Protein AF-A0A955ZFB8-F1 (afdb_monomer)

Nearest PDB structures (foldseek):
  3nru-assembly12_L  TM=4.101E-01  e=2.326E-02  Homo sapiens
  3nru-assembly6_F  TM=3.936E-01  e=2.738E-02  Homo sapiens
  3nru-assembly4_D  TM=3.678E-01  e=1.975E-02  Homo sapiens
  3nru-assembly11_K  TM=3.602E-01  e=1.677E-02  Homo sapiens
  7crb-assembly1_A  TM=4.288E-01  e=2.291E-01  Arabidopsis thaliana

Radius of gyration: 30.88 Å; Cα contacts (8 Å, |Δi|>4): 1070; chains: 1; bounding box: 72×65×100 Å

pLDDT: mean 85.21, std 14.31, range [41.03, 98.62]

Secondary structure (DSSP, 8-state):
--SS--------PPPPPHHHHHHHHHHHHHHHHHHHHHHHHHHHHHHHHHS-EEEEEEEEEEEIIIIIGGGT--EEEEPSSSSTTTT-TT-EEEEEETTEEEEEE-EEPPPPTT-SEEEEEEE-TTPPPSPPPTTS-S---EEEEEEEE-PPPPP-SPPPP--SSPSS-EEEEEEE-TT-EEEEEEEEEE--TTSSPPSSPPPPEEEEEE-TTS-EEEEEEEPPPPP-SSSHHHHS-S-EEEEEE--SSEEEEEEEESS-TT-S--EEEEEEEEEEEE-TTPPP--SS--S---EEEES------HHHHHHTEEEEE-TTS-EEEEESS-EEE--TTTTTT-STTBTTB-TTEEEEEEEEEEEEEESTTSB-TTTS--TTHHHH-EEEEEEEEE-TTEEEE-TTS-EEEE---EEEEEEEEEE--SS---SSPPHHHHHHHTSTTTSB-TTTTSBS-EEEEEEEE--TTB-GGG--EEEEEEEEEEEEE---------

Sequence (498 aa):
EKLRSVDVPDGGAPSPTQEAENAIISEFADQYIGDYVNKLQGFVEYYNIEYPSHDGDDTAVLSLRDDLLGSSGSCTSEAPNLLYYSGKLDGYDYVDDGGTPLLRGWKLNPCELTDQKCLSVSPLAGLAAPPPLPDLAPNGGATWLHDKAQTPTPLDGGVPPASASPPRTVAQSLTLSAGSSYVLSWWDQGRDPNGDYPTGAPADYRVSVIDPNGKQVAYFSGTPFLSTGPTAKEQWSERRHIEFDAGASGEYTVVFGASGDGAELGSVLIANVQLEQTAPGSPPGPYFNTGSTRLVVSSACGELSAADVQKAFFYNCDKNKQCFYELSAPIVIDTSHLEAGLSKLSGKLAAGNFNFRHITLSVNLVGTGVYDCAANPTQSCYANAVLDYSLDHDAFQAGVVGWDNEVQVFNFGSAAINHAKALAAERYITVPIGSADLALLSQPGVEKPEYRGRPLDGSYRFRIWDSPYLVWNQLEDVQFVLKYRYWSNIVPQTSENN

Foldseek 3Di:
DPPPDDDDPPDDDPDPDPVVVVVVVVVVVVVVVVVVVVVVVVCVVVCCVVQVKDKDWDKFKAWCQQAWVLQQQQAFDWALFLAHPLQALPDWDFDDDPNDTDIAHKDAAAADLPDQKAKDKAFDPPDDFQDFDPPFDRSKHKMKIWIDGDDRDDDPPDDDPDDLDDHRKIKGKGWDAAPFKKKKKWKKAFADRVRHQDPDFFAWKKKFKAAPVSDTFKIDTDTTDHQPDDDSVSGIDDMDIIMGGRNHTDMMMIIIHQHDDPIDIGMMMIMLIHMDGDDPPDDDDGRHSRVPTDRGSDSPDDRQWLVNQLVQWDWDADPVRFIWTKGPFWTFDDCVCQQVVNRSCNVRDDPQWFQKFFQKKFKAFAFDQQFACVLVVDPCCQPFPWFWKKKKWFQAQPWGQDSVRDTDTDGPGMDMDGRFTHGHNNDDQDPVGDPSNVVRCPPPRRIGRRRGSPGPGTTMMMMTTDDPGGPSSRGGIMMMITIIITIHRDDPPPPPDD

Mean predicted aligned error: 13.17 Å

Structure (mmCIF, N/CA/C/O backbone):
data_AF-A0A955ZFB8-F1
#
_entry.id   AF-A0A955ZFB8-F1
#
loop_
_atom_site.group_PDB
_atom_site.id
_atom_site.type_symbol
_atom_site.label_atom_id
_atom_site.label_alt_id
_atom_site.label_comp_id
_atom_site.label_asym_id
_atom_site.label_entity_id
_atom_site.label_seq_id
_atom_site.pdbx_PDB_ins_code
_atom_site.Cartn_x
_atom_site.Cartn_y
_atom_site.Cartn_z
_atom_site.occupancy
_atom_site.B_iso_or_equiv
_atom_site.auth_seq_id
_atom_site.auth_comp_id
_atom_site.auth_asym_id
_atom_site.auth_atom_id
_atom_site.pdbx_PDB_model_num
ATOM 1 N N . GLU A 1 1 ? -32.499 23.050 -40.445 1.00 46.75 1 GLU A N 1
ATOM 2 C CA . GLU A 1 1 ? -33.803 23.313 -41.102 1.00 46.75 1 GLU A CA 1
ATOM 3 C C . GLU A 1 1 ? -33.988 24.723 -41.696 1.00 46.75 1 GLU A C 1
ATOM 5 O O . GLU A 1 1 ? -35.049 25.005 -42.227 1.00 46.75 1 GLU A O 1
ATOM 10 N N . LYS A 1 2 ? -32.962 25.594 -41.725 1.00 41.03 2 LYS A N 1
ATOM 11 C CA . LYS A 1 2 ? -33.032 26.945 -42.333 1.00 41.03 2 LYS A CA 1
ATOM 12 C C . LYS A 1 2 ? -32.302 27.088 -43.686 1.00 41.03 2 LYS A C 1
ATOM 14 O O . LYS A 1 2 ? -31.949 28.189 -44.077 1.00 41.03 2 LYS A O 1
ATOM 19 N N . LEU A 1 3 ? -32.081 25.985 -44.408 1.00 42.44 3 LEU A N 1
ATOM 20 C CA . LEU A 1 3 ? -31.399 25.968 -45.719 1.00 42.44 3 LEU A CA 1
ATOM 21 C C . LEU A 1 3 ? -32.318 25.556 -46.884 1.00 42.44 3 LEU A C 1
ATOM 23 O O . LEU A 1 3 ? -31.862 25.029 -47.893 1.00 42.44 3 LEU A O 1
ATOM 27 N N . ARG A 1 4 ? -33.629 25.783 -46.765 1.00 48.34 4 ARG A N 1
ATOM 28 C CA . ARG A 1 4 ? -34.583 25.590 -47.868 1.00 48.34 4 ARG A CA 1
ATOM 29 C C . ARG A 1 4 ? -35.631 26.698 -47.884 1.00 48.34 4 ARG A C 1
ATOM 31 O O . ARG A 1 4 ? -36.750 26.476 -47.454 1.00 48.34 4 ARG A O 1
ATOM 38 N N . SER A 1 5 ? -35.245 27.874 -48.367 1.00 50.75 5 SER A N 1
ATOM 39 C CA . SER A 1 5 ? -36.120 28.781 -49.129 1.00 50.75 5 SER A CA 1
ATOM 40 C C . SER A 1 5 ? -35.341 30.055 -49.452 1.00 50.75 5 SER A C 1
ATOM 42 O O . SER A 1 5 ? -35.368 31.025 -48.696 1.00 50.75 5 SER A O 1
ATOM 44 N N . VAL A 1 6 ? -34.622 30.050 -50.568 1.00 44.50 6 VAL A N 1
ATOM 45 C CA . VAL A 1 6 ? -34.258 31.296 -51.240 1.00 44.50 6 VAL A CA 1
ATOM 46 C C . VAL A 1 6 ? -34.682 31.103 -52.685 1.00 44.50 6 VAL A C 1
ATOM 48 O O . VAL A 1 6 ? -34.004 30.422 -53.449 1.00 44.50 6 VAL A O 1
ATOM 51 N N . ASP A 1 7 ? -35.859 31.627 -53.016 1.00 50.53 7 ASP A N 1
ATOM 52 C CA . ASP A 1 7 ? -36.289 31.777 -54.401 1.00 50.53 7 ASP A CA 1
ATOM 53 C C . ASP A 1 7 ? -35.386 32.830 -55.052 1.00 50.53 7 ASP A C 1
ATOM 55 O O . ASP A 1 7 ? -35.399 34.004 -54.673 1.00 50.53 7 ASP A O 1
ATOM 59 N N . VAL A 1 8 ? -34.557 32.389 -55.996 1.00 47.38 8 VAL A N 1
ATOM 60 C CA . VAL A 1 8 ? -33.692 33.258 -56.797 1.00 47.38 8 VAL A CA 1
ATOM 61 C C . VAL A 1 8 ? -34.503 33.747 -58.003 1.00 47.38 8 VAL A C 1
ATOM 63 O O . VAL A 1 8 ? -34.995 32.911 -58.764 1.00 47.38 8 VAL A O 1
ATOM 66 N N . PRO A 1 9 ? -34.668 35.067 -58.212 1.00 49.94 9 PRO A N 1
ATOM 67 C CA . PRO A 1 9 ? -35.287 35.586 -59.423 1.00 49.94 9 PRO A CA 1
ATOM 68 C C . PRO A 1 9 ? -34.358 35.355 -60.616 1.00 49.94 9 PRO A C 1
ATOM 70 O O . PRO A 1 9 ? -33.167 35.661 -60.557 1.00 49.94 9 PRO A O 1
ATOM 73 N N . ASP A 1 10 ? -34.928 34.839 -61.699 1.00 52.62 10 ASP A N 1
ATOM 74 C CA . ASP A 1 10 ? -34.256 34.526 -62.956 1.00 52.62 10 ASP A CA 1
ATOM 75 C C . ASP A 1 10 ? -33.817 35.828 -63.660 1.00 52.62 10 ASP A C 1
ATOM 77 O O . ASP A 1 10 ? -34.562 36.458 -64.414 1.00 52.62 10 ASP A O 1
ATOM 81 N N . GLY A 1 11 ? -32.618 36.303 -63.325 1.00 48.09 11 GLY A N 1
ATOM 82 C CA . GLY A 1 11 ? -32.005 37.501 -63.886 1.00 48.09 11 GLY A CA 1
ATOM 83 C C . GLY A 1 11 ? -30.495 37.320 -63.946 1.00 48.09 11 GLY A C 1
ATOM 84 O O . GLY A 1 11 ? -29.821 37.416 -62.926 1.00 48.09 11 GLY A O 1
ATOM 85 N N . GLY A 1 12 ? -29.979 37.021 -65.140 1.00 51.03 12 GLY A N 1
ATOM 86 C CA . GLY A 1 12 ? -28.584 36.656 -65.391 1.00 51.03 12 GLY A CA 1
ATOM 87 C C . GLY A 1 12 ? -27.564 37.713 -64.961 1.00 51.03 12 GLY A C 1
ATOM 88 O O . GLY A 1 12 ? -27.175 38.571 -65.751 1.00 51.03 12 GLY A O 1
ATOM 89 N N . ALA A 1 13 ? -27.087 37.602 -63.724 1.00 56.41 13 ALA A N 1
ATOM 90 C CA . ALA A 1 13 ? -25.809 38.153 -63.302 1.00 56.41 13 ALA A CA 1
ATOM 91 C C . ALA A 1 13 ? -24.694 37.142 -63.635 1.00 56.41 13 ALA A C 1
ATOM 93 O O . ALA A 1 13 ? -24.928 35.933 -63.548 1.00 56.41 13 ALA A O 1
ATOM 94 N N . PRO A 1 14 ? -23.492 37.597 -64.038 1.00 56.78 14 PRO A N 1
ATOM 95 C CA . PRO A 1 14 ? -22.369 36.699 -64.274 1.00 56.78 14 PRO A CA 1
ATOM 96 C C . PRO A 1 14 ? -22.063 35.928 -62.988 1.00 56.78 14 PRO A C 1
ATOM 98 O O . PRO A 1 14 ? -21.963 36.530 -61.918 1.00 56.78 14 PRO A O 1
ATOM 101 N N . SER A 1 15 ? -21.943 34.602 -63.100 1.00 60.31 15 SER A N 1
ATOM 102 C CA . SER A 1 15 ? -21.547 33.743 -61.986 1.00 60.31 15 SER A CA 1
ATOM 103 C C . SER A 1 15 ? -20.281 34.315 -61.340 1.00 60.31 15 SER A C 1
ATOM 105 O O . SER A 1 15 ? -19.347 34.658 -62.078 1.00 60.31 15 SER A O 1
ATOM 107 N N . PRO A 1 16 ? -20.244 34.471 -60.004 1.00 60.00 16 PRO A N 1
ATOM 108 C CA . PRO A 1 16 ? -19.042 34.926 -59.323 1.00 60.00 16 PRO A CA 1
ATOM 109 C C . PRO A 1 16 ? -17.871 34.037 -59.743 1.00 60.00 16 PRO A C 1
ATOM 111 O O . PRO A 1 16 ? -18.016 32.827 -59.921 1.00 60.00 16 PRO A O 1
ATOM 114 N N . THR A 1 17 ? -16.712 34.647 -59.986 1.00 75.19 17 THR A N 1
ATOM 115 C CA . THR A 1 17 ? -15.514 33.877 -60.316 1.00 75.19 17 THR A CA 1
ATOM 116 C C . THR A 1 17 ? -15.218 32.925 -59.161 1.00 75.19 17 THR A C 1
ATOM 118 O O . THR A 1 17 ? -15.437 33.258 -57.999 1.00 75.19 17 THR A O 1
ATOM 121 N N . GLN A 1 18 ? -14.706 31.737 -59.470 1.00 69.75 18 GLN A N 1
ATOM 122 C CA . GLN A 1 18 ? -14.430 30.693 -58.477 1.00 69.75 18 GLN A CA 1
ATOM 123 C C . GLN A 1 18 ? -13.524 31.180 -57.322 1.00 69.75 18 GLN A C 1
ATOM 125 O O . GLN A 1 18 ? -13.611 30.679 -56.206 1.00 69.75 18 GLN A O 1
ATOM 130 N N . GLU A 1 19 ? -12.701 32.208 -57.556 1.00 70.12 19 GLU A N 1
ATOM 131 C CA . GLU A 1 19 ? -11.936 32.904 -56.510 1.00 70.12 19 GLU A CA 1
ATOM 132 C C . GLU A 1 19 ? -12.812 33.676 -55.512 1.00 70.12 19 GLU A C 1
ATOM 134 O O . GLU A 1 19 ? -12.533 33.641 -54.316 1.00 70.12 19 GLU A O 1
ATOM 139 N N . ALA A 1 20 ? -13.876 34.341 -55.965 1.00 70.81 20 ALA A N 1
ATOM 140 C CA . ALA A 1 20 ? -14.790 35.077 -55.094 1.00 70.81 20 ALA A CA 1
ATOM 141 C C . ALA A 1 20 ? -15.654 34.131 -54.244 1.00 70.81 20 ALA A C 1
ATOM 143 O O . ALA A 1 20 ? -15.884 34.404 -53.069 1.00 70.81 20 ALA A O 1
ATOM 144 N N . GLU A 1 21 ? -16.078 32.990 -54.799 1.00 72.25 21 GLU A N 1
ATOM 145 C CA . GLU A 1 21 ? -16.779 31.956 -54.024 1.00 72.25 21 GLU A CA 1
ATOM 146 C C . GLU A 1 21 ? -15.865 31.321 -52.969 1.00 72.25 21 GLU A C 1
ATOM 148 O O . GLU A 1 21 ? -16.269 31.179 -51.816 1.00 72.25 21 GLU A O 1
ATOM 153 N N . ASN A 1 22 ? -14.611 31.017 -53.316 1.00 68.81 22 ASN A N 1
ATOM 154 C CA . ASN A 1 22 ? -13.643 30.478 -52.359 1.00 68.81 22 ASN A CA 1
ATOM 155 C C . ASN A 1 22 ? -13.290 31.483 -51.249 1.00 68.81 22 ASN A C 1
ATOM 157 O O . ASN A 1 22 ? -13.122 31.076 -50.100 1.00 68.81 22 ASN A O 1
ATOM 161 N N . ALA A 1 23 ? -13.218 32.782 -51.559 1.00 69.50 23 ALA A N 1
ATOM 162 C CA . ALA A 1 23 ? -12.978 33.826 -50.562 1.00 69.50 23 ALA A CA 1
ATOM 163 C C . ALA A 1 23 ? -14.140 33.942 -49.561 1.00 69.50 23 ALA A C 1
ATOM 165 O O . ALA A 1 23 ? -13.905 33.976 -48.356 1.00 69.50 23 ALA A O 1
ATOM 166 N N . ILE A 1 24 ? -15.387 33.909 -50.046 1.00 69.62 24 ILE A N 1
ATOM 167 C CA . ILE A 1 24 ? -16.583 33.959 -49.192 1.00 69.62 24 ILE A CA 1
ATOM 168 C C . ILE A 1 24 ? -16.698 32.686 -48.340 1.00 69.62 24 ILE A C 1
ATOM 170 O O . ILE A 1 24 ? -17.002 32.769 -47.153 1.00 69.62 24 ILE A O 1
ATOM 174 N N . ILE A 1 25 ? -16.425 31.506 -48.909 1.00 67.50 25 ILE A N 1
ATOM 175 C CA . ILE A 1 25 ? -16.448 30.240 -48.159 1.00 67.50 25 ILE A CA 1
ATOM 176 C C . ILE A 1 25 ? -15.365 30.223 -47.071 1.00 67.50 25 ILE A C 1
ATOM 178 O O . ILE A 1 25 ? -15.647 29.762 -45.967 1.00 67.50 25 ILE A O 1
ATOM 182 N N . SER A 1 26 ? -14.165 30.746 -47.349 1.00 62.12 26 SER A N 1
ATOM 183 C CA . SER A 1 26 ? -13.097 30.856 -46.344 1.00 62.12 26 SER A CA 1
ATOM 184 C C . SER A 1 26 ? -13.484 31.820 -45.226 1.00 62.12 26 SER A C 1
ATOM 186 O O . SER A 1 26 ? -13.401 31.451 -44.063 1.00 62.12 26 SER A O 1
ATOM 188 N N . GLU A 1 27 ? -13.992 33.009 -45.556 1.00 65.25 27 GLU A N 1
ATOM 189 C CA . GLU A 1 27 ? -14.380 34.018 -44.561 1.00 65.25 27 GLU A CA 1
ATOM 190 C C . GLU A 1 27 ? -15.518 33.524 -43.652 1.00 65.25 27 GLU A C 1
ATOM 192 O O . GLU A 1 27 ? -15.469 33.698 -42.433 1.00 65.25 27 GLU A O 1
ATOM 197 N N . PHE A 1 28 ? -16.504 32.819 -44.221 1.00 62.03 28 PHE A N 1
ATOM 198 C CA . PHE A 1 28 ? -17.539 32.155 -43.432 1.00 62.03 28 PHE A CA 1
ATOM 199 C C . PHE A 1 28 ? -16.949 31.029 -42.571 1.00 62.03 28 PHE A C 1
ATOM 201 O O . PHE A 1 28 ? -17.193 30.998 -41.369 1.00 62.03 28 PHE A O 1
ATOM 208 N N . ALA A 1 29 ? -16.157 30.114 -43.132 1.00 62.09 29 ALA A N 1
ATOM 209 C CA . ALA A 1 29 ? -15.567 29.019 -42.359 1.00 62.09 29 ALA A CA 1
ATOM 210 C C . ALA A 1 29 ? -14.702 29.532 -41.192 1.00 62.09 29 ALA A C 1
ATOM 212 O O . ALA A 1 29 ? -14.847 29.047 -40.068 1.00 62.09 29 ALA A O 1
ATOM 213 N N . ASP A 1 30 ? -13.888 30.561 -41.426 1.00 58.50 30 ASP A N 1
ATOM 214 C CA . ASP A 1 30 ? -12.995 31.154 -40.430 1.00 58.50 30 ASP A CA 1
ATOM 215 C C . ASP A 1 30 ? -13.772 31.818 -39.283 1.00 58.50 30 ASP A C 1
ATOM 217 O O . ASP A 1 30 ? -13.395 31.685 -38.116 1.00 58.50 30 ASP A O 1
ATOM 221 N N . GLN A 1 31 ? -14.911 32.457 -39.573 1.00 64.06 31 GLN A N 1
ATOM 222 C CA . GLN A 1 31 ? -15.751 33.083 -38.549 1.00 64.06 31 GLN A CA 1
ATOM 223 C C . GLN A 1 31 ? -16.439 32.051 -37.637 1.00 64.06 31 GLN A C 1
ATOM 225 O O . GLN A 1 31 ? -16.472 32.224 -36.417 1.00 64.06 31 GLN A O 1
ATOM 230 N N . TYR A 1 32 ? -16.941 30.943 -38.194 1.00 68.06 32 TYR A N 1
ATOM 231 C CA . TYR A 1 32 ? -17.578 29.883 -37.397 1.00 68.06 32 TYR A CA 1
ATOM 232 C C . TYR A 1 32 ? -16.562 29.044 -36.610 1.00 68.06 32 TYR A C 1
ATOM 234 O O . TYR A 1 32 ? -16.861 28.611 -35.493 1.00 68.06 32 TYR A O 1
ATOM 242 N N . ILE A 1 33 ? -15.358 28.843 -37.156 1.00 71.81 33 ILE A N 1
ATOM 243 C CA . ILE A 1 33 ? -14.253 28.191 -36.442 1.00 71.81 33 ILE A CA 1
ATOM 244 C C . ILE A 1 33 ? -13.767 29.090 -35.299 1.00 71.81 33 ILE A C 1
ATOM 246 O O . ILE A 1 33 ? -13.613 28.604 -34.179 1.00 71.81 33 ILE A O 1
ATOM 250 N N . GLY A 1 34 ? -13.601 30.395 -35.539 1.00 72.81 34 GLY A N 1
ATOM 251 C CA . GLY A 1 34 ? -13.210 31.364 -34.512 1.00 72.81 34 GLY A CA 1
ATOM 252 C C . GLY A 1 34 ? -14.196 31.421 -33.344 1.00 72.81 34 GLY A C 1
ATOM 253 O O . GLY A 1 34 ? -13.792 31.323 -32.187 1.00 72.81 34 GLY A O 1
ATOM 254 N N . ASP A 1 35 ? -15.499 31.479 -33.628 1.00 72.56 35 ASP A N 1
ATOM 255 C CA . ASP A 1 35 ? -16.546 31.466 -32.597 1.00 72.56 35 ASP A CA 1
ATOM 256 C C . ASP A 1 35 ? -16.579 30.162 -31.791 1.00 72.56 35 ASP A C 1
ATOM 258 O O . ASP A 1 35 ? -16.832 30.180 -30.584 1.00 72.56 35 ASP A O 1
ATOM 262 N N . TYR A 1 36 ? -16.333 29.022 -32.438 1.00 68.69 36 TYR A N 1
ATOM 263 C CA . TYR A 1 36 ? -16.257 27.731 -31.758 1.00 68.69 36 TYR A CA 1
ATOM 264 C C . TYR A 1 36 ? -15.031 27.646 -30.841 1.00 68.69 36 TYR A C 1
ATOM 266 O O . TYR A 1 36 ? -15.172 27.266 -29.678 1.00 68.69 36 TYR A O 1
ATOM 274 N N . VAL A 1 37 ? -13.854 28.063 -31.322 1.00 77.12 37 VAL A N 1
ATOM 275 C CA . VAL A 1 37 ? -12.615 28.111 -30.526 1.00 77.12 37 VAL A CA 1
ATOM 276 C C . VAL A 1 37 ? -12.768 29.065 -29.341 1.00 77.12 37 VAL A C 1
ATOM 278 O O . VAL A 1 37 ? -12.439 28.684 -28.222 1.00 77.12 37 VAL A O 1
ATOM 281 N N . ASN A 1 38 ? -13.351 30.249 -29.545 1.00 71.62 38 ASN A N 1
ATOM 282 C CA . ASN A 1 38 ? -13.588 31.220 -28.474 1.00 71.62 38 ASN A CA 1
ATOM 283 C C . ASN A 1 38 ? -14.577 30.701 -27.419 1.00 71.62 38 ASN A C 1
ATOM 285 O O . ASN A 1 38 ? -14.387 30.934 -26.228 1.00 71.62 38 ASN A O 1
ATOM 289 N N . LYS A 1 39 ? -15.622 29.967 -27.824 1.00 69.88 39 LYS A N 1
ATOM 290 C CA . LYS A 1 39 ? -16.564 29.335 -26.882 1.00 69.88 39 LYS A CA 1
ATOM 291 C C . LYS A 1 39 ? -15.926 28.185 -26.112 1.00 69.88 39 LYS A C 1
ATOM 293 O O . LYS A 1 39 ? -16.187 28.055 -24.923 1.00 69.88 39 LYS A O 1
ATOM 298 N N . LEU A 1 40 ? -15.089 27.380 -26.764 1.00 72.94 40 LEU A N 1
ATOM 299 C CA . LEU A 1 40 ? -14.300 26.339 -26.101 1.00 72.94 40 LEU A CA 1
ATOM 300 C C . LEU A 1 40 ? -13.319 26.941 -25.099 1.00 72.94 40 LEU A C 1
ATOM 302 O O . LEU A 1 40 ? -13.244 26.468 -23.972 1.00 72.94 40 LEU A O 1
ATOM 306 N N . GLN A 1 41 ? -12.612 28.000 -25.489 1.00 70.94 41 GLN A N 1
ATOM 307 C CA . GLN A 1 41 ? -11.710 28.722 -24.602 1.00 70.94 41 GLN A CA 1
ATOM 308 C C . GLN A 1 41 ? -12.473 29.305 -23.408 1.00 70.94 41 GLN A C 1
ATOM 310 O O . GLN A 1 41 ? -12.099 29.038 -22.273 1.00 70.94 41 GLN A O 1
ATOM 315 N N . GLY A 1 42 ? -13.582 30.011 -23.648 1.00 65.38 42 GLY A N 1
ATOM 316 C CA . GLY A 1 42 ? -14.427 30.552 -22.583 1.00 65.38 42 GLY A CA 1
ATOM 317 C C . GLY A 1 42 ? -15.012 29.470 -21.670 1.00 65.38 42 GLY A C 1
ATOM 318 O O . GLY A 1 42 ? -15.097 29.677 -20.466 1.00 65.38 42 GLY A O 1
ATOM 319 N N . PHE A 1 43 ? -15.363 28.298 -22.211 1.00 70.81 43 PHE A N 1
ATOM 320 C CA . PHE A 1 43 ? -15.803 27.145 -21.423 1.00 70.81 43 PHE A CA 1
ATOM 321 C C . PHE A 1 43 ? -14.673 26.589 -20.551 1.00 70.81 43 PHE A C 1
ATOM 323 O O . PHE A 1 43 ? -14.892 26.376 -19.367 1.00 70.81 43 PHE A O 1
ATOM 330 N N . VAL A 1 44 ? -13.466 26.404 -21.096 1.00 70.06 44 VAL A N 1
ATOM 331 C CA . VAL A 1 44 ? -12.294 25.928 -20.337 1.00 70.06 44 VAL A CA 1
ATOM 332 C C . VAL A 1 44 ? -11.893 26.928 -19.246 1.00 70.06 44 VAL A C 1
ATOM 334 O O . VAL A 1 44 ? -11.614 26.529 -18.118 1.00 70.06 44 VAL A O 1
ATOM 337 N N . GLU A 1 45 ? -11.897 28.227 -19.554 1.00 61.84 45 GLU A N 1
ATOM 338 C CA . GLU A 1 45 ? -11.591 29.294 -18.594 1.00 61.84 45 GLU A CA 1
ATOM 339 C C . GLU A 1 45 ? -12.636 29.373 -17.474 1.00 61.84 45 GLU A C 1
ATOM 341 O O . GLU A 1 45 ? -12.273 29.432 -16.301 1.00 61.84 45 GLU A O 1
ATOM 346 N N . TYR A 1 46 ? -13.927 29.320 -17.814 1.00 64.25 46 TYR A N 1
ATOM 347 C CA . TYR A 1 46 ? -15.018 29.324 -16.840 1.00 64.25 46 TYR A CA 1
ATOM 348 C C . TYR A 1 46 ? -15.044 28.049 -15.985 1.00 64.25 46 TYR A C 1
ATOM 350 O O . TYR A 1 46 ? -15.221 28.132 -14.771 1.00 64.25 46 TYR A O 1
ATOM 358 N N . TYR A 1 47 ? -14.787 26.885 -16.587 1.00 63.47 47 TYR A N 1
ATOM 359 C CA . TYR A 1 47 ? -14.716 25.607 -15.879 1.00 63.47 47 TYR A CA 1
ATOM 360 C C . TYR A 1 47 ? -13.634 25.620 -14.793 1.00 63.47 47 TYR A C 1
ATOM 362 O O . TYR A 1 47 ? -13.885 25.165 -13.685 1.00 63.47 47 TYR A O 1
ATOM 370 N N . ASN A 1 48 ? -12.472 26.227 -15.059 1.00 60.34 48 ASN A N 1
ATOM 371 C CA . ASN A 1 48 ? -11.414 26.385 -14.053 1.00 60.34 48 ASN A CA 1
ATOM 372 C C . ASN A 1 48 ? -11.784 27.351 -12.909 1.00 60.34 48 ASN A C 1
ATOM 374 O O . ASN A 1 48 ? -11.182 27.281 -11.839 1.00 60.34 48 ASN A O 1
ATOM 378 N N . ILE A 1 49 ? -12.736 28.268 -13.126 1.00 62.81 49 ILE A N 1
ATOM 379 C CA . ILE A 1 49 ? -13.215 29.213 -12.103 1.00 62.81 49 ILE A CA 1
ATOM 380 C C . ILE A 1 49 ? -14.295 28.568 -11.226 1.00 62.81 49 ILE A C 1
ATOM 382 O O . ILE A 1 49 ? -14.259 28.731 -10.009 1.00 62.81 49 ILE A O 1
ATOM 386 N N . GLU A 1 50 ? -15.254 27.856 -11.826 1.00 58.94 50 GLU A N 1
ATOM 387 C CA . GLU A 1 50 ? -16.344 27.195 -11.093 1.00 58.94 50 GLU A CA 1
ATOM 388 C C . GLU A 1 50 ? -15.884 25.897 -10.407 1.00 58.94 50 GLU A C 1
ATOM 390 O O . GLU A 1 50 ? -16.339 25.588 -9.306 1.00 58.94 50 GLU A O 1
ATOM 395 N N . TYR A 1 51 ? -14.926 25.183 -11.007 1.00 65.75 51 TYR A N 1
ATOM 396 C CA . TYR A 1 51 ? -14.364 23.932 -10.499 1.00 65.75 51 TYR A CA 1
ATOM 397 C C . TYR A 1 51 ? -12.849 24.080 -10.345 1.00 65.75 51 TYR A C 1
ATOM 399 O O . TYR A 1 51 ? -12.094 23.729 -11.259 1.00 65.75 51 TYR A O 1
ATOM 407 N N . PRO A 1 52 ? -12.376 24.637 -9.215 1.00 67.75 52 PRO A N 1
ATOM 408 C CA . PRO A 1 52 ? -10.970 24.945 -9.029 1.00 67.75 52 PRO A CA 1
ATOM 409 C C . PRO A 1 52 ? -10.195 23.635 -8.820 1.00 67.75 52 PRO A C 1
ATOM 411 O O . PRO A 1 52 ? -9.960 23.171 -7.708 1.00 67.75 52 PRO A O 1
ATOM 414 N N . SER A 1 53 ? -9.814 23.009 -9.927 1.00 76.06 53 SER A N 1
ATOM 415 C CA . SER A 1 53 ? -8.830 21.935 -9.970 1.00 76.06 53 SER A CA 1
ATOM 416 C C . SER A 1 53 ? -7.518 22.500 -10.502 1.00 76.06 53 SER A C 1
ATOM 418 O O . SER A 1 53 ? -7.517 23.320 -11.422 1.00 76.06 53 SER A O 1
ATOM 420 N N . HIS A 1 54 ? -6.396 22.098 -9.913 1.00 84.19 54 HIS A N 1
ATOM 421 C CA . HIS A 1 54 ? -5.076 22.505 -10.390 1.00 84.19 54 HIS A CA 1
ATOM 422 C C . HIS A 1 54 ? -4.400 21.342 -11.121 1.00 84.19 54 HIS A C 1
ATOM 424 O O . HIS A 1 54 ? -4.358 20.233 -10.590 1.00 84.19 54 HIS A O 1
ATOM 430 N N . ASP A 1 55 ? -3.850 21.591 -12.317 1.00 89.38 55 ASP A N 1
ATOM 431 C CA . ASP A 1 55 ? -2.996 20.617 -13.010 1.00 89.38 55 ASP A CA 1
ATOM 432 C C . ASP A 1 55 ? -1.599 20.644 -12.380 1.00 89.38 55 ASP A C 1
ATOM 434 O O . ASP A 1 55 ? -0.890 21.647 -12.474 1.00 89.38 55 ASP A O 1
ATOM 438 N N . GLY A 1 56 ? -1.226 19.567 -11.695 1.00 93.88 56 GLY A N 1
ATOM 439 C CA . GLY A 1 56 ? 0.102 19.377 -11.116 1.00 93.88 56 GLY A CA 1
ATOM 440 C C . GLY A 1 56 ? 0.921 18.377 -11.923 1.00 93.88 56 GLY A C 1
ATOM 441 O O . GLY A 1 56 ? 0.365 17.515 -12.607 1.00 93.88 56 GLY A O 1
ATOM 442 N N . ASP A 1 57 ? 2.244 18.475 -11.839 1.00 96.81 57 ASP A N 1
ATOM 443 C CA . ASP A 1 57 ? 3.168 17.450 -12.303 1.00 96.81 57 ASP A CA 1
ATOM 444 C C . ASP A 1 57 ? 4.149 17.044 -11.203 1.00 96.81 57 ASP A C 1
ATOM 446 O O . ASP A 1 57 ? 4.512 17.833 -10.335 1.00 96.81 57 ASP A O 1
ATOM 450 N N . ASP A 1 58 ? 4.549 15.777 -11.223 1.00 97.44 58 ASP A N 1
ATOM 451 C CA . ASP A 1 58 ? 5.494 15.219 -10.263 1.00 97.44 58 ASP A CA 1
ATOM 452 C C . ASP A 1 58 ? 6.257 14.040 -10.889 1.00 97.44 58 ASP A C 1
ATOM 454 O O . ASP A 1 58 ? 6.005 13.621 -12.029 1.00 97.44 58 ASP A O 1
ATOM 458 N N . THR A 1 59 ? 7.265 13.541 -10.179 1.00 97.50 59 THR A N 1
ATOM 459 C CA . THR A 1 59 ? 8.107 12.431 -10.607 1.00 97.50 59 THR A CA 1
ATOM 460 C C . THR A 1 59 ? 8.180 11.351 -9.540 1.00 97.50 59 THR A C 1
ATOM 462 O O . THR A 1 59 ? 8.623 11.593 -8.422 1.00 97.50 59 THR A O 1
ATOM 465 N N . ALA A 1 60 ? 7.833 10.128 -9.928 1.00 97.38 60 ALA A N 1
ATOM 466 C CA . ALA A 1 60 ? 7.948 8.944 -9.092 1.00 97.38 60 ALA A CA 1
ATOM 467 C C . ALA A 1 60 ? 9.037 8.010 -9.622 1.00 97.38 60 ALA A C 1
ATOM 469 O O . ALA A 1 60 ? 9.229 7.873 -10.832 1.00 97.38 60 ALA A O 1
ATOM 470 N N . VAL A 1 61 ? 9.728 7.331 -8.710 1.00 97.25 61 VAL A N 1
ATOM 471 C CA . VAL A 1 61 ? 10.605 6.202 -9.036 1.00 97.25 61 VAL A CA 1
ATOM 472 C C . VAL A 1 61 ? 10.028 4.974 -8.354 1.00 97.25 61 VAL A C 1
ATOM 474 O O . VAL A 1 61 ? 10.023 4.903 -7.125 1.00 97.25 61 VAL A O 1
ATOM 477 N N . LEU A 1 62 ? 9.520 4.043 -9.158 1.00 96.00 62 LEU A N 1
ATOM 478 C CA . LEU A 1 62 ? 8.912 2.804 -8.686 1.00 96.00 62 LEU A CA 1
ATOM 479 C C . LEU A 1 62 ? 9.901 1.654 -8.852 1.00 96.00 62 LEU A C 1
ATOM 481 O O . LEU A 1 62 ? 10.351 1.389 -9.966 1.00 96.00 62 LEU A O 1
ATOM 485 N N . SER A 1 63 ? 10.233 0.981 -7.759 1.00 95.56 63 SER A N 1
ATOM 486 C CA . SER A 1 63 ? 11.022 -0.249 -7.747 1.00 95.56 63 SER A CA 1
ATOM 487 C C . SER A 1 63 ? 10.137 -1.440 -8.097 1.00 95.56 63 SER A C 1
ATOM 489 O O . SER A 1 63 ? 9.091 -1.660 -7.486 1.00 95.56 63 SER A O 1
ATOM 491 N N . LEU A 1 64 ? 10.557 -2.249 -9.067 1.00 94.88 64 LEU A N 1
ATOM 492 C CA . LEU A 1 64 ? 9.880 -3.496 -9.388 1.00 94.88 64 LEU A CA 1
ATOM 493 C C . LEU A 1 64 ? 9.894 -4.432 -8.177 1.00 94.88 64 LEU A C 1
ATOM 495 O O . LEU A 1 64 ? 8.867 -5.021 -7.854 1.00 94.88 64 LEU A O 1
ATOM 499 N N . ARG A 1 65 ? 11.033 -4.535 -7.494 1.00 92.69 65 ARG A N 1
ATOM 500 C CA . ARG A 1 65 ? 11.219 -5.357 -6.298 1.00 92.69 65 ARG A CA 1
ATOM 501 C C . ARG A 1 65 ? 10.356 -4.896 -5.128 1.00 92.69 65 ARG A C 1
ATOM 503 O O . ARG A 1 65 ? 9.603 -5.694 -4.576 1.00 92.69 65 ARG A O 1
ATOM 510 N N . ASP A 1 66 ? 10.448 -3.620 -4.774 1.00 89.06 66 ASP A N 1
ATOM 511 C CA . ASP A 1 66 ? 9.908 -3.127 -3.506 1.00 89.06 66 ASP A CA 1
ATOM 512 C C . ASP A 1 66 ? 8.451 -2.650 -3.657 1.00 89.06 66 ASP A C 1
ATOM 514 O O . ASP A 1 66 ? 7.623 -2.880 -2.772 1.00 89.06 66 ASP A O 1
ATOM 518 N N . ASP A 1 67 ? 8.101 -2.067 -4.811 1.00 89.62 67 ASP A N 1
ATOM 519 C CA . ASP A 1 67 ? 6.805 -1.415 -5.019 1.00 89.62 67 ASP A CA 1
ATOM 520 C C . ASP A 1 67 ? 5.826 -2.263 -5.863 1.00 89.62 67 ASP A C 1
ATOM 522 O O . ASP A 1 67 ? 4.618 -2.213 -5.622 1.00 89.62 67 ASP A O 1
ATOM 526 N N . LEU A 1 68 ? 6.306 -3.061 -6.834 1.00 88.75 68 LEU A N 1
ATOM 527 C CA . LEU A 1 68 ? 5.438 -3.636 -7.884 1.00 88.75 68 LEU A CA 1
ATOM 528 C C . LEU A 1 68 ? 5.277 -5.171 -7.865 1.00 88.75 68 LEU A C 1
ATOM 530 O O . LEU A 1 68 ? 4.174 -5.650 -8.117 1.00 88.75 68 LEU A O 1
ATOM 534 N N . LEU A 1 69 ? 6.305 -5.969 -7.559 1.00 85.75 69 LEU A N 1
ATOM 535 C CA . LEU A 1 69 ? 6.212 -7.445 -7.516 1.00 85.75 69 LEU A CA 1
ATOM 536 C C . LEU A 1 69 ? 5.570 -7.955 -6.226 1.00 85.75 69 LEU A C 1
ATOM 538 O O . LEU A 1 69 ? 4.886 -8.977 -6.226 1.00 85.75 69 LEU A O 1
ATOM 542 N N . GLY A 1 70 ? 5.713 -7.206 -5.134 1.00 66.25 70 GLY A N 1
ATOM 543 C CA . GLY A 1 70 ? 5.025 -7.493 -3.878 1.00 66.25 70 GLY A CA 1
ATOM 544 C C . GLY A 1 70 ? 3.532 -7.137 -3.884 1.00 66.25 70 GLY A C 1
ATOM 545 O O . GLY A 1 70 ? 2.922 -7.178 -2.821 1.00 66.25 70 GLY A O 1
ATOM 546 N N . SER A 1 71 ? 2.957 -6.709 -5.015 1.00 55.66 71 SER A N 1
ATOM 547 C CA . SER A 1 71 ? 1.565 -6.227 -5.106 1.00 55.66 71 SER A CA 1
ATOM 548 C C . SER A 1 71 ? 0.522 -7.344 -5.243 1.00 55.66 71 SER A C 1
ATOM 550 O O . SER A 1 71 ? -0.629 -7.150 -4.873 1.00 55.66 71 SER A O 1
ATOM 552 N N . SER A 1 72 ? 0.915 -8.520 -5.740 1.00 51.50 72 SER A N 1
ATOM 553 C CA . SER A 1 72 ? -0.003 -9.639 -6.026 1.00 51.50 72 SER A CA 1
ATOM 554 C C . SER A 1 72 ? 0.437 -10.973 -5.418 1.00 51.50 72 SER A C 1
ATOM 556 O O . SER A 1 72 ? -0.369 -11.891 -5.267 1.00 51.50 72 SER A O 1
ATOM 558 N N . GLY A 1 73 ? 1.709 -11.084 -5.024 1.00 51.94 73 GLY A N 1
ATOM 559 C CA . GLY A 1 73 ? 2.256 -12.244 -4.336 1.00 51.94 73 GLY A CA 1
ATOM 560 C C . GLY A 1 73 ? 1.846 -12.241 -2.875 1.00 51.94 73 GLY A C 1
ATOM 561 O O . GLY A 1 73 ? 2.598 -11.818 -2.010 1.00 51.94 73 GLY A O 1
ATOM 562 N N . SER A 1 74 ? 0.642 -12.715 -2.607 1.00 55.06 74 SER A N 1
ATOM 563 C CA . SER A 1 74 ? 0.156 -13.004 -1.273 1.00 55.06 74 SER A CA 1
ATOM 564 C C . SER A 1 74 ? 1.120 -14.033 -0.633 1.00 55.06 74 SER A C 1
ATOM 566 O O . SER A 1 74 ? 1.122 -15.202 -1.025 1.00 55.06 74 SER A O 1
ATOM 568 N N . CYS A 1 75 ? 2.015 -13.632 0.272 1.00 61.91 75 CYS A N 1
ATOM 569 C CA . CYS A 1 75 ? 2.982 -14.561 0.874 1.00 61.91 75 CYS A CA 1
ATOM 570 C C . CYS A 1 75 ? 2.482 -15.051 2.219 1.00 61.91 75 CYS A C 1
ATOM 572 O O . CYS A 1 75 ? 1.909 -14.301 3.001 1.00 61.91 75 CYS A O 1
ATOM 574 N N . THR A 1 76 ? 2.745 -16.314 2.530 1.00 55.16 76 THR A N 1
ATOM 575 C CA . THR A 1 76 ? 2.505 -16.832 3.872 1.00 55.16 76 THR A CA 1
ATOM 576 C C . THR A 1 76 ? 3.546 -16.263 4.839 1.00 55.16 76 THR A C 1
ATOM 578 O O . THR A 1 76 ? 4.668 -16.759 4.888 1.00 55.16 76 THR A O 1
ATOM 581 N N . SER A 1 77 ? 3.185 -15.228 5.590 1.00 60.81 77 SER A N 1
ATOM 582 C CA . SER A 1 77 ? 3.912 -14.745 6.763 1.00 60.81 77 SER A CA 1
ATOM 583 C C . SER A 1 77 ? 3.247 -15.277 8.026 1.00 60.81 77 SER A C 1
ATOM 585 O O . SER A 1 7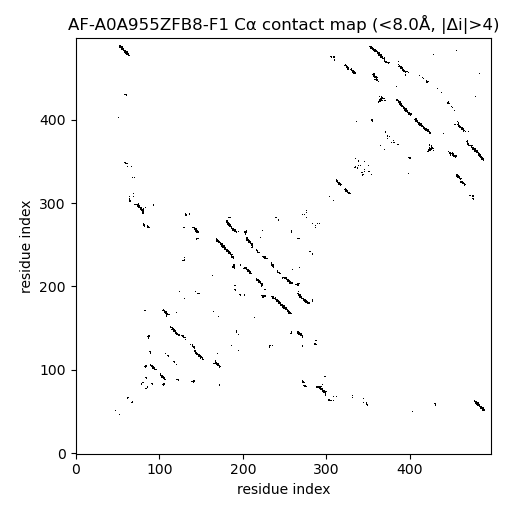7 ? 2.029 -15.396 8.094 1.00 60.81 77 SER A O 1
ATOM 587 N N . GLU A 1 78 ? 4.014 -15.589 9.060 1.00 68.25 78 GLU A N 1
ATOM 588 C CA . GLU A 1 78 ? 3.437 -15.972 10.348 1.00 68.25 78 GLU A CA 1
ATOM 589 C C . GLU A 1 78 ? 2.813 -14.750 11.037 1.00 68.25 78 GLU A C 1
ATOM 591 O O . GLU A 1 78 ? 3.446 -13.695 11.141 1.00 68.25 78 GLU A O 1
ATOM 596 N N . ALA A 1 79 ? 1.566 -14.873 11.503 1.00 73.38 79 ALA A N 1
ATOM 597 C CA . ALA A 1 79 ? 0.968 -13.849 12.353 1.00 73.38 79 ALA A CA 1
ATOM 598 C C . ALA A 1 79 ? 1.689 -13.862 13.705 1.00 73.38 79 ALA A C 1
ATOM 600 O O . ALA A 1 79 ? 1.871 -14.942 14.273 1.00 73.38 79 ALA A O 1
ATOM 601 N N . PRO A 1 80 ? 2.016 -12.699 14.291 1.00 72.19 80 PRO A N 1
ATOM 602 C CA . PRO A 1 80 ? 2.531 -12.663 15.658 1.00 72.19 80 PRO A CA 1
ATOM 603 C C . PRO A 1 80 ? 1.482 -13.128 16.688 1.00 72.19 80 PRO A C 1
ATOM 605 O O . PRO A 1 80 ? 1.815 -13.499 17.815 1.00 72.19 80 PRO A O 1
ATOM 608 N N . ASN A 1 81 ? 0.200 -13.112 16.321 1.00 85.38 81 ASN A N 1
ATOM 609 C CA . ASN A 1 81 ? -0.909 -13.449 17.194 1.00 85.38 81 ASN A CA 1
ATOM 610 C C . ASN A 1 81 ? -1.972 -14.287 16.463 1.00 85.38 81 ASN A C 1
ATOM 612 O O . ASN A 1 81 ? -1.995 -14.324 15.237 1.00 85.38 81 ASN A O 1
ATOM 616 N N . LEU A 1 82 ? -2.891 -14.922 17.201 1.00 90.94 82 LEU A N 1
ATOM 617 C CA . LEU A 1 82 ? -4.075 -15.542 16.592 1.00 90.94 82 LEU A CA 1
ATOM 618 C C . LEU A 1 82 ? -4.930 -14.519 15.827 1.00 90.94 82 LEU A C 1
ATOM 620 O O . LEU A 1 82 ? -5.592 -14.891 14.857 1.00 90.94 82 LEU A O 1
ATOM 624 N N . LEU A 1 83 ? -4.894 -13.252 16.255 1.00 92.50 83 LEU A N 1
ATOM 625 C CA . LEU A 1 83 ? -5.500 -12.126 15.553 1.00 92.50 83 LEU A CA 1
ATOM 626 C C . LEU A 1 83 ? -4.554 -11.551 14.486 1.00 92.50 83 LEU A C 1
ATOM 628 O O . LEU A 1 83 ? -3.389 -11.252 14.759 1.00 92.50 83 LEU A O 1
ATOM 632 N N . TYR A 1 84 ? -5.071 -11.333 13.278 1.00 87.94 84 TYR A N 1
ATOM 633 C CA . TYR A 1 84 ? -4.374 -10.592 12.225 1.00 87.94 84 TYR A CA 1
ATOM 634 C C . TYR A 1 84 ? -4.316 -9.107 12.587 1.00 87.94 84 TYR A C 1
ATOM 636 O O . TYR A 1 84 ? -5.253 -8.584 13.188 1.00 87.94 84 TYR A O 1
ATOM 644 N N . TYR A 1 85 ? -3.240 -8.412 12.202 1.00 88.00 85 TYR A N 1
ATOM 645 C CA . TYR A 1 85 ? -3.107 -6.968 12.442 1.00 88.00 85 TYR A CA 1
ATOM 646 C C . TYR A 1 85 ? -3.360 -6.580 13.907 1.00 88.00 85 TYR A C 1
ATOM 648 O O . TYR A 1 85 ? -4.018 -5.595 14.218 1.00 88.00 85 TYR A O 1
ATOM 656 N N . SER A 1 86 ? -2.854 -7.380 14.841 1.00 90.62 86 SER A N 1
ATOM 657 C CA . SER A 1 86 ? -3.175 -7.284 16.268 1.00 90.62 86 SER A CA 1
ATOM 658 C C . SER A 1 86 ? -2.772 -5.941 16.916 1.00 90.62 86 SER A C 1
ATOM 660 O O . SER A 1 86 ? -3.353 -5.524 17.915 1.00 90.62 86 SER A O 1
ATOM 662 N N . GLY A 1 87 ? -1.819 -5.218 16.315 1.00 87.50 87 GLY A N 1
ATOM 663 C CA . GLY A 1 87 ? -1.442 -3.849 16.694 1.00 87.50 87 GLY A CA 1
ATOM 664 C C . GLY A 1 87 ? -2.136 -2.727 15.904 1.00 87.50 87 GLY A C 1
ATOM 665 O O . GLY A 1 87 ? -1.873 -1.563 16.182 1.00 87.50 87 GLY A O 1
ATOM 666 N N . LYS A 1 88 ? -2.968 -3.041 14.904 1.00 89.75 88 LYS A N 1
ATOM 667 C CA . LYS A 1 88 ? -3.618 -2.071 14.006 1.00 89.75 88 LYS A CA 1
ATOM 668 C C . LYS A 1 88 ? -5.046 -2.516 13.688 1.00 89.75 88 LYS A C 1
ATOM 670 O O . LYS A 1 88 ? -5.256 -3.302 12.771 1.00 89.75 88 LYS A O 1
ATOM 675 N N . LEU A 1 89 ? -6.029 -2.027 14.441 1.00 93.50 89 LEU A N 1
ATOM 676 C CA . LEU A 1 89 ? -7.448 -2.385 14.277 1.00 93.50 89 LEU A CA 1
ATOM 677 C C . LEU A 1 89 ? -8.069 -1.815 12.989 1.00 93.50 89 LEU A C 1
ATOM 679 O O . LEU A 1 89 ? -9.193 -2.146 12.649 1.00 93.50 89 LEU A O 1
ATOM 683 N N . ASP A 1 90 ? -7.352 -0.968 12.265 1.00 88.75 90 ASP A N 1
ATOM 684 C CA . ASP A 1 90 ? -7.650 -0.507 10.908 1.00 88.75 90 ASP A CA 1
ATOM 685 C C . ASP A 1 90 ? -6.987 -1.369 9.818 1.00 88.75 90 ASP A C 1
ATOM 687 O O . ASP A 1 90 ? -7.244 -1.172 8.633 1.00 88.75 90 ASP A O 1
ATOM 691 N N . GLY A 1 91 ? -6.135 -2.324 10.201 1.00 85.31 91 GLY A N 1
ATOM 692 C CA . GLY A 1 91 ? -5.384 -3.169 9.281 1.00 85.31 91 GLY A CA 1
ATOM 693 C C . GLY A 1 91 ? -6.195 -4.346 8.740 1.00 85.31 91 GLY A C 1
ATOM 694 O O . GLY A 1 91 ? -6.733 -5.163 9.497 1.00 85.31 91 GLY A O 1
ATOM 695 N N . TYR A 1 92 ? -6.222 -4.472 7.417 1.00 85.62 92 TYR A N 1
ATOM 696 C CA . TYR A 1 92 ?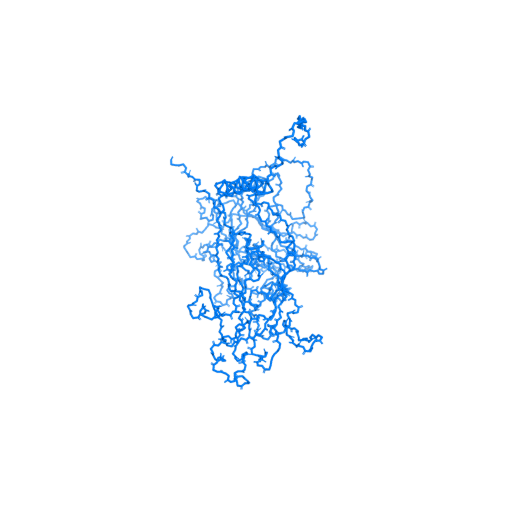 -6.759 -5.620 6.697 1.00 85.62 92 TYR A CA 1
ATOM 697 C C . TYR A 1 92 ? -6.048 -5.792 5.350 1.00 85.62 92 TYR A C 1
ATOM 699 O O . TYR A 1 92 ? -5.455 -4.855 4.827 1.00 85.62 92 TYR A O 1
ATOM 707 N N . ASP A 1 93 ? -6.139 -6.994 4.791 1.00 76.31 93 ASP A N 1
ATOM 708 C CA . ASP A 1 93 ? -5.719 -7.339 3.436 1.00 76.31 93 ASP A CA 1
ATOM 709 C C . ASP A 1 93 ? -6.899 -7.929 2.666 1.00 76.31 93 ASP A C 1
ATOM 711 O O . ASP A 1 93 ? -7.756 -8.605 3.242 1.00 76.31 93 ASP A O 1
ATOM 715 N N . TYR A 1 94 ? -6.894 -7.758 1.346 1.00 74.44 94 TYR A N 1
ATOM 716 C CA . TYR A 1 94 ? -7.683 -8.600 0.453 1.00 74.44 94 TYR A CA 1
ATOM 717 C C . TYR A 1 94 ? -6.823 -9.765 -0.017 1.00 74.44 94 TYR A C 1
ATOM 719 O O . TYR A 1 94 ? -5.755 -9.577 -0.596 1.00 74.44 94 TYR A O 1
ATOM 727 N N . VAL A 1 95 ? -7.299 -10.978 0.236 1.00 70.75 95 VAL A N 1
ATOM 728 C CA . VAL A 1 95 ? -6.678 -12.205 -0.252 1.00 70.75 95 VAL A CA 1
ATOM 729 C C . VAL A 1 95 ? -7.598 -12.818 -1.286 1.00 70.75 95 VAL A C 1
ATOM 731 O O . VAL A 1 95 ? -8.785 -12.984 -1.024 1.00 70.75 95 VAL A O 1
ATOM 734 N N . ASP A 1 96 ? -7.060 -13.163 -2.449 1.00 65.75 96 ASP A N 1
ATOM 735 C CA . ASP A 1 96 ? -7.809 -13.939 -3.427 1.00 65.75 96 ASP A CA 1
ATOM 736 C C . ASP A 1 96 ? -7.880 -15.408 -2.981 1.00 65.75 96 ASP A C 1
ATOM 738 O O . ASP A 1 96 ? -6.856 -16.085 -2.871 1.00 65.75 96 ASP A O 1
ATOM 742 N N . ASP A 1 97 ? -9.088 -15.895 -2.695 1.00 71.12 97 ASP A N 1
ATOM 743 C CA . ASP A 1 97 ? -9.358 -17.303 -2.407 1.00 71.12 97 ASP A CA 1
ATOM 744 C C . ASP A 1 97 ? -10.148 -17.912 -3.571 1.00 71.12 97 ASP A C 1
ATOM 746 O O . ASP A 1 97 ? -11.381 -17.899 -3.609 1.00 71.12 97 ASP A O 1
ATOM 750 N N . GLY A 1 98 ? -9.418 -18.384 -4.586 1.00 70.88 98 GLY A N 1
ATOM 751 C CA . GLY A 1 98 ? -10.008 -19.041 -5.754 1.00 70.88 98 GLY A CA 1
ATOM 752 C C . GLY A 1 98 ? -10.847 -18.122 -6.653 1.00 70.88 98 GLY A C 1
ATOM 753 O O . GLY A 1 98 ? -11.853 -18.571 -7.204 1.00 70.88 98 GLY A O 1
ATOM 754 N N . GLY A 1 99 ? -10.457 -16.855 -6.807 1.00 67.38 99 GLY A N 1
ATOM 755 C CA . GLY A 1 99 ? -11.160 -15.833 -7.590 1.00 67.38 99 GLY A CA 1
ATOM 756 C C . GLY A 1 99 ? -12.152 -14.992 -6.779 1.00 67.38 99 GLY A C 1
ATOM 757 O O . GLY A 1 99 ? -12.837 -14.144 -7.352 1.00 67.38 99 GLY A O 1
ATOM 758 N N . THR A 1 100 ? -12.270 -15.233 -5.468 1.00 63.31 100 THR A N 1
ATOM 759 C CA . THR A 1 100 ? -13.124 -14.449 -4.567 1.00 63.31 100 THR A CA 1
ATOM 760 C C . THR A 1 100 ? -12.251 -13.602 -3.640 1.00 63.31 100 THR A C 1
ATOM 762 O O . THR A 1 100 ? -11.507 -14.170 -2.837 1.00 63.31 100 THR A O 1
ATOM 765 N N . PRO A 1 101 ? -12.350 -12.259 -3.685 1.00 69.31 101 PRO A N 1
ATOM 766 C CA . PRO A 1 101 ? -11.630 -11.408 -2.750 1.00 69.31 101 PRO A CA 1
ATOM 767 C C . PRO A 1 101 ? -12.198 -11.602 -1.340 1.00 69.31 101 PRO A C 1
ATOM 769 O O . PRO A 1 101 ? -13.349 -11.270 -1.053 1.00 69.31 101 PRO A O 1
ATOM 772 N N . LEU A 1 102 ? -11.374 -12.140 -0.449 1.00 77.69 102 LEU A N 1
ATOM 773 C CA . LEU A 1 102 ? -11.674 -12.330 0.960 1.00 77.69 102 LEU A CA 1
ATOM 774 C C . LEU A 1 102 ? -10.930 -11.272 1.777 1.00 77.69 102 LEU A C 1
ATOM 776 O O . LEU A 1 102 ? -9.700 -11.246 1.800 1.00 77.69 102 LEU A O 1
ATOM 780 N N . LEU A 1 103 ? -11.674 -10.426 2.488 1.00 80.50 103 LEU A N 1
ATOM 781 C CA . LEU A 1 103 ? -11.091 -9.502 3.457 1.00 80.50 103 LEU A CA 1
ATOM 782 C C . LEU A 1 103 ? -10.594 -10.294 4.673 1.00 80.50 103 LEU A C 1
ATOM 784 O O . LEU A 1 103 ? -11.377 -10.956 5.357 1.00 80.50 103 LEU A O 1
A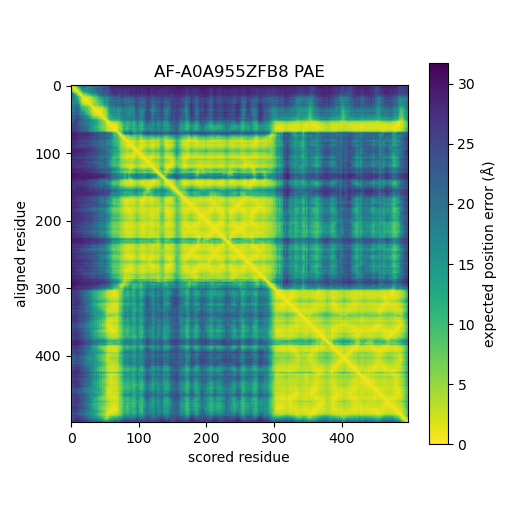TOM 788 N N . ARG A 1 104 ? -9.293 -10.219 4.951 1.00 84.12 104 ARG A N 1
ATOM 789 C CA . ARG A 1 104 ? -8.658 -10.765 6.155 1.00 84.12 104 ARG A CA 1
ATOM 790 C C . ARG A 1 104 ? -8.147 -9.629 7.015 1.00 84.12 104 ARG A C 1
ATOM 792 O O . ARG A 1 104 ? -7.493 -8.727 6.517 1.00 84.12 104 ARG A O 1
ATOM 799 N N . GLY A 1 105 ? -8.382 -9.696 8.316 1.00 90.94 105 GLY A N 1
ATOM 800 C CA . GLY A 1 105 ? -8.020 -8.614 9.222 1.00 90.94 105 GLY A CA 1
ATOM 801 C C . GLY A 1 105 ? -9.240 -8.018 9.888 1.00 90.94 105 GLY A C 1
ATOM 802 O O . GLY A 1 105 ? -10.224 -8.715 10.141 1.00 90.94 105 GLY A O 1
ATOM 803 N N . TRP A 1 106 ? -9.140 -6.748 10.241 1.00 94.38 106 TRP A N 1
ATOM 804 C CA . TRP A 1 106 ? -10.208 -6.039 10.920 1.00 94.38 106 TRP A CA 1
ATOM 805 C C . TRP A 1 106 ? -11.190 -5.448 9.914 1.00 94.38 106 TRP A C 1
ATOM 807 O O . TRP A 1 106 ? -10.818 -4.756 8.971 1.00 94.38 106 TRP A O 1
ATOM 817 N N . LYS A 1 107 ? -12.470 -5.724 10.131 1.00 93.88 107 LYS A N 1
ATOM 818 C CA . LYS A 1 107 ? -13.584 -5.209 9.349 1.00 93.88 107 LYS A CA 1
ATOM 819 C C . LYS A 1 107 ? -14.331 -4.171 10.171 1.00 93.88 107 LYS A C 1
ATOM 821 O O . LYS A 1 107 ? -14.858 -4.485 11.239 1.00 93.88 107 LYS A O 1
ATOM 826 N N . LEU A 1 108 ? -14.432 -2.955 9.649 1.00 93.25 108 LEU A N 1
ATOM 827 C CA . LEU A 1 108 ? -15.349 -1.954 10.180 1.00 93.25 108 LEU A CA 1
ATOM 828 C C . LEU A 1 108 ? -16.782 -2.328 9.781 1.00 93.25 108 LEU A C 1
ATOM 830 O O . LEU A 1 108 ? -17.109 -2.404 8.596 1.00 93.25 108 LEU A O 1
ATOM 834 N N . ASN A 1 109 ? -17.636 -2.587 10.768 1.00 92.19 109 ASN A N 1
ATOM 835 C CA . ASN A 1 109 ? -19.054 -2.814 10.535 1.00 92.19 109 ASN A CA 1
ATOM 836 C C . ASN A 1 109 ? -19.750 -1.463 10.348 1.00 92.19 109 ASN A C 1
ATOM 838 O O . ASN A 1 109 ? -19.596 -0.583 11.204 1.00 92.19 109 ASN A O 1
ATOM 842 N N . PRO A 1 110 ? -20.502 -1.290 9.248 1.00 85.69 110 PRO A N 1
ATOM 843 C CA . PRO A 1 110 ? -21.130 -0.021 8.930 1.00 85.69 110 PRO A CA 1
ATOM 844 C C . PRO A 1 110 ? -22.170 0.359 9.984 1.00 85.69 110 PRO A C 1
ATOM 846 O O . PRO A 1 110 ? -22.658 -0.476 10.751 1.00 85.69 110 PRO A O 1
ATOM 849 N N . CYS A 1 111 ? -22.505 1.640 10.000 1.00 88.06 111 CYS A N 1
ATOM 850 C CA . CYS A 1 111 ? -23.627 2.158 10.766 1.00 88.06 111 CYS A CA 1
ATOM 851 C C . CYS A 1 111 ? -24.923 1.837 10.034 1.00 88.06 111 CYS A C 1
ATOM 853 O O . CYS A 1 111 ? -24.975 1.844 8.799 1.00 88.06 111 CYS A O 1
ATOM 855 N N . GLU A 1 112 ? -25.979 1.597 10.792 1.00 88.50 112 GLU A N 1
ATOM 856 C CA . GLU A 1 112 ? -27.321 1.528 10.242 1.00 88.50 112 GLU A CA 1
ATOM 857 C C . GLU A 1 112 ? -27.853 2.945 10.000 1.00 88.50 112 GLU A C 1
ATOM 859 O O . GLU A 1 112 ? -27.467 3.900 10.666 1.00 88.50 112 GLU A O 1
ATOM 864 N N . LEU A 1 113 ? -28.781 3.111 9.056 1.00 83.75 113 LEU A N 1
ATOM 865 C CA . LEU A 1 113 ? -29.353 4.432 8.740 1.00 83.75 113 LEU A CA 1
ATOM 866 C C . LEU A 1 113 ? -30.100 5.070 9.926 1.00 83.75 113 LEU A C 1
ATOM 868 O O . LEU A 1 113 ? -30.295 6.285 9.968 1.00 83.75 113 LEU A O 1
ATOM 872 N N . THR A 1 114 ? -30.511 4.249 10.892 1.00 87.00 114 THR A N 1
ATOM 873 C CA . THR A 1 114 ? -31.147 4.668 12.144 1.00 87.00 114 THR A CA 1
ATOM 874 C C . THR A 1 114 ? -30.155 4.987 13.258 1.00 87.00 114 THR A C 1
ATOM 876 O O . THR A 1 114 ? -30.576 5.458 14.318 1.00 87.00 114 THR A O 1
ATOM 879 N N . ASP A 1 115 ? -28.860 4.736 13.059 1.00 88.12 115 ASP A N 1
ATOM 880 C CA . ASP A 1 115 ? -27.853 5.041 14.062 1.00 88.12 115 ASP A CA 1
ATOM 881 C C . ASP A 1 115 ? -27.655 6.554 14.198 1.00 88.12 115 ASP A C 1
ATOM 883 O O . ASP A 1 115 ? -27.524 7.300 13.232 1.00 88.12 115 ASP A O 1
ATOM 887 N N . GLN A 1 116 ? -27.599 7.016 15.447 1.00 91.94 116 GLN A N 1
ATOM 888 C CA . GLN A 1 116 ? -27.275 8.410 15.776 1.00 91.94 116 GLN A CA 1
ATOM 889 C C . GLN A 1 116 ? -25.766 8.678 15.779 1.00 91.94 116 GLN A C 1
ATOM 891 O O . GLN A 1 116 ? -25.328 9.820 15.933 1.00 91.94 116 GLN A O 1
ATOM 896 N N . LYS A 1 117 ? -24.955 7.623 15.678 1.00 93.56 117 LYS A N 1
ATOM 897 C CA . LYS A 1 117 ? -23.501 7.708 15.718 1.00 93.56 117 LYS A CA 1
ATOM 898 C C . LYS A 1 117 ? -22.849 6.542 14.993 1.00 93.56 117 LYS A C 1
ATOM 900 O O . LYS A 1 117 ? -23.380 5.436 14.994 1.00 93.56 117 LYS A O 1
ATOM 905 N N . CYS A 1 118 ? -21.671 6.802 14.454 1.00 94.69 118 CYS A N 1
ATOM 906 C CA . CYS A 1 118 ? -20.874 5.883 13.666 1.00 94.69 118 CYS A CA 1
ATOM 907 C C . CYS A 1 118 ? -19.516 5.638 14.287 1.00 94.69 118 CYS A C 1
ATOM 909 O O . CYS A 1 118 ? -18.852 6.599 14.661 1.00 94.69 118 CYS A O 1
ATOM 911 N N . LEU A 1 119 ? -19.051 4.391 14.279 1.00 96.00 119 LEU A N 1
ATOM 912 C CA . LEU A 1 119 ? -17.662 4.121 14.621 1.00 96.00 119 LEU A CA 1
ATOM 913 C C . LEU A 1 119 ? -16.742 4.588 13.486 1.00 96.00 119 LEU A C 1
ATOM 915 O O . LEU A 1 119 ? -16.920 4.209 12.330 1.00 96.00 119 LEU A O 1
ATOM 919 N N . SER A 1 120 ? -15.726 5.360 13.843 1.00 93.75 120 SER A N 1
ATOM 920 C CA . SER A 1 120 ? -14.572 5.676 13.014 1.00 93.75 120 SER A CA 1
ATOM 921 C C . SER A 1 120 ? -13.333 5.032 13.629 1.00 93.75 120 SER A C 1
ATOM 923 O O . SER A 1 120 ? -13.163 5.016 14.850 1.00 93.75 120 SER A O 1
ATOM 925 N N . VAL A 1 121 ? -12.467 4.505 12.769 1.00 94.31 121 VAL A N 1
ATOM 926 C CA . VAL A 1 121 ? -11.217 3.838 13.142 1.00 94.31 121 VAL A CA 1
ATOM 927 C C . VAL A 1 121 ? -10.092 4.553 12.411 1.00 94.31 121 VAL A C 1
ATOM 929 O O . VAL A 1 121 ? -10.175 4.728 11.197 1.00 94.31 121 VAL A O 1
ATOM 932 N N . SER A 1 122 ? -9.074 5.008 13.130 1.00 91.06 122 SER A N 1
ATOM 933 C CA . SER A 1 122 ? -7.937 5.697 12.519 1.00 91.06 122 SER A CA 1
ATOM 934 C C . SER A 1 122 ? -6.642 5.485 13.304 1.00 91.06 122 SER A C 1
ATOM 936 O O . SER A 1 122 ? -6.674 5.252 14.518 1.00 91.06 122 SER A O 1
ATOM 938 N N . PRO A 1 123 ? -5.476 5.582 12.647 1.00 87.56 123 PRO A N 1
ATOM 939 C CA . PRO A 1 123 ? -4.215 5.709 13.357 1.00 87.56 123 PRO A CA 1
ATOM 940 C C . PRO A 1 123 ? -4.133 7.105 13.987 1.00 87.56 123 PRO A C 1
ATOM 942 O O . PRO A 1 123 ? -4.559 8.094 13.388 1.00 87.56 123 PRO A O 1
ATOM 945 N N . LEU A 1 124 ? -3.557 7.206 15.186 1.00 79.69 124 LEU A N 1
ATOM 946 C CA . LEU A 1 124 ? -3.272 8.497 15.814 1.00 79.69 124 LEU A CA 1
ATOM 947 C C . LEU A 1 124 ? -1.761 8.746 15.788 1.00 79.69 124 LEU A C 1
ATOM 949 O O . LEU A 1 124 ? -0.984 8.033 16.426 1.00 79.69 124 LEU A O 1
ATOM 953 N N . ALA A 1 125 ? -1.344 9.729 14.988 1.00 77.44 125 ALA A N 1
ATOM 954 C CA . ALA A 1 125 ? 0.064 10.031 14.760 1.00 77.44 125 ALA A CA 1
ATOM 955 C C . ALA A 1 125 ? 0.785 10.419 16.064 1.00 77.44 125 ALA A C 1
ATOM 957 O O . ALA A 1 125 ? 0.233 11.103 16.922 1.00 77.44 125 ALA A O 1
ATOM 958 N N . GLY A 1 126 ? 2.045 9.996 16.203 1.00 72.19 126 GLY A N 1
ATOM 959 C CA . GLY A 1 126 ? 2.905 10.382 17.327 1.00 72.19 126 GLY A CA 1
ATOM 960 C C . GLY A 1 126 ? 2.663 9.630 18.640 1.00 72.19 126 GLY A C 1
ATOM 961 O O . GLY A 1 126 ? 3.391 9.868 19.603 1.00 72.19 126 GLY A O 1
ATOM 962 N N . LEU A 1 127 ? 1.705 8.701 18.694 1.00 72.25 127 LEU A N 1
ATOM 963 C CA . LEU A 1 127 ? 1.516 7.850 19.865 1.00 72.25 127 LEU A CA 1
ATOM 964 C C . LEU A 1 127 ? 2.283 6.542 19.729 1.00 72.25 127 LEU A C 1
ATOM 966 O O . LEU A 1 127 ? 2.018 5.717 18.857 1.00 72.25 127 LEU A O 1
ATOM 970 N N . ALA A 1 128 ? 3.223 6.346 20.648 1.00 77.25 128 ALA A N 1
ATOM 971 C CA . ALA A 1 128 ? 3.839 5.051 20.847 1.00 77.25 128 ALA A CA 1
ATOM 972 C C . ALA A 1 128 ? 2.851 4.130 21.577 1.00 77.25 128 ALA A C 1
ATOM 974 O O . ALA A 1 128 ? 2.267 4.499 22.602 1.00 77.25 128 ALA A O 1
ATOM 975 N N . ALA A 1 129 ? 2.704 2.907 21.067 1.00 81.19 129 ALA A N 1
ATOM 976 C CA . ALA A 1 129 ? 2.101 1.819 21.825 1.00 81.19 129 ALA A CA 1
ATOM 977 C C . ALA A 1 129 ? 2.841 1.651 23.174 1.00 81.19 129 ALA A C 1
ATOM 979 O O . ALA A 1 129 ? 4.003 2.069 23.284 1.00 81.19 129 ALA A O 1
ATOM 980 N N . PRO A 1 130 ? 2.208 1.048 24.201 1.00 82.31 130 PRO A N 1
ATOM 981 C CA . PRO A 1 130 ? 2.892 0.751 25.453 1.00 82.31 130 PRO A CA 1
ATOM 982 C C . PRO A 1 130 ? 4.220 0.052 25.134 1.00 82.31 130 PRO A C 1
ATOM 984 O O . PRO A 1 130 ? 4.208 -0.881 24.321 1.00 82.31 130 PRO A O 1
ATOM 987 N N . PRO A 1 131 ? 5.358 0.511 25.696 1.00 66.50 131 PRO A N 1
ATOM 988 C CA . PRO A 1 131 ? 6.653 -0.034 25.332 1.00 66.50 131 PRO A CA 1
ATOM 989 C C . PRO A 1 131 ? 6.618 -1.548 25.552 1.00 66.50 131 PRO A C 1
ATOM 991 O O . PRO A 1 131 ? 6.204 -1.983 26.636 1.00 66.50 131 PRO A O 1
ATOM 994 N N . PRO A 1 132 ? 7.012 -2.357 24.551 1.00 62.19 132 PRO A N 1
ATOM 995 C CA . PRO A 1 132 ? 7.187 -3.776 24.788 1.00 62.19 132 PRO A CA 1
ATOM 996 C C . PRO A 1 132 ? 8.177 -3.946 25.945 1.00 62.19 132 PRO A C 1
ATOM 998 O O . PRO A 1 132 ? 9.031 -3.085 26.187 1.00 62.19 132 PRO A O 1
ATOM 1001 N N . LEU A 1 133 ? 8.072 -5.055 26.682 1.00 58.16 133 LEU A N 1
ATOM 1002 C CA . LEU A 1 133 ? 9.163 -5.428 27.582 1.00 58.16 133 LEU A CA 1
ATOM 1003 C C . LEU A 1 133 ? 10.479 -5.388 26.776 1.00 58.16 133 LEU A C 1
ATOM 1005 O O . LEU A 1 133 ? 10.439 -5.740 25.596 1.00 58.16 133 LEU A O 1
ATOM 1009 N N . PRO A 1 134 ? 11.604 -4.954 27.376 1.00 50.88 134 PRO A N 1
ATOM 1010 C CA . PRO A 1 134 ? 12.824 -4.503 26.686 1.00 50.88 134 PRO A CA 1
ATOM 1011 C C . PRO A 1 134 ? 13.468 -5.447 25.646 1.00 50.88 134 PRO A C 1
ATOM 1013 O O . PRO A 1 134 ? 14.408 -5.027 24.982 1.00 50.88 134 PRO A O 1
ATOM 1016 N N . ASP A 1 135 ? 12.943 -6.657 25.445 1.00 47.56 135 ASP A N 1
ATOM 1017 C CA . ASP A 1 135 ? 13.472 -7.693 24.554 1.00 47.56 135 ASP A CA 1
ATOM 1018 C C . ASP A 1 135 ? 12.494 -8.141 23.438 1.00 47.56 135 ASP A C 1
ATOM 1020 O O . ASP A 1 135 ? 12.736 -9.154 22.781 1.00 47.56 135 ASP A O 1
ATOM 1024 N N . LEU A 1 136 ? 11.369 -7.443 23.212 1.00 48.69 136 LEU A N 1
ATOM 1025 C CA . LEU A 1 136 ? 10.313 -7.897 22.290 1.00 48.69 136 LEU A CA 1
ATOM 1026 C C . LEU A 1 136 ? 10.119 -6.977 21.073 1.00 48.69 136 LEU A C 1
ATOM 1028 O O . LEU A 1 136 ? 10.217 -5.756 21.164 1.00 48.69 136 LEU A O 1
ATOM 1032 N N . ALA A 1 137 ? 9.868 -7.611 19.922 1.00 48.12 137 ALA A N 1
ATOM 1033 C CA . ALA A 1 137 ? 9.882 -7.027 18.581 1.00 48.12 137 ALA A CA 1
ATOM 1034 C C . ALA A 1 137 ? 9.077 -5.709 18.447 1.00 48.12 137 ALA A C 1
ATOM 1036 O O . ALA A 1 137 ? 7.996 -5.589 19.027 1.00 48.12 137 ALA A O 1
ATOM 1037 N N . PRO A 1 138 ? 9.539 -4.755 17.613 1.00 56.97 138 PRO A N 1
ATOM 1038 C CA . PRO A 1 138 ? 9.013 -3.384 17.502 1.00 56.97 138 PRO A CA 1
ATOM 1039 C C . PRO A 1 138 ? 7.599 -3.248 16.897 1.00 56.97 138 PRO A C 1
ATOM 1041 O O . PRO A 1 138 ? 7.169 -2.142 16.589 1.00 56.97 138 PRO A O 1
ATOM 1044 N N . ASN A 1 139 ? 6.846 -4.337 16.736 1.00 64.75 139 ASN A N 1
ATOM 1045 C CA . ASN A 1 139 ? 5.616 -4.369 15.934 1.00 64.75 139 ASN A CA 1
ATOM 1046 C C . ASN A 1 139 ? 4.339 -4.082 16.749 1.00 64.75 139 ASN A C 1
ATOM 1048 O O . ASN A 1 139 ? 3.245 -4.515 16.378 1.00 64.75 139 ASN A O 1
ATOM 1052 N N . GLY A 1 140 ? 4.469 -3.396 17.886 1.00 76.12 140 GLY A N 1
ATOM 1053 C CA . GLY A 1 140 ? 3.319 -2.885 18.626 1.00 76.12 140 GLY A CA 1
ATOM 1054 C C . GLY A 1 140 ? 2.671 -1.698 17.912 1.00 76.12 140 GLY A C 1
ATOM 1055 O O . GLY A 1 140 ? 3.333 -0.966 17.180 1.00 76.12 140 GLY A O 1
ATOM 1056 N N . GLY A 1 141 ? 1.377 -1.494 18.129 1.00 88.25 141 GLY A N 1
ATOM 1057 C CA . GLY A 1 141 ? 0.636 -0.377 17.557 1.00 88.25 141 GLY A CA 1
ATOM 1058 C C . GLY A 1 141 ? -0.594 -0.015 18.383 1.00 88.25 141 GLY A C 1
ATOM 1059 O O . GLY A 1 141 ? -1.009 -0.762 19.274 1.00 88.25 141 GLY A O 1
ATOM 1060 N N . ALA A 1 142 ? -1.129 1.168 18.101 1.00 91.88 142 ALA A N 1
ATOM 1061 C CA . ALA A 1 142 ? -2.326 1.710 18.718 1.00 91.88 142 ALA A CA 1
ATOM 1062 C C . ALA A 1 142 ? -3.277 2.217 17.634 1.00 91.88 142 ALA A C 1
ATOM 1064 O O . ALA A 1 142 ? -2.849 2.871 16.682 1.00 91.88 142 ALA A O 1
ATOM 1065 N N . THR A 1 143 ? -4.566 1.958 17.819 1.00 94.81 143 THR A N 1
ATOM 1066 C CA . THR A 1 143 ? -5.629 2.414 16.928 1.00 94.81 143 THR A CA 1
ATOM 1067 C C . THR A 1 143 ? -6.654 3.199 17.723 1.00 94.81 143 THR A C 1
ATOM 1069 O O . THR A 1 143 ? -7.055 2.803 18.819 1.00 94.81 143 THR A O 1
ATOM 1072 N N . TRP A 1 144 ? -7.074 4.328 17.167 1.00 96.56 144 TRP A N 1
ATOM 1073 C CA . TRP A 1 144 ? -8.075 5.196 17.753 1.00 96.56 144 TRP A CA 1
ATOM 1074 C C . TRP A 1 144 ? -9.464 4.813 17.259 1.00 96.56 144 TRP A C 1
ATOM 1076 O O . TRP A 1 144 ? -9.745 4.834 16.062 1.00 96.56 144 TRP A O 1
ATOM 1086 N N . LEU A 1 145 ? -10.330 4.464 18.205 1.00 97.56 145 LEU A N 1
ATOM 1087 C CA . LEU A 1 145 ? -11.740 4.180 17.997 1.00 97.56 145 LEU A CA 1
ATOM 1088 C C . LEU A 1 145 ? -12.540 5.365 18.533 1.00 97.56 145 LEU A C 1
ATOM 1090 O O . LEU A 1 145 ? -12.454 5.667 19.723 1.00 97.56 145 LEU A O 1
ATOM 1094 N N . HIS A 1 146 ? -13.328 6.023 17.689 1.00 96.88 146 HIS A N 1
ATOM 1095 C CA . HIS A 1 146 ? -14.188 7.121 18.131 1.00 96.88 146 HIS A CA 1
ATOM 1096 C C . HIS A 1 146 ? -15.529 7.119 17.416 1.00 96.88 146 HIS A C 1
ATOM 1098 O O . HIS A 1 146 ? -15.619 6.833 16.222 1.00 96.88 146 HIS A O 1
ATOM 1104 N N . ASP A 1 147 ? -16.575 7.468 18.153 1.00 97.25 147 ASP A N 1
ATOM 1105 C CA . ASP A 1 147 ? -17.889 7.676 17.578 1.00 97.25 147 ASP A CA 1
ATOM 1106 C C . ASP A 1 147 ? -17.993 9.073 16.960 1.00 97.25 147 ASP A C 1
ATOM 1108 O O . ASP A 1 147 ? -17.702 10.084 17.601 1.00 97.25 147 ASP A O 1
ATOM 1112 N N . LYS A 1 148 ? -18.495 9.142 15.732 1.00 95.25 148 LYS A N 1
ATOM 1113 C CA . LYS A 1 148 ? -18.912 10.381 15.074 1.00 95.25 148 LYS A CA 1
ATOM 1114 C C . LYS A 1 148 ? -20.424 10.485 15.129 1.00 95.25 148 LYS A C 1
ATOM 1116 O O . LYS A 1 148 ? -21.108 9.524 14.789 1.00 95.25 148 LYS A O 1
ATOM 1121 N N . ALA A 1 149 ? -20.953 11.639 15.524 1.00 93.56 149 ALA A N 1
ATOM 1122 C CA . ALA A 1 149 ? -22.385 11.890 15.422 1.00 93.56 149 ALA A CA 1
ATOM 1123 C C . ALA A 1 149 ? -22.833 11.764 13.958 1.00 93.56 149 ALA A C 1
ATOM 1125 O O . ALA A 1 149 ? -22.198 12.312 13.057 1.00 93.56 149 ALA A O 1
ATOM 1126 N N . GLN A 1 150 ? -23.931 11.052 13.729 1.00 89.31 150 GLN A N 1
ATOM 1127 C CA . GLN A 1 150 ? -24.546 10.903 12.418 1.00 89.31 150 GLN A CA 1
ATOM 1128 C C . GLN A 1 150 ? -25.939 11.521 12.470 1.00 89.31 150 GLN A C 1
ATOM 1130 O O . GLN A 1 150 ? -26.710 11.275 13.397 1.00 89.31 150 GLN A O 1
ATOM 1135 N N . THR A 1 151 ? -26.270 12.343 11.474 1.00 85.25 151 THR A N 1
ATOM 1136 C CA . THR A 1 151 ? -27.654 12.794 11.306 1.00 85.25 151 THR A CA 1
ATOM 1137 C C . THR A 1 151 ? -28.441 11.652 10.663 1.00 85.25 151 THR A C 1
ATOM 1139 O O . THR A 1 151 ? -28.075 11.246 9.555 1.00 85.25 151 THR A O 1
ATOM 1142 N N . PRO A 1 152 ? -29.487 11.115 11.320 1.00 80.19 152 PRO A N 1
ATOM 1143 C CA . PRO A 1 152 ? -30.280 10.032 10.755 1.00 80.19 152 PRO A CA 1
ATOM 1144 C C . PRO A 1 152 ? -30.836 10.468 9.403 1.00 80.19 152 PRO A C 1
ATOM 1146 O O . PRO A 1 152 ? -31.515 11.494 9.305 1.00 80.19 152 PRO A O 1
ATOM 1149 N N . THR A 1 153 ? -30.527 9.713 8.355 1.00 77.00 153 THR A N 1
ATOM 1150 C CA . THR A 1 153 ? -31.091 9.979 7.030 1.00 77.00 153 THR A CA 1
ATOM 1151 C C . THR A 1 153 ? -32.414 9.220 6.931 1.00 77.00 153 THR A C 1
ATOM 1153 O O . THR A 1 153 ? -32.435 8.027 7.240 1.00 77.00 153 THR A O 1
ATOM 1156 N N . PRO A 1 154 ? -33.533 9.867 6.552 1.00 75.44 154 PRO A N 1
ATOM 1157 C CA . PRO A 1 154 ? -34.805 9.176 6.375 1.00 75.44 154 PRO A CA 1
ATOM 1158 C C . PRO A 1 154 ? -34.648 7.985 5.419 1.00 75.44 154 PRO A C 1
ATOM 1160 O O . PRO A 1 154 ? -34.126 8.134 4.318 1.00 75.44 154 PRO A O 1
ATOM 1163 N N . LEU A 1 155 ? -35.077 6.802 5.861 1.00 66.31 155 LEU A N 1
ATOM 1164 C CA . LEU A 1 155 ? -35.002 5.565 5.085 1.00 66.31 155 LEU A CA 1
ATOM 1165 C C . LEU A 1 155 ? -35.950 5.616 3.879 1.00 66.31 155 LEU A C 1
ATOM 1167 O O . LEU A 1 155 ? -37.169 5.587 4.055 1.00 66.31 155 LEU A O 1
ATOM 1171 N N . ASP A 1 156 ? -35.399 5.559 2.668 1.00 60.94 156 ASP A N 1
ATOM 1172 C CA . ASP A 1 156 ? -36.144 5.165 1.469 1.00 60.94 156 ASP A CA 1
ATOM 1173 C C . ASP A 1 156 ? -36.264 3.627 1.431 1.00 60.94 156 ASP A C 1
ATOM 1175 O O . ASP A 1 156 ? -35.507 2.931 0.765 1.00 60.94 156 ASP A O 1
ATOM 1179 N N . GLY A 1 157 ? -37.187 3.082 2.235 1.00 64.31 157 GLY A N 1
ATOM 1180 C CA . GLY A 1 157 ? -37.865 1.778 2.076 1.00 64.31 157 GLY A CA 1
ATOM 1181 C C . GLY A 1 157 ? -37.077 0.455 1.951 1.00 64.31 157 GLY A C 1
ATOM 1182 O O . GLY A 1 157 ? -37.713 -0.600 1.953 1.00 64.31 157 GLY A O 1
ATOM 1183 N N . GLY A 1 158 ? -35.749 0.448 1.837 1.00 66.12 158 GLY A N 1
ATOM 1184 C CA . GLY A 1 158 ? -34.944 -0.763 1.651 1.00 66.12 158 GLY A CA 1
ATOM 1185 C C . GLY A 1 158 ? -34.486 -1.372 2.975 1.00 66.12 158 GLY 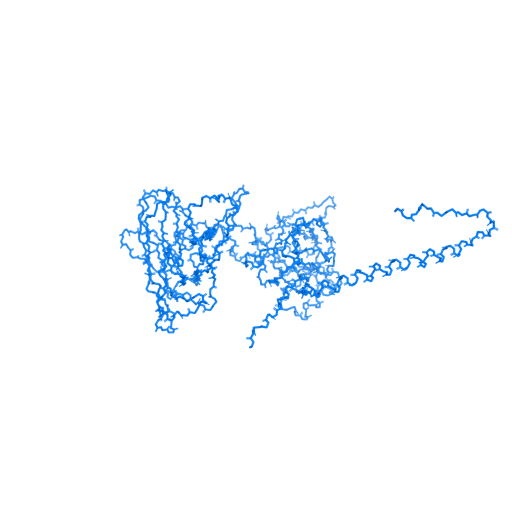A C 1
ATOM 1186 O O . GLY A 1 158 ? -33.821 -0.708 3.762 1.00 66.12 158 GLY A O 1
ATOM 1187 N N . VAL A 1 159 ? -34.814 -2.643 3.224 1.00 65.81 159 VAL A N 1
ATOM 1188 C CA . VAL A 1 159 ? -34.278 -3.399 4.369 1.00 65.81 159 VAL A CA 1
ATOM 1189 C C . VAL A 1 159 ? -32.845 -3.834 4.031 1.00 65.81 159 VAL A C 1
ATOM 1191 O O . VAL A 1 159 ? -32.676 -4.606 3.083 1.00 65.81 159 VAL A O 1
ATOM 1194 N N . PRO A 1 160 ? -31.808 -3.368 4.751 1.00 60.78 160 PRO A N 1
ATOM 1195 C CA . PRO A 1 160 ? -30.445 -3.829 4.521 1.00 60.78 160 PRO A CA 1
ATOM 1196 C C . PRO A 1 160 ? -30.286 -5.301 4.944 1.00 60.78 160 PRO A C 1
ATOM 1198 O O . PRO A 1 160 ? -30.996 -5.774 5.838 1.00 60.78 160 PRO A O 1
ATOM 1201 N N . PRO A 1 161 ? -29.368 -6.056 4.315 1.00 61.59 161 PRO A N 1
ATOM 1202 C CA . PRO A 1 161 ? -29.075 -7.422 4.728 1.00 61.59 161 PRO A CA 1
ATOM 1203 C C . PRO A 1 161 ? -28.546 -7.436 6.169 1.00 61.59 161 PRO A C 1
ATOM 1205 O O . PRO A 1 161 ? -27.674 -6.646 6.525 1.00 61.59 161 PRO A O 1
ATOM 1208 N N . ALA A 1 162 ? -29.066 -8.348 6.993 1.00 61.44 162 ALA A N 1
ATOM 1209 C CA . ALA A 1 162 ? -28.623 -8.508 8.373 1.00 61.44 162 ALA A CA 1
ATOM 1210 C C . ALA A 1 162 ? -27.148 -8.943 8.408 1.00 61.44 162 ALA A C 1
ATOM 1212 O O . ALA A 1 162 ? -26.800 -10.034 7.952 1.00 61.44 162 ALA A O 1
ATOM 1213 N N . SER A 1 163 ? -26.280 -8.088 8.948 1.00 68.12 163 SER A N 1
ATOM 1214 C CA . SER A 1 163 ? -24.907 -8.458 9.289 1.00 68.12 163 SER A CA 1
ATOM 1215 C C . SER A 1 163 ? -24.912 -9.257 10.593 1.00 68.12 163 SER A C 1
ATOM 1217 O O . SER A 1 163 ? -25.606 -8.892 11.539 1.00 68.12 163 SER A O 1
ATOM 1219 N N . ALA A 1 164 ? -24.132 -10.338 10.665 1.00 73.38 164 ALA A N 1
ATOM 1220 C CA . ALA A 1 164 ? -23.985 -11.128 11.891 1.00 73.38 164 ALA A CA 1
ATOM 1221 C C . ALA A 1 164 ? -23.205 -10.385 12.995 1.00 73.38 164 ALA A C 1
ATOM 1223 O O . ALA A 1 164 ? -23.282 -10.757 14.165 1.00 73.38 164 ALA A O 1
ATOM 1224 N N . SER A 1 165 ? -22.458 -9.337 12.634 1.00 82.81 165 SER A N 1
ATOM 1225 C CA . SER A 1 165 ? -21.676 -8.540 13.579 1.00 82.81 165 SER A CA 1
ATOM 1226 C C . SER A 1 165 ? -22.458 -7.314 14.058 1.00 82.81 165 SER A C 1
ATOM 1228 O O . SER A 1 165 ? -23.108 -6.669 13.230 1.00 82.81 165 SER A O 1
ATOM 1230 N N . PRO A 1 166 ? -22.355 -6.936 15.349 1.00 89.19 166 PRO A N 1
ATOM 1231 C CA . PRO A 1 166 ? -23.023 -5.750 15.875 1.00 89.19 166 PRO A CA 1
ATOM 1232 C C . PRO A 1 166 ? -22.631 -4.484 15.093 1.00 89.19 166 PRO A C 1
ATOM 1234 O O . PRO A 1 166 ? -21.443 -4.305 14.798 1.00 89.19 166 PRO A O 1
ATOM 1237 N N . PRO A 1 167 ? -23.578 -3.585 14.776 1.00 90.88 167 PRO A N 1
ATOM 1238 C CA . PRO A 1 167 ? -23.267 -2.337 14.086 1.00 90.88 167 PRO A CA 1
ATOM 1239 C C . PRO A 1 167 ? -22.347 -1.452 14.938 1.00 90.88 167 PRO A C 1
ATOM 1241 O O . PRO A 1 167 ? -22.304 -1.570 16.170 1.00 90.88 167 PRO A O 1
ATOM 1244 N N . ARG A 1 168 ? -21.626 -0.531 14.282 1.00 93.38 168 ARG A N 1
ATOM 1245 C CA . ARG A 1 168 ? -20.703 0.425 14.936 1.00 93.38 168 ARG A CA 1
ATOM 1246 C C . ARG A 1 168 ? -19.591 -0.270 15.722 1.00 93.38 168 ARG A C 1
ATOM 1248 O O . ARG A 1 168 ? -19.292 0.064 16.871 1.00 93.38 168 ARG A O 1
ATOM 1255 N N . THR A 1 169 ? -19.011 -1.294 15.119 1.00 96.00 169 THR A N 1
ATOM 1256 C CA . THR A 1 169 ? -17.909 -2.039 15.719 1.00 96.00 169 THR A CA 1
ATOM 1257 C C . THR A 1 169 ? -16.830 -2.314 14.697 1.00 96.00 169 THR A C 1
ATOM 1259 O O . THR A 1 169 ? -17.095 -2.355 13.498 1.00 96.00 169 THR A O 1
ATOM 1262 N N . VAL A 1 170 ? -15.611 -2.514 15.175 1.00 96.69 170 VAL A N 1
ATOM 1263 C CA . VAL A 1 170 ? -14.543 -3.107 14.384 1.00 96.69 170 VAL A CA 1
ATOM 1264 C C . VAL A 1 170 ? -14.372 -4.545 14.840 1.00 96.69 170 VAL A C 1
ATOM 1266 O O . VAL A 1 170 ? -14.297 -4.822 16.039 1.00 96.69 170 VAL A O 1
ATOM 1269 N N . ALA A 1 171 ? -14.409 -5.471 13.890 1.00 97.06 171 ALA A N 1
ATOM 1270 C CA . ALA A 1 171 ? -14.509 -6.889 14.181 1.00 97.06 171 ALA A CA 1
ATOM 1271 C C . ALA A 1 171 ? -13.531 -7.713 13.352 1.00 97.06 171 ALA A C 1
ATOM 1273 O O . ALA A 1 171 ? -13.248 -7.388 12.203 1.00 97.06 171 ALA A O 1
ATOM 1274 N N . GLN A 1 172 ? -13.054 -8.811 13.922 1.00 95.31 172 GLN A N 1
ATOM 1275 C CA . GLN A 1 172 ? -12.257 -9.798 13.212 1.00 95.31 172 GLN A CA 1
ATOM 1276 C C . GLN A 1 172 ? -12.764 -11.197 13.534 1.00 95.31 172 GLN A C 1
ATOM 1278 O O . GLN A 1 172 ? -12.913 -11.564 14.701 1.00 95.31 172 GLN A O 1
ATOM 1283 N N . SER A 1 173 ? -13.008 -11.972 12.484 1.00 94.56 173 SER A N 1
ATOM 1284 C CA . SER A 1 173 ? -13.457 -13.357 12.578 1.00 94.56 173 SER A CA 1
ATOM 1285 C C . SER A 1 173 ? -12.272 -14.317 12.480 1.00 94.56 173 SER A C 1
ATOM 1287 O O . SER A 1 173 ? -11.356 -14.121 11.678 1.00 94.56 173 SER A O 1
ATOM 1289 N N . LEU A 1 174 ? -12.272 -15.359 13.309 1.00 93.50 174 LEU A N 1
ATOM 1290 C CA . LEU A 1 174 ? -11.233 -16.381 13.334 1.00 93.50 174 LEU A CA 1
ATOM 1291 C C . LEU A 1 174 ? -11.767 -17.740 13.797 1.00 93.50 174 LEU A C 1
ATOM 1293 O O . LEU A 1 174 ? -12.654 -17.840 14.634 1.00 93.50 174 LEU A O 1
ATOM 1297 N N . THR A 1 175 ? -11.188 -18.818 13.279 1.00 93.00 175 THR A N 1
ATOM 1298 C CA . THR A 1 175 ? -11.549 -20.185 13.683 1.00 93.00 175 THR A CA 1
ATOM 1299 C C . THR A 1 175 ? -10.843 -20.613 14.972 1.00 93.00 175 THR A C 1
ATOM 1301 O O . THR A 1 175 ? -9.611 -20.643 15.019 1.00 93.00 175 THR A O 1
ATOM 1304 N N . LEU A 1 176 ? -11.600 -21.018 15.988 1.00 94.56 176 LEU A N 1
ATOM 1305 C CA . LEU A 1 176 ? -11.066 -21.576 17.234 1.00 94.56 176 LEU A CA 1
ATOM 1306 C C . LEU A 1 176 ? -11.458 -23.049 17.389 1.00 94.56 176 LEU A C 1
ATOM 1308 O O . LEU A 1 176 ? -12.420 -23.520 16.776 1.00 94.56 176 LEU A O 1
ATOM 1312 N N . SER A 1 177 ? -10.694 -23.774 18.204 1.00 94.00 177 SER A N 1
ATOM 1313 C CA . SER A 1 177 ? -10.925 -25.191 18.496 1.00 94.00 177 SER A CA 1
ATOM 1314 C C . SER A 1 177 ? -11.733 -25.350 19.781 1.00 94.00 177 SER A C 1
ATOM 1316 O O . SER A 1 177 ? -11.436 -24.699 20.782 1.00 94.00 177 SER A O 1
ATOM 1318 N N . ALA A 1 178 ? -12.711 -26.259 19.778 1.00 96.75 178 ALA A N 1
ATOM 1319 C CA . ALA A 1 178 ? -13.501 -26.585 20.961 1.00 96.75 178 ALA A CA 1
ATOM 1320 C C . ALA A 1 178 ? -12.632 -27.041 22.148 1.00 96.75 178 ALA A C 1
ATOM 1322 O O . ALA A 1 178 ? -11.602 -27.695 21.970 1.00 96.75 178 ALA A O 1
ATOM 1323 N N . GLY A 1 179 ? -13.099 -26.766 23.368 1.00 95.81 179 GLY A N 1
ATOM 1324 C CA . GLY A 1 179 ? -12.506 -27.261 24.614 1.00 95.81 179 GLY A CA 1
ATOM 1325 C C . GLY A 1 179 ? -11.204 -26.569 25.024 1.00 95.81 179 GLY A C 1
ATOM 1326 O O . GLY A 1 179 ? -10.511 -27.067 25.908 1.00 95.81 179 GLY A O 1
ATOM 1327 N N . SER A 1 180 ? -10.862 -25.450 24.384 1.00 96.38 180 SER A N 1
ATOM 1328 C CA . SER A 1 180 ? -9.697 -24.630 24.721 1.00 96.38 180 SER A CA 1
ATOM 1329 C C . SER A 1 180 ? -10.128 -23.335 25.410 1.00 96.38 180 SER A C 1
ATOM 1331 O O . SER A 1 180 ? -11.133 -22.738 25.021 1.00 96.38 180 SER A O 1
ATOM 1333 N N . SER A 1 181 ? -9.353 -22.907 26.408 1.00 97.00 181 SER A N 1
ATOM 1334 C CA . SER A 1 181 ? -9.502 -21.605 27.063 1.00 97.00 181 SER A CA 1
ATOM 1335 C C . SER A 1 181 ? -8.664 -20.568 26.327 1.00 97.00 181 SER A C 1
ATOM 1337 O O . SER A 1 181 ? -7.536 -20.845 25.904 1.00 97.00 181 SER A O 1
ATOM 1339 N N . TYR A 1 182 ? -9.217 -19.372 26.183 1.00 97.00 182 TYR A N 1
ATOM 1340 C CA . TYR A 1 182 ? -8.585 -18.256 25.506 1.00 97.00 182 TYR A CA 1
ATOM 1341 C C . TYR A 1 182 ? -8.629 -16.995 26.363 1.00 97.00 182 TYR A C 1
ATOM 1343 O O . TYR A 1 182 ? -9.585 -16.754 27.101 1.00 97.00 182 TYR A O 1
ATOM 1351 N N . VAL A 1 183 ? -7.600 -16.165 26.217 1.00 97.19 183 VAL A N 1
ATOM 1352 C CA . VAL A 1 183 ? -7.510 -14.840 26.835 1.00 97.19 183 VAL A CA 1
ATOM 1353 C C . VAL A 1 183 ? -7.388 -13.811 25.725 1.00 97.19 183 VAL A C 1
ATOM 1355 O O . VAL A 1 183 ? -6.415 -13.822 24.971 1.00 97.19 183 VAL A O 1
ATOM 1358 N N . LEU A 1 184 ? -8.374 -12.919 25.620 1.00 97.62 184 LEU A N 1
ATOM 1359 C CA . LEU A 1 184 ? -8.281 -11.712 24.803 1.00 97.62 184 LEU A CA 1
ATOM 1360 C C . LEU A 1 184 ? -7.803 -10.575 25.697 1.00 97.62 184 LEU A C 1
ATOM 1362 O O . LEU A 1 184 ? -8.425 -10.306 26.719 1.00 97.62 184 LEU A O 1
ATOM 1366 N N . SER A 1 185 ? -6.731 -9.893 25.314 1.00 97.12 185 SER A N 1
ATOM 1367 C CA . SER A 1 185 ? -6.118 -8.839 26.119 1.00 97.12 185 SER A CA 1
ATOM 1368 C C . SER A 1 185 ? -5.670 -7.645 25.287 1.00 97.12 185 SER A C 1
ATOM 1370 O O . SER A 1 185 ? -5.397 -7.787 24.097 1.00 97.12 185 SER A O 1
ATOM 1372 N N . TRP A 1 186 ? -5.623 -6.466 25.905 1.00 97.12 186 TRP A N 1
ATOM 1373 C CA . TRP A 1 186 ? -5.277 -5.201 25.251 1.00 97.12 186 TRP A CA 1
ATOM 1374 C C . TRP A 1 186 ? -4.895 -4.133 26.286 1.00 97.12 186 TRP A C 1
ATOM 1376 O O . TRP A 1 186 ? -5.096 -4.309 27.491 1.00 97.12 186 TRP A O 1
ATOM 1386 N N . TRP A 1 187 ? -4.362 -3.009 25.817 1.00 96.19 187 TRP A N 1
ATOM 1387 C CA . TRP A 1 187 ? -4.248 -1.776 26.600 1.00 96.19 187 TRP A CA 1
ATOM 1388 C C . TRP A 1 187 ? -5.253 -0.756 26.091 1.00 96.19 187 TRP A C 1
ATOM 1390 O O . TRP A 1 187 ? -5.516 -0.697 24.888 1.00 96.19 187 TRP A O 1
ATOM 1400 N N . ASP A 1 188 ? -5.797 0.043 27.002 1.00 97.19 188 ASP A N 1
ATOM 1401 C CA . ASP A 1 188 ? -6.709 1.128 26.668 1.00 97.19 188 ASP A CA 1
ATOM 1402 C C . ASP A 1 188 ? -6.179 2.482 27.149 1.00 97.19 188 ASP A C 1
ATOM 1404 O O . ASP A 1 188 ? -5.340 2.576 28.054 1.00 97.19 188 ASP A O 1
ATOM 1408 N N . GLN A 1 189 ? -6.650 3.537 26.492 1.00 96.19 189 GLN A N 1
ATOM 1409 C CA . GLN A 1 189 ? -6.398 4.909 26.891 1.00 96.19 189 GLN A CA 1
ATOM 1410 C C . GLN A 1 189 ? -7.539 5.816 26.416 1.00 96.19 189 GLN A C 1
ATOM 1412 O O . GLN A 1 189 ? -7.937 5.787 25.253 1.00 96.19 189 GLN A O 1
ATOM 1417 N N . GLY A 1 190 ? -8.064 6.644 27.314 1.00 96.06 190 GLY A N 1
ATOM 1418 C CA . GLY A 1 190 ? -9.133 7.591 27.029 1.00 96.06 190 GLY A CA 1
ATOM 1419 C C . GLY A 1 190 ? -8.682 8.721 26.115 1.00 96.06 190 GLY A C 1
ATOM 1420 O O . GLY A 1 190 ? -7.593 9.289 26.280 1.00 96.06 190 GLY A O 1
ATOM 1421 N N . ARG A 1 191 ? -9.552 9.051 25.164 1.00 95.12 191 ARG A N 1
ATOM 1422 C CA . ARG A 1 191 ? -9.428 10.201 24.273 1.00 95.12 191 ARG A CA 1
ATOM 1423 C C . ARG A 1 191 ? -10.736 10.959 24.213 1.00 95.12 191 ARG A C 1
ATOM 1425 O O . ARG A 1 191 ? -11.784 10.430 24.567 1.00 95.12 191 ARG A O 1
ATOM 1432 N N . ASP A 1 192 ? -10.665 12.213 23.807 1.00 94.06 192 ASP A N 1
ATOM 1433 C CA . ASP A 1 192 ? -11.838 12.952 23.369 1.00 94.06 192 ASP A CA 1
ATOM 1434 C C . ASP A 1 192 ? -12.092 12.705 21.861 1.00 94.06 192 ASP A C 1
ATOM 1436 O O . ASP A 1 192 ? -11.320 11.988 21.210 1.00 94.06 192 ASP A O 1
ATOM 1440 N N . PRO A 1 193 ? -13.179 13.232 21.275 1.00 91.88 193 PRO A N 1
ATOM 1441 C CA . PRO A 1 193 ? -13.464 13.074 19.846 1.00 91.88 193 PRO A CA 1
ATOM 1442 C C . PRO A 1 193 ? -12.444 13.714 18.889 1.00 91.88 193 PRO A C 1
ATOM 1444 O O . PRO A 1 193 ? -12.519 13.444 17.693 1.00 91.88 193 PRO A O 1
ATOM 1447 N N . ASN A 1 194 ? -11.510 14.533 19.382 1.00 91.50 194 ASN A N 1
ATOM 1448 C CA . ASN A 1 194 ? -10.444 15.153 18.588 1.00 91.50 194 ASN A CA 1
ATOM 1449 C C . ASN A 1 194 ? -9.116 14.383 18.685 1.00 91.50 194 ASN A C 1
ATOM 1451 O O . ASN A 1 194 ? -8.172 14.692 17.962 1.00 91.50 194 ASN A O 1
ATOM 1455 N N . GLY A 1 195 ? -9.042 13.371 19.554 1.00 90.50 195 GLY A N 1
ATOM 1456 C CA . GLY A 1 195 ? -7.823 12.605 19.802 1.00 90.50 195 GLY A CA 1
ATOM 1457 C C . GLY A 1 195 ? -6.930 13.205 20.893 1.00 90.50 195 GLY A C 1
ATOM 1458 O O . GLY A 1 195 ? -5.818 12.708 21.099 1.00 90.50 195 GLY A O 1
ATOM 1459 N N . ASP A 1 196 ? -7.419 14.203 21.632 1.00 92.69 196 ASP A N 1
ATOM 1460 C CA . ASP A 1 196 ? -6.751 14.799 22.787 1.00 92.69 196 ASP A CA 1
ATOM 1461 C C . ASP A 1 196 ? -7.105 14.067 24.091 1.00 92.69 196 ASP A C 1
ATOM 1463 O O . ASP A 1 196 ? -7.975 13.190 24.150 1.00 92.69 196 ASP A O 1
ATOM 1467 N N . TYR A 1 197 ? -6.408 14.410 25.178 1.00 92.44 197 TYR A N 1
ATOM 1468 C CA . TYR A 1 197 ? -6.759 13.913 26.505 1.00 92.44 197 TYR A CA 1
ATOM 1469 C C . TYR A 1 197 ? -8.103 14.497 26.959 1.00 92.44 197 TYR A C 1
ATOM 1471 O O . TYR A 1 197 ? -8.263 15.719 26.980 1.00 92.44 197 TYR A O 1
ATOM 1479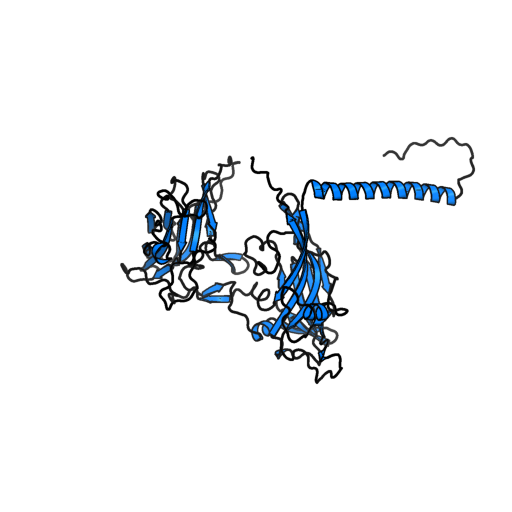 N N . PRO A 1 198 ? -9.058 13.654 27.378 1.00 93.06 198 PRO A N 1
ATOM 1480 C CA . PRO A 1 198 ? -10.375 14.124 27.768 1.00 93.06 198 PRO A CA 1
ATOM 1481 C C . PRO A 1 198 ? -10.298 14.892 29.094 1.00 93.06 198 PRO A C 1
ATOM 1483 O O . PRO A 1 198 ? -9.583 14.515 30.023 1.00 93.06 198 PRO A O 1
ATOM 1486 N N . THR A 1 199 ? -11.069 15.974 29.190 1.00 91.50 199 THR A N 1
ATOM 1487 C CA . THR A 1 199 ? -11.188 16.804 30.404 1.00 91.50 199 THR A CA 1
ATOM 1488 C C . THR A 1 199 ? -12.252 16.291 31.379 1.00 91.50 199 THR A C 1
ATOM 1490 O O . THR A 1 199 ? -12.294 16.721 32.532 1.00 91.50 199 THR A O 1
ATOM 1493 N N . GLY A 1 200 ? -13.105 15.368 30.925 1.00 91.50 200 GLY A N 1
ATOM 1494 C CA . GLY A 1 200 ? -14.160 14.719 31.701 1.00 91.50 200 GLY A CA 1
ATOM 1495 C C . GLY A 1 200 ? -14.031 13.196 31.712 1.00 91.50 200 GLY A C 1
ATOM 1496 O O . GLY A 1 200 ? -13.105 12.627 31.135 1.00 91.50 200 GLY A O 1
ATOM 1497 N N . ALA A 1 201 ? -14.979 12.533 32.378 1.00 93.25 201 ALA A N 1
ATOM 1498 C CA . ALA A 1 201 ? -15.075 11.078 32.362 1.00 93.25 201 ALA A CA 1
ATOM 1499 C C . ALA A 1 201 ? -15.450 10.601 30.942 1.00 93.25 201 ALA A C 1
ATOM 1501 O O . ALA A 1 201 ? -16.501 11.012 30.448 1.00 93.25 201 ALA A O 1
ATOM 1502 N N . PRO A 1 202 ? -14.630 9.771 30.272 1.00 95.00 202 PRO A N 1
ATOM 1503 C CA . PRO A 1 202 ? -14.967 9.250 28.952 1.00 95.00 202 PRO A CA 1
ATOM 1504 C C . PRO A 1 202 ? -16.108 8.235 29.053 1.00 95.00 202 PRO A C 1
ATOM 1506 O O . PRO A 1 202 ? -16.268 7.580 30.085 1.00 95.00 202 PRO A O 1
ATOM 1509 N N . ALA A 1 203 ? -16.870 8.069 27.972 1.00 96.00 203 ALA A N 1
ATOM 1510 C CA . ALA A 1 203 ? -17.883 7.021 27.896 1.00 96.00 203 ALA A CA 1
ATOM 1511 C C . ALA A 1 203 ? -17.248 5.620 27.961 1.00 96.00 203 ALA A C 1
ATOM 1513 O O . ALA A 1 203 ? -16.129 5.409 27.488 1.00 96.00 203 ALA A O 1
ATOM 1514 N N . ASP A 1 204 ? -17.985 4.657 28.516 1.00 97.62 204 ASP A N 1
ATOM 1515 C CA . ASP A 1 204 ? -17.585 3.250 28.527 1.00 97.62 204 ASP A CA 1
ATOM 1516 C C . ASP A 1 204 ? -17.434 2.716 27.103 1.00 97.62 204 ASP A C 1
ATOM 1518 O O . ASP A 1 204 ? -18.382 2.790 26.317 1.00 97.62 204 ASP A O 1
ATOM 1522 N N . TYR A 1 205 ? -16.288 2.105 26.803 1.00 98.12 205 TYR A N 1
ATOM 1523 C CA . TYR A 1 205 ? -16.083 1.341 25.573 1.00 98.12 205 TYR A CA 1
ATOM 1524 C C . TYR A 1 205 ? -16.415 -0.134 25.806 1.00 98.12 205 TYR A C 1
ATOM 1526 O O . TYR A 1 205 ? -16.521 -0.586 26.950 1.00 98.12 205 TYR A O 1
ATOM 1534 N N . ARG A 1 206 ? -16.563 -0.900 24.720 1.00 97.62 206 ARG A N 1
ATOM 1535 C CA . ARG A 1 206 ? -16.924 -2.320 24.798 1.00 97.62 206 ARG A CA 1
ATOM 1536 C C . ARG A 1 206 ? -15.985 -3.220 24.016 1.00 97.62 206 ARG A C 1
ATOM 1538 O O . ARG A 1 206 ? -15.521 -2.866 22.931 1.00 97.62 206 ARG A O 1
ATOM 1545 N N . VAL A 1 207 ? -15.794 -4.424 24.544 1.00 98.19 207 VAL A N 1
ATOM 1546 C CA . VAL A 1 207 ? -15.120 -5.536 23.867 1.00 98.19 207 VAL A CA 1
ATOM 1547 C C . VAL A 1 207 ? -15.975 -6.779 24.031 1.00 98.19 207 VAL A C 1
ATOM 1549 O O . VAL A 1 207 ? -16.486 -7.039 25.119 1.00 98.19 207 VAL A O 1
ATOM 1552 N N . SER A 1 208 ? -16.157 -7.554 22.970 1.00 97.88 208 SER A N 1
ATOM 1553 C CA . SER A 1 208 ? -16.917 -8.800 23.051 1.00 97.88 208 SER A CA 1
ATOM 1554 C C . SER A 1 208 ? -16.330 -9.889 22.170 1.00 97.88 208 SER A C 1
ATOM 1556 O O . SER A 1 208 ? -15.641 -9.615 21.186 1.00 97.88 208 SER A O 1
ATOM 1558 N N . VAL A 1 209 ? -16.613 -11.132 22.549 1.00 97.94 209 VAL A N 1
ATOM 1559 C CA . VAL A 1 209 ? -16.338 -12.316 21.739 1.00 97.94 209 VAL A CA 1
ATOM 1560 C C . VAL A 1 209 ? -17.662 -13.004 21.459 1.00 97.94 209 VAL A C 1
ATOM 1562 O O . VAL A 1 209 ? -18.402 -13.339 22.389 1.00 97.94 209 VAL A O 1
ATOM 1565 N N . ILE A 1 210 ? -17.956 -13.197 20.180 1.00 97.94 210 ILE A N 1
ATOM 1566 C CA . ILE A 1 210 ? -19.173 -13.829 19.676 1.00 97.94 210 ILE A CA 1
ATOM 1567 C C . ILE A 1 210 ? -18.804 -15.218 19.154 1.00 97.94 210 ILE A C 1
ATOM 1569 O O . ILE A 1 210 ? -17.807 -15.367 18.451 1.00 97.94 210 ILE A O 1
ATOM 1573 N N . ASP A 1 211 ? -19.574 -16.232 19.533 1.00 97.62 211 ASP A N 1
ATOM 1574 C CA . ASP A 1 211 ? -19.374 -17.618 19.114 1.00 97.62 211 ASP A CA 1
ATOM 1575 C C . ASP A 1 211 ? -19.950 -17.905 17.708 1.00 97.62 211 ASP A C 1
ATOM 1577 O O . ASP A 1 211 ? -20.639 -17.055 17.135 1.00 97.62 211 ASP A O 1
ATOM 1581 N N . PRO A 1 212 ? -19.733 -19.115 17.153 1.00 96.50 212 PRO A N 1
ATOM 1582 C CA . PRO A 1 212 ? -20.234 -19.481 15.825 1.00 96.50 212 PRO A CA 1
ATOM 1583 C C . PRO A 1 212 ? -21.762 -19.451 15.673 1.00 96.50 212 PRO A C 1
ATOM 1585 O O . PRO A 1 212 ? -22.268 -19.502 14.555 1.00 96.50 212 PRO A O 1
ATOM 1588 N N . ASN A 1 213 ? -22.511 -19.394 16.779 1.00 95.94 213 ASN A N 1
ATOM 1589 C CA . ASN A 1 213 ? -23.971 -19.309 16.785 1.00 95.94 213 ASN A CA 1
ATOM 1590 C C . ASN A 1 213 ? -24.467 -17.862 16.956 1.00 95.94 213 ASN A C 1
ATOM 1592 O O . ASN A 1 213 ? -25.661 -17.649 17.170 1.00 95.94 213 ASN A O 1
ATOM 1596 N N . GLY A 1 214 ? -23.569 -16.872 16.915 1.00 94.69 214 GLY A N 1
ATOM 1597 C CA . GLY A 1 214 ? -23.906 -15.469 17.140 1.00 94.69 214 GLY A CA 1
ATOM 1598 C C . GLY A 1 214 ? -24.128 -15.115 18.613 1.00 94.69 214 GLY A C 1
ATOM 1599 O O . GLY A 1 214 ? -24.649 -14.040 18.913 1.00 94.69 214 GLY A O 1
ATOM 1600 N N . LYS A 1 215 ? -23.762 -15.990 19.560 1.00 96.38 215 LYS A N 1
ATOM 1601 C CA . LYS A 1 215 ? -23.930 -15.734 20.995 1.00 96.38 215 LYS A CA 1
ATOM 1602 C C . LYS A 1 215 ? -22.675 -15.092 21.576 1.00 96.38 215 LYS A C 1
ATOM 1604 O O . LYS A 1 215 ? -21.571 -15.602 21.426 1.00 96.38 215 LYS A O 1
ATOM 1609 N N . GLN A 1 216 ? -22.852 -14.014 22.332 1.00 97.00 216 GLN A N 1
ATOM 1610 C CA . GLN A 1 216 ? -21.774 -13.411 23.112 1.00 97.00 216 GLN A CA 1
ATOM 1611 C C . GLN A 1 216 ? -21.314 -14.362 24.231 1.00 97.00 216 GLN A C 1
ATOM 1613 O O . GLN A 1 216 ? -22.092 -14.690 25.133 1.00 97.00 216 GLN A O 1
ATOM 1618 N N . VAL A 1 217 ? -20.054 -14.799 24.174 1.00 98.00 217 VAL A N 1
ATOM 1619 C CA . VAL A 1 217 ? -19.435 -15.713 25.155 1.00 98.00 217 VAL A CA 1
ATOM 1620 C C . VAL A 1 217 ? -18.510 -15.006 26.138 1.00 98.00 217 VAL A C 1
ATOM 1622 O O . VAL A 1 217 ? -18.326 -15.502 27.245 1.00 98.00 217 VAL A O 1
ATOM 1625 N N . ALA A 1 218 ? -17.995 -13.829 25.783 1.00 97.81 218 ALA A N 1
ATOM 1626 C CA . ALA A 1 218 ? -17.308 -12.936 26.709 1.00 97.81 218 ALA A CA 1
ATOM 1627 C C . ALA A 1 218 ? -17.572 -11.471 26.372 1.00 97.81 218 ALA A C 1
ATOM 1629 O O . ALA A 1 218 ? -17.879 -11.124 25.229 1.00 97.81 218 ALA A O 1
ATOM 1630 N N . TYR A 1 219 ? -17.486 -10.625 27.397 1.00 97.69 219 TYR A N 1
ATOM 1631 C CA . TYR A 1 219 ? -17.842 -9.216 27.319 1.00 97.69 219 TYR A CA 1
ATOM 1632 C C . TYR A 1 219 ? -17.068 -8.387 28.333 1.00 97.69 219 TYR A C 1
ATOM 1634 O O . TYR A 1 219 ? -16.909 -8.786 29.486 1.00 97.69 219 TYR A O 1
ATOM 1642 N N . PHE A 1 220 ? -16.659 -7.205 27.901 1.00 97.75 220 PHE A N 1
ATOM 1643 C CA . PHE A 1 220 ? -16.109 -6.149 28.726 1.00 97.75 220 PHE A CA 1
ATOM 1644 C C . PHE A 1 220 ? -16.829 -4.842 28.403 1.00 97.75 220 PHE A C 1
ATOM 1646 O O . PHE A 1 220 ? -17.049 -4.524 27.235 1.00 97.75 220 PHE A O 1
ATOM 1653 N N . SER A 1 221 ? -17.142 -4.079 29.447 1.00 97.62 221 SER A N 1
ATOM 1654 C CA . SER A 1 221 ? -17.558 -2.681 29.365 1.00 97.62 221 SER A CA 1
ATOM 1655 C C . SER A 1 221 ? -16.886 -1.924 30.492 1.00 97.62 221 SER A C 1
ATOM 1657 O O . SER A 1 221 ? -16.914 -2.387 31.636 1.00 97.62 221 SER A O 1
ATOM 1659 N N . GLY A 1 222 ? -16.296 -0.778 30.186 1.00 97.06 222 GLY A N 1
ATOM 1660 C CA . GLY A 1 222 ? -15.736 0.082 31.216 1.00 97.06 222 GLY A CA 1
ATOM 1661 C C . GLY A 1 222 ? -15.139 1.364 30.665 1.00 97.06 222 GLY A C 1
ATOM 1662 O O . GLY A 1 222 ? -14.875 1.486 29.468 1.00 97.06 222 GLY A O 1
ATOM 1663 N N . THR A 1 223 ? -14.907 2.314 31.563 1.00 97.00 223 THR A N 1
ATOM 1664 C CA . THR A 1 223 ? -14.306 3.602 31.229 1.00 97.00 223 THR A CA 1
ATOM 1665 C C . THR A 1 223 ? -12.850 3.414 30.780 1.00 97.00 223 THR A C 1
ATOM 1667 O O . THR A 1 223 ? -12.075 2.787 31.521 1.00 97.00 223 THR A O 1
ATOM 1670 N N . PRO A 1 224 ? -12.446 3.980 29.627 1.00 97.44 224 PRO A N 1
ATOM 1671 C CA . PRO A 1 224 ? -11.048 4.063 29.222 1.00 97.44 224 PRO A CA 1
ATOM 1672 C C . PRO A 1 224 ? -10.161 4.679 30.309 1.00 97.44 224 PRO A C 1
ATOM 1674 O O . PRO A 1 224 ? -10.581 5.579 31.041 1.00 97.44 224 PRO A O 1
ATOM 1677 N N . PHE A 1 225 ? -8.912 4.234 30.391 1.00 96.50 225 PHE A N 1
ATOM 1678 C CA . PHE A 1 225 ? -7.945 4.766 31.338 1.00 96.50 225 PHE A CA 1
ATOM 1679 C C . PHE A 1 225 ? -7.573 6.216 31.021 1.00 96.50 225 PHE A C 1
ATOM 1681 O O . PHE A 1 225 ? -7.148 6.548 29.915 1.00 96.50 225 PHE A O 1
ATOM 1688 N N . LEU A 1 226 ? -7.688 7.087 32.019 1.00 93.94 226 LEU A N 1
ATOM 1689 C CA . LEU A 1 226 ? -7.244 8.470 31.925 1.00 93.94 226 LEU A CA 1
ATOM 1690 C C . LEU A 1 226 ? -5.764 8.559 32.285 1.00 93.94 226 LEU A C 1
ATOM 1692 O O . LEU A 1 226 ? -5.391 8.276 33.421 1.00 93.94 226 LEU A O 1
ATOM 1696 N N . SER A 1 227 ? -4.941 8.974 31.319 1.00 86.50 227 SER A N 1
ATOM 1697 C CA . SER A 1 227 ? -3.514 9.211 31.547 1.00 86.50 227 SER A CA 1
ATOM 1698 C C . SER A 1 227 ? -3.297 10.172 32.712 1.00 86.50 227 SER A C 1
ATOM 1700 O O . SER A 1 227 ? -3.909 11.240 32.772 1.00 86.50 227 SER A O 1
ATOM 1702 N N . THR A 1 228 ? -2.383 9.812 33.609 1.00 79.44 228 THR A N 1
ATOM 1703 C CA . THR A 1 228 ? -2.023 10.633 34.772 1.00 79.44 228 THR A CA 1
ATOM 1704 C C . THR A 1 228 ? -0.626 11.242 34.665 1.00 79.44 228 THR A C 1
ATOM 1706 O O . THR A 1 228 ? -0.188 11.909 35.601 1.00 79.44 228 THR A O 1
ATOM 1709 N N . GLY A 1 229 ? 0.102 11.011 33.565 1.00 79.62 229 GLY A N 1
ATOM 1710 C CA . GLY A 1 229 ? 1.501 11.425 33.448 1.00 79.62 229 GLY A CA 1
ATOM 1711 C C . GLY A 1 229 ? 2.047 11.484 32.016 1.00 79.62 229 GLY A C 1
ATOM 1712 O O . GLY A 1 229 ? 1.367 11.110 31.058 1.00 79.62 229 GLY A O 1
ATOM 1713 N N . PRO A 1 230 ? 3.273 12.011 31.845 1.00 78.38 230 PRO A N 1
ATOM 1714 C CA . PRO A 1 230 ? 3.874 12.232 30.532 1.00 78.38 230 PRO A CA 1
ATOM 1715 C C . PRO A 1 230 ? 4.536 10.987 29.924 1.00 78.38 230 PRO A C 1
ATOM 1717 O O . PRO A 1 230 ? 4.845 11.003 28.733 1.00 78.38 230 PRO A O 1
ATOM 1720 N N . THR A 1 231 ? 4.808 9.930 30.696 1.00 72.38 231 THR A N 1
ATOM 1721 C CA . THR A 1 231 ? 5.488 8.737 30.161 1.00 72.38 231 THR A CA 1
ATOM 1722 C C . THR A 1 231 ? 4.503 7.751 29.539 1.00 72.38 231 THR A C 1
ATOM 1724 O O . THR A 1 231 ? 3.372 7.631 29.994 1.00 72.38 231 THR A O 1
ATOM 1727 N N . ALA A 1 232 ? 4.941 6.959 28.553 1.00 63.78 232 ALA A N 1
ATOM 1728 C CA . ALA A 1 232 ? 4.091 5.932 27.941 1.00 63.78 232 ALA A CA 1
ATOM 1729 C C . ALA A 1 232 ? 3.493 4.961 28.984 1.00 63.78 232 ALA A C 1
ATOM 1731 O O . ALA A 1 232 ? 2.329 4.593 28.905 1.00 63.78 232 ALA A O 1
ATOM 1732 N N . LYS A 1 233 ? 4.250 4.589 30.025 1.00 72.38 233 LYS A N 1
ATOM 1733 C CA . LYS A 1 233 ? 3.746 3.724 31.106 1.00 72.38 233 LYS A CA 1
ATOM 1734 C C . LYS A 1 233 ? 2.629 4.382 31.929 1.00 72.38 233 LYS A C 1
ATOM 1736 O O . LYS A 1 233 ? 1.757 3.683 32.424 1.00 72.38 233 LYS A O 1
ATOM 1741 N N . GLU A 1 234 ? 2.667 5.700 32.085 1.00 80.56 234 GLU A N 1
ATOM 1742 C CA . GLU A 1 234 ? 1.636 6.482 32.787 1.00 80.56 234 GLU A CA 1
ATOM 1743 C C . GLU A 1 234 ? 0.463 6.864 31.876 1.00 80.56 234 GLU A C 1
ATOM 1745 O O . GLU A 1 234 ? -0.546 7.382 32.352 1.00 80.56 234 GLU A O 1
ATOM 1750 N N . GLN A 1 235 ? 0.612 6.629 30.572 1.00 87.62 235 GLN A N 1
ATOM 1751 C CA . GLN A 1 235 ? -0.365 6.966 29.551 1.00 87.62 235 GLN A CA 1
ATOM 1752 C C . GLN A 1 235 ? -1.363 5.841 29.290 1.00 87.62 235 GLN A C 1
ATOM 1754 O O . GLN A 1 235 ? -2.494 6.139 28.920 1.00 87.62 235 GLN A O 1
ATOM 1759 N N . TRP A 1 236 ? -0.983 4.585 29.502 1.00 93.12 236 TRP A N 1
ATOM 1760 C CA . TRP A 1 236 ? -1.815 3.419 29.203 1.00 93.12 236 TRP A CA 1
ATOM 1761 C C . TRP A 1 236 ? -2.356 2.758 30.469 1.00 93.12 236 TRP A C 1
ATOM 1763 O O . TRP A 1 236 ? -1.735 2.816 31.531 1.00 93.12 236 TRP A O 1
ATOM 1773 N N . SER A 1 237 ? -3.502 2.089 30.339 1.00 94.69 237 SER A N 1
ATOM 1774 C CA . SER A 1 237 ? -4.074 1.263 31.400 1.00 94.69 237 SER A CA 1
ATOM 1775 C C . SER A 1 237 ? -3.120 0.151 31.853 1.00 94.69 237 SER A C 1
ATOM 1777 O O . SER A 1 237 ? -2.178 -0.226 31.157 1.00 94.69 237 SER A O 1
ATOM 1779 N N . GLU A 1 238 ? -3.416 -0.489 32.985 1.00 93.00 238 GLU A N 1
ATOM 1780 C CA . GLU A 1 238 ? -2.971 -1.876 33.151 1.00 93.00 238 GLU A CA 1
ATOM 1781 C C . GLU A 1 238 ? -3.582 -2.752 32.046 1.00 93.00 238 GLU A C 1
ATOM 1783 O O . GLU A 1 238 ? -4.636 -2.425 31.491 1.00 93.00 238 GLU A O 1
ATOM 1788 N N . ARG A 1 239 ? -2.926 -3.866 31.707 1.00 93.62 239 ARG A N 1
ATOM 1789 C CA . ARG A 1 239 ? -3.382 -4.732 30.615 1.00 93.62 239 ARG A CA 1
ATOM 1790 C C . ARG A 1 239 ? -4.769 -5.304 30.929 1.00 93.62 239 ARG A C 1
ATOM 1792 O O . ARG A 1 239 ? -4.928 -6.126 31.834 1.00 93.62 239 ARG A O 1
ATOM 1799 N N . ARG A 1 240 ? -5.771 -4.874 30.165 1.00 97.31 240 ARG A N 1
ATOM 1800 C CA . ARG A 1 240 ? -7.142 -5.381 30.234 1.00 97.31 240 ARG A CA 1
ATOM 1801 C C . ARG A 1 240 ? -7.203 -6.759 29.601 1.00 97.31 240 ARG A C 1
ATOM 1803 O O . ARG A 1 240 ? -6.423 -7.064 28.697 1.00 97.31 240 ARG A O 1
ATOM 1810 N N . HIS A 1 241 ? -8.128 -7.586 30.069 1.00 97.75 241 HIS A N 1
ATOM 1811 C CA . HIS A 1 241 ? -8.403 -8.867 29.442 1.00 97.75 241 HIS A CA 1
ATOM 1812 C C . HIS A 1 241 ? -9.810 -9.375 29.749 1.00 97.75 241 HIS A C 1
ATOM 1814 O O . HIS A 1 241 ? -10.435 -8.967 30.729 1.00 97.75 241 HIS A O 1
ATOM 1820 N N . ILE A 1 242 ? -10.272 -10.291 28.903 1.00 98.12 242 ILE A N 1
ATOM 1821 C CA . ILE A 1 242 ? -11.410 -11.175 29.146 1.00 98.12 242 ILE A CA 1
ATOM 1822 C C . ILE A 1 242 ? -10.998 -12.608 28.825 1.00 98.12 242 ILE A C 1
ATOM 1824 O O . ILE A 1 242 ? -10.271 -12.856 27.861 1.00 98.12 242 ILE A O 1
ATOM 1828 N N . GLU A 1 243 ? -11.473 -13.542 29.637 1.00 97.94 243 GLU A N 1
ATOM 1829 C CA . GLU A 1 243 ? -11.267 -14.976 29.446 1.00 97.94 243 GLU A CA 1
ATOM 1830 C C . GLU A 1 243 ? -12.540 -15.610 28.888 1.00 97.94 243 GLU A C 1
ATOM 1832 O O . GLU A 1 243 ? -13.651 -15.191 29.229 1.00 97.94 243 GLU A O 1
ATOM 1837 N N . PHE A 1 244 ? -12.390 -16.622 28.037 1.00 98.06 244 PHE A N 1
ATOM 1838 C CA . PHE A 1 244 ? -13.515 -17.423 27.565 1.00 98.06 244 PHE A CA 1
ATOM 1839 C C . PHE A 1 244 ? -13.088 -18.827 27.147 1.00 98.06 244 PHE A C 1
ATOM 1841 O O . PHE A 1 244 ? -11.990 -19.036 26.636 1.00 98.06 244 PHE A O 1
ATOM 1848 N N . ASP A 1 245 ? -14.005 -19.778 27.297 1.00 97.94 245 ASP A N 1
ATOM 1849 C CA . ASP A 1 245 ? -13.852 -21.131 26.773 1.00 97.94 245 ASP A CA 1
ATOM 1850 C C . ASP A 1 245 ? -14.531 -21.250 25.404 1.00 97.94 245 ASP A C 1
ATOM 1852 O O . ASP A 1 245 ? -15.712 -20.919 25.236 1.00 97.94 245 ASP A O 1
ATOM 1856 N N . ALA A 1 246 ? -13.814 -21.780 24.413 1.00 97.56 246 ALA A N 1
ATOM 1857 C CA . ALA A 1 246 ? -14.409 -22.118 23.126 1.00 97.56 246 ALA A CA 1
ATOM 1858 C C . ALA A 1 246 ? -15.256 -23.393 23.264 1.00 97.56 246 ALA A C 1
ATOM 1860 O O . ALA A 1 246 ? -14.760 -24.515 23.171 1.00 97.56 246 ALA A O 1
ATOM 1861 N N . GLY A 1 247 ? -16.557 -23.230 23.517 1.00 97.00 247 GLY A N 1
ATOM 1862 C CA . GLY A 1 247 ? -17.488 -24.353 23.682 1.00 97.00 247 GLY A CA 1
ATOM 1863 C C . GLY A 1 247 ? -17.712 -25.196 22.417 1.00 97.00 247 GLY A C 1
ATOM 1864 O O . GLY A 1 247 ? -18.118 -26.353 22.522 1.00 97.00 247 GLY A O 1
ATOM 1865 N N . ALA A 1 248 ? -17.437 -24.648 21.232 1.00 97.12 248 ALA A N 1
ATOM 1866 C CA . ALA A 1 248 ? -17.555 -25.340 19.952 1.00 97.12 248 ALA A CA 1
ATOM 1867 C C . ALA A 1 248 ? -16.393 -24.955 19.030 1.00 97.12 248 ALA A C 1
ATOM 1869 O O . ALA A 1 248 ? -15.842 -23.867 19.139 1.00 97.12 248 ALA A O 1
ATOM 1870 N N . SER A 1 249 ? -16.025 -25.839 18.103 1.00 96.56 249 SER A N 1
ATOM 1871 C CA . SER A 1 249 ? -15.094 -25.476 17.036 1.00 96.56 249 SER A CA 1
ATOM 1872 C C . SER A 1 249 ? -15.854 -24.674 15.991 1.00 96.56 249 SER A C 1
ATOM 1874 O O . SER A 1 249 ? -16.945 -25.080 15.589 1.00 96.56 249 SER A O 1
ATOM 1876 N N . GLY A 1 250 ? -15.288 -23.570 15.521 1.00 95.12 250 GLY A N 1
ATOM 1877 C CA . GLY A 1 250 ? -15.935 -22.749 14.502 1.00 95.12 250 GLY A CA 1
ATOM 1878 C C . GLY A 1 250 ? -15.392 -21.332 14.453 1.00 95.12 250 GLY A C 1
ATOM 1879 O O . GLY A 1 250 ? -14.363 -21.037 15.058 1.00 95.12 250 GLY A O 1
ATOM 1880 N N . GLU A 1 251 ? -16.077 -20.476 13.702 1.00 95.00 251 GLU A N 1
ATOM 1881 C CA . GLU A 1 251 ? -15.746 -19.060 13.575 1.00 95.00 251 GLU A CA 1
ATOM 1882 C C . GLU A 1 251 ? -16.231 -18.271 14.795 1.00 95.00 251 GLU A C 1
ATOM 1884 O O . GLU A 1 251 ? -17.421 -18.203 15.076 1.00 95.00 251 GLU A O 1
ATOM 1889 N N . TYR A 1 252 ? -15.289 -17.683 15.518 1.00 96.88 252 TYR A N 1
ATOM 1890 C CA . TYR A 1 252 ? -15.535 -16.712 16.572 1.00 96.88 252 TYR A CA 1
ATOM 1891 C C . TYR A 1 252 ? -15.239 -15.317 16.039 1.00 96.88 252 TYR A C 1
ATOM 1893 O O . TYR A 1 252 ? -14.314 -15.142 15.246 1.00 96.88 252 TYR A O 1
ATOM 1901 N N . THR A 1 253 ? -15.970 -14.319 16.519 1.00 97.12 253 THR A N 1
ATOM 1902 C CA . THR A 1 253 ? -15.770 -12.921 16.133 1.00 97.12 253 THR A CA 1
ATOM 1903 C C . THR A 1 253 ? -15.364 -12.105 17.350 1.00 97.12 253 THR A C 1
ATOM 1905 O O . THR A 1 253 ? -16.109 -12.020 18.326 1.00 97.12 253 THR A O 1
ATOM 1908 N N . VAL A 1 254 ? -14.178 -11.499 17.291 1.00 97.50 254 VAL A N 1
ATOM 1909 C CA . VAL A 1 254 ? -13.699 -10.522 18.275 1.00 97.50 254 VAL A CA 1
ATOM 1910 C C . VAL A 1 254 ? -14.150 -9.139 17.838 1.00 97.50 254 VAL A C 1
ATOM 1912 O O . VAL A 1 254 ? -13.963 -8.773 16.682 1.00 97.50 254 VAL A O 1
ATOM 1915 N N . VAL A 1 255 ? -14.741 -8.377 18.754 1.00 97.75 255 VAL A N 1
ATOM 1916 C CA . VAL A 1 255 ? -15.428 -7.119 18.451 1.00 97.75 255 VAL A CA 1
ATOM 1917 C C . VAL A 1 255 ? -14.994 -6.033 19.427 1.00 97.75 255 VAL A C 1
ATOM 1919 O O . VAL A 1 255 ? -15.063 -6.236 20.639 1.00 97.75 255 VAL A O 1
ATOM 1922 N N . PHE A 1 256 ? -14.631 -4.864 18.903 1.00 98.25 256 PHE A N 1
ATOM 1923 C CA . PHE A 1 256 ? -14.382 -3.642 19.669 1.00 98.25 256 PHE A CA 1
ATOM 1924 C C . PHE A 1 256 ? -15.361 -2.543 19.246 1.00 98.25 256 PHE A C 1
ATOM 1926 O O . PHE A 1 256 ? -15.671 -2.390 18.063 1.00 98.25 256 PHE A O 1
ATOM 1933 N N . GLY A 1 257 ? -15.835 -1.752 20.205 1.00 97.69 257 GLY A N 1
ATOM 1934 C CA . GLY A 1 257 ? -16.631 -0.551 19.948 1.00 97.69 257 GLY A CA 1
ATOM 1935 C C . GLY A 1 257 ? -16.196 0.591 20.856 1.00 97.69 257 GLY A C 1
ATOM 1936 O O . GLY A 1 257 ? -15.879 0.355 22.022 1.00 97.69 257 GLY A O 1
ATOM 1937 N N . ALA A 1 258 ? -16.198 1.818 20.328 1.00 97.69 258 ALA A N 1
ATOM 1938 C CA . ALA A 1 258 ? -15.802 3.007 21.084 1.00 97.69 258 ALA A CA 1
ATOM 1939 C C . ALA A 1 258 ? -16.774 3.330 22.229 1.00 97.69 258 ALA A C 1
ATOM 1941 O O . ALA A 1 258 ? -16.372 3.962 23.200 1.00 97.69 258 ALA A O 1
ATOM 1942 N N . SER A 1 259 ? -18.023 2.859 22.140 1.00 96.94 259 SER A N 1
ATOM 1943 C CA . SER A 1 259 ? -19.045 3.029 23.172 1.00 96.94 259 SER A CA 1
ATOM 1944 C C . SER A 1 259 ? -20.039 1.861 23.262 1.00 96.94 259 SER A C 1
ATOM 1946 O O . SER A 1 259 ? -20.141 1.025 22.357 1.00 96.94 259 SER A O 1
ATOM 1948 N N . GLY A 1 260 ? -20.805 1.822 24.357 1.00 93.12 260 GLY A N 1
ATOM 1949 C CA . GLY A 1 260 ? -21.981 0.960 24.514 1.00 93.12 260 GLY A CA 1
ATOM 1950 C C . GLY A 1 260 ? -23.211 1.402 23.701 1.00 93.12 260 GLY A C 1
ATOM 1951 O O . GLY A 1 260 ? -23.318 2.547 23.243 1.00 93.12 260 GLY A O 1
ATOM 1952 N N . ASP A 1 261 ? -24.187 0.497 23.555 1.00 86.81 261 ASP A N 1
ATOM 1953 C CA . ASP A 1 261 ? -25.453 0.806 22.879 1.00 86.81 261 ASP A CA 1
ATOM 1954 C C . ASP A 1 261 ? -26.247 1.854 23.667 1.00 86.81 261 ASP A C 1
ATOM 1956 O O . ASP A 1 261 ? -26.573 1.662 24.835 1.00 86.81 261 ASP A O 1
ATOM 1960 N N . GLY A 1 262 ? -26.546 2.983 23.020 1.00 87.25 262 GLY A N 1
ATOM 1961 C CA . GLY A 1 262 ? -27.261 4.103 23.642 1.00 87.25 262 GLY A CA 1
ATOM 1962 C C . GLY A 1 262 ? -26.409 4.990 24.557 1.00 87.25 262 GLY A C 1
ATOM 1963 O O . GLY A 1 262 ? -26.941 5.940 25.123 1.00 87.25 262 GLY A O 1
ATOM 1964 N N . ALA A 1 263 ? -25.107 4.717 24.698 1.00 91.38 263 ALA A N 1
ATOM 1965 C CA . ALA A 1 263 ? -24.195 5.586 25.439 1.00 91.38 263 ALA A CA 1
ATOM 1966 C C . ALA A 1 263 ? -23.916 6.903 24.684 1.00 91.38 263 ALA A C 1
ATOM 1968 O O . ALA A 1 263 ? -24.252 7.043 23.503 1.00 91.38 263 ALA A O 1
ATOM 1969 N N . GLU A 1 264 ? -23.247 7.851 25.342 1.00 93.88 264 GLU A N 1
ATOM 1970 C CA . GLU A 1 264 ? -22.687 9.046 24.692 1.00 93.88 264 GLU A CA 1
ATOM 1971 C C . GLU A 1 264 ? -21.615 8.678 23.641 1.00 93.88 264 GLU A C 1
ATOM 1973 O O . GLU A 1 264 ? -21.279 7.501 23.460 1.00 93.88 264 GLU A O 1
ATOM 1978 N N . LEU A 1 265 ? -21.113 9.665 22.890 1.00 95.88 265 LEU A N 1
ATOM 1979 C CA . LEU A 1 265 ? -20.035 9.443 21.921 1.00 95.88 265 LEU A CA 1
ATOM 1980 C C . LEU A 1 265 ? -18.784 8.953 22.657 1.00 95.88 265 LEU A C 1
ATOM 1982 O O . LEU A 1 265 ? -18.239 9.656 23.508 1.00 95.88 265 LEU A O 1
ATOM 1986 N N . GLY A 1 266 ? -18.348 7.737 22.341 1.00 96.75 266 GLY A N 1
ATOM 1987 C CA . GLY A 1 266 ? -17.146 7.162 22.920 1.00 96.75 266 GLY A CA 1
ATOM 1988 C C . GLY A 1 266 ? -15.898 7.515 22.128 1.00 96.75 266 GLY A C 1
ATOM 1989 O O . GLY A 1 266 ? -15.955 7.747 20.921 1.00 96.75 266 GLY A O 1
ATOM 1990 N N . SER A 1 267 ? -14.761 7.548 22.815 1.00 97.31 267 SER A N 1
ATOM 1991 C CA . SER A 1 267 ? -13.452 7.734 22.198 1.00 97.31 267 SER A CA 1
ATOM 1992 C C . SER A 1 267 ? -12.375 7.057 23.046 1.00 97.31 267 SER A C 1
ATOM 1994 O O . SER A 1 267 ? -12.191 7.349 24.232 1.00 97.31 267 SER A O 1
ATOM 1996 N N . VAL A 1 268 ? -11.689 6.089 22.444 1.00 97.56 268 VAL A N 1
ATOM 1997 C CA . VAL A 1 268 ? -10.711 5.229 23.110 1.00 97.56 268 VAL A CA 1
ATOM 1998 C C . VAL A 1 268 ? -9.600 4.845 22.144 1.00 97.56 268 VAL A C 1
ATOM 2000 O O . VAL A 1 268 ? -9.833 4.527 20.980 1.00 97.56 268 VAL A O 1
ATOM 2003 N N . LEU A 1 269 ? -8.368 4.853 22.630 1.00 96.56 269 LEU A N 1
ATOM 2004 C CA . LEU A 1 269 ? -7.251 4.196 21.972 1.00 96.56 269 LEU A CA 1
ATOM 2005 C C . LEU A 1 269 ? -7.133 2.768 22.477 1.00 96.56 269 LEU A C 1
ATOM 2007 O O . LEU A 1 269 ? -7.114 2.537 23.685 1.00 96.56 269 LEU A O 1
ATOM 2011 N N . ILE A 1 270 ? -7.000 1.835 21.545 1.00 97.12 270 ILE A N 1
ATOM 2012 C CA . ILE A 1 270 ? -6.757 0.423 21.819 1.00 97.12 270 ILE A CA 1
ATOM 2013 C C . ILE A 1 270 ? -5.384 0.071 21.264 1.00 97.12 270 ILE A C 1
ATOM 2015 O O . ILE A 1 270 ? -5.106 0.322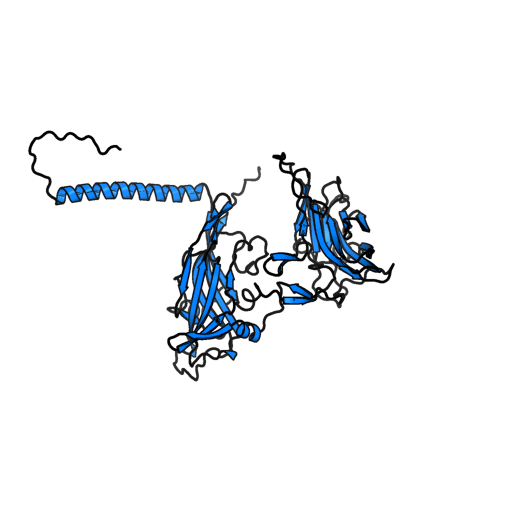 20.092 1.00 97.12 270 ILE A O 1
ATOM 2019 N N . ALA A 1 271 ? -4.526 -0.511 22.096 1.00 94.31 271 ALA A N 1
ATOM 2020 C CA . ALA A 1 271 ? -3.190 -0.921 21.687 1.00 94.31 271 ALA A CA 1
ATOM 2021 C C . ALA A 1 271 ? -2.940 -2.405 21.924 1.00 94.31 271 ALA A C 1
ATOM 2023 O O . ALA A 1 271 ? -3.399 -2.975 22.919 1.00 94.31 271 ALA A O 1
ATOM 2024 N N . ASN A 1 272 ? -2.129 -2.981 21.029 1.00 92.50 272 ASN A N 1
ATOM 2025 C CA . ASN A 1 272 ? -1.514 -4.298 21.187 1.00 92.50 272 ASN A CA 1
ATOM 2026 C C . ASN A 1 272 ? -2.523 -5.384 21.602 1.00 92.50 272 ASN A C 1
ATOM 2028 O O . ASN A 1 272 ? -2.337 -6.074 22.609 1.00 92.50 272 ASN A O 1
ATOM 2032 N N . VAL A 1 273 ? -3.614 -5.507 20.841 1.00 95.06 273 VAL A N 1
ATOM 2033 C CA . VAL A 1 273 ? -4.623 -6.541 21.083 1.00 95.06 273 VAL A CA 1
ATOM 2034 C C . VAL A 1 273 ? -3.980 -7.905 20.885 1.00 95.06 273 VAL A C 1
ATOM 2036 O O . VAL A 1 273 ? -3.167 -8.090 19.988 1.00 95.06 273 VAL A O 1
ATOM 2039 N N . GLN A 1 274 ? -4.313 -8.875 21.724 1.00 94.25 274 GLN A N 1
ATOM 2040 C CA . GLN A 1 274 ? -3.755 -10.216 21.626 1.00 94.25 274 GLN A CA 1
ATOM 2041 C C . GLN A 1 274 ? -4.743 -11.240 22.143 1.00 94.25 274 GLN A C 1
ATOM 2043 O O . GLN A 1 274 ? -5.259 -11.121 23.253 1.00 94.25 274 GLN A O 1
ATOM 2048 N N . LEU A 1 275 ? -4.970 -12.256 21.321 1.00 95.62 275 LEU A N 1
ATOM 2049 C CA . LEU A 1 275 ? -5.693 -13.454 21.680 1.00 95.62 275 LEU A CA 1
ATOM 2050 C C . LEU A 1 275 ? -4.699 -14.600 21.851 1.00 95.62 275 LEU A C 1
ATOM 2052 O O . LEU A 1 275 ? -3.886 -14.878 20.967 1.00 95.62 275 LEU A O 1
ATOM 2056 N N . GLU A 1 276 ? -4.771 -15.260 22.997 1.00 93.81 276 GLU A N 1
ATOM 2057 C CA . GLU A 1 276 ? -3.870 -16.343 23.381 1.00 93.81 276 GLU A CA 1
ATOM 2058 C C . GLU A 1 276 ? -4.687 -17.562 23.771 1.00 93.81 276 GLU A C 1
ATOM 2060 O O . GLU A 1 276 ? -5.690 -17.428 24.467 1.00 93.81 276 GLU A O 1
ATOM 2065 N N . GLN A 1 277 ? -4.252 -18.751 23.362 1.00 94.00 277 GLN A N 1
ATOM 2066 C CA . GLN A 1 277 ? -4.741 -19.987 23.961 1.00 94.00 277 GLN A CA 1
ATOM 2067 C C . GLN A 1 277 ? -3.975 -20.222 25.267 1.00 94.00 277 GLN A C 1
ATOM 2069 O O . GLN A 1 277 ? -2.745 -20.264 25.262 1.00 94.00 277 GLN A O 1
ATOM 2074 N N . THR A 1 278 ? -4.683 -20.377 26.381 1.00 94.38 278 THR A N 1
ATOM 2075 C CA . THR A 1 278 ? -4.077 -20.494 27.715 1.00 94.38 278 THR A CA 1
ATOM 2076 C C . THR A 1 278 ? -4.708 -21.630 28.520 1.00 94.38 278 THR A C 1
ATOM 2078 O O . THR A 1 278 ? -5.698 -22.240 28.111 1.00 94.38 278 THR A O 1
ATOM 2081 N N . ALA A 1 279 ? -4.126 -21.948 29.681 1.00 94.88 279 ALA A N 1
ATOM 2082 C CA . ALA A 1 279 ? -4.835 -22.745 30.678 1.00 94.88 279 ALA A CA 1
ATOM 2083 C C . ALA A 1 279 ? -5.910 -21.874 31.364 1.00 94.88 279 ALA A C 1
ATOM 2085 O O . ALA A 1 279 ? -5.647 -20.688 31.585 1.00 94.88 279 ALA A O 1
ATOM 2086 N N . PRO A 1 280 ? -7.074 -22.432 31.748 1.00 94.69 280 PRO A N 1
ATOM 2087 C CA . PRO A 1 280 ? -8.131 -21.674 32.423 1.00 94.69 280 PRO A CA 1
ATOM 2088 C C . PRO A 1 280 ? -7.613 -20.872 33.629 1.00 94.69 280 PRO A C 1
ATOM 2090 O O . PRO A 1 280 ? -6.879 -21.421 34.456 1.00 94.69 280 PRO A O 1
ATOM 2093 N N . GLY A 1 281 ? -7.983 -19.589 33.728 1.00 92.75 281 GLY A N 1
ATOM 2094 C CA . GLY A 1 281 ? -7.555 -18.683 34.802 1.00 92.75 281 GLY A CA 1
ATOM 2095 C C . GLY A 1 281 ? -6.107 -18.186 34.714 1.00 92.75 281 GLY A C 1
ATOM 2096 O O . GLY A 1 281 ? -5.592 -17.628 35.686 1.00 92.75 281 GLY A O 1
ATOM 2097 N N . SER A 1 282 ? -5.409 -18.431 33.599 1.00 93.12 282 SER A N 1
ATOM 2098 C CA . SER A 1 282 ? -4.070 -17.868 33.393 1.00 93.12 282 SER A CA 1
ATOM 2099 C C . SER A 1 282 ? -4.175 -16.384 33.033 1.00 93.12 282 SER A C 1
ATOM 2101 O O . SER A 1 282 ? -4.919 -16.055 32.109 1.00 93.12 282 SER A O 1
ATOM 2103 N N . PRO A 1 283 ? -3.391 -15.494 33.671 1.00 92.81 283 PRO A N 1
ATOM 2104 C CA . PRO A 1 283 ? -3.357 -14.091 33.276 1.00 92.81 283 PRO A CA 1
ATOM 2105 C C . PRO A 1 283 ? -2.835 -13.945 31.835 1.00 92.81 283 PRO A C 1
ATOM 2107 O O . PRO A 1 283 ? -2.112 -14.829 31.358 1.00 92.81 283 PRO A O 1
ATOM 2110 N N . PRO A 1 284 ? -3.137 -12.826 31.147 1.00 92.19 284 PRO A N 1
ATOM 2111 C CA . PRO A 1 284 ? -2.559 -12.556 29.834 1.00 92.19 284 PRO A CA 1
ATOM 2112 C C . PRO A 1 284 ? -1.028 -12.538 29.911 1.00 92.19 284 PRO A C 1
ATOM 2114 O O . PRO A 1 284 ? -0.451 -12.051 30.891 1.00 92.19 284 PRO A O 1
ATOM 2117 N N . GLY A 1 285 ? -0.368 -13.045 28.866 1.00 88.00 285 GLY A N 1
ATOM 2118 C CA . GLY A 1 285 ? 1.088 -12.989 28.743 1.00 88.00 285 GLY A CA 1
ATOM 2119 C C . GLY A 1 285 ? 1.592 -11.548 28.575 1.00 88.00 285 GLY A C 1
ATOM 2120 O O . GLY A 1 285 ? 0.823 -10.597 28.703 1.00 88.00 285 GLY A O 1
ATOM 2121 N N . PRO A 1 286 ? 2.884 -11.314 28.286 1.00 87.00 286 PRO A N 1
ATOM 2122 C CA . PRO A 1 286 ? 3.340 -10.044 27.709 1.00 87.00 286 PRO A CA 1
ATOM 2123 C C . PRO A 1 286 ? 2.817 -9.869 26.274 1.00 87.00 286 PRO A C 1
ATOM 2125 O O . PRO A 1 286 ? 2.134 -10.750 25.757 1.00 87.00 286 PRO A O 1
ATOM 2128 N N . TYR A 1 287 ? 3.002 -8.706 25.638 1.00 84.75 287 TYR A N 1
ATOM 2129 C CA . TYR A 1 287 ? 2.673 -8.580 24.212 1.00 84.75 287 TYR A CA 1
ATOM 2130 C C . TYR A 1 287 ? 3.854 -9.045 23.388 1.00 84.75 287 TYR A C 1
ATOM 2132 O O . TYR A 1 287 ? 4.900 -8.401 23.403 1.00 84.75 287 TYR A O 1
ATOM 2140 N N . PHE A 1 288 ? 3.715 -10.196 22.737 1.00 81.75 288 PHE A N 1
ATOM 2141 C CA . PHE A 1 288 ? 4.794 -10.826 21.984 1.00 81.75 288 PHE A CA 1
ATOM 2142 C C . PHE A 1 288 ? 4.248 -11.702 20.864 1.00 81.75 288 PHE A C 1
ATOM 2144 O O . PHE A 1 288 ? 3.060 -12.024 20.822 1.00 81.75 288 PHE A O 1
ATOM 2151 N N . ASN A 1 289 ? 5.151 -12.112 19.972 1.00 70.44 289 ASN A N 1
ATOM 2152 C CA . ASN A 1 289 ? 4.853 -13.160 19.013 1.00 70.44 289 ASN A CA 1
ATOM 2153 C C . ASN A 1 289 ? 4.609 -14.475 19.769 1.00 70.44 289 ASN A C 1
ATOM 2155 O O . ASN A 1 289 ? 5.548 -15.096 20.261 1.00 70.44 289 ASN A O 1
ATOM 2159 N N . THR A 1 290 ? 3.347 -14.885 19.861 1.00 71.44 290 THR A N 1
ATOM 2160 C CA . THR A 1 290 ? 2.924 -16.068 20.628 1.00 71.44 290 THR A CA 1
ATOM 2161 C C . THR A 1 290 ? 3.427 -17.388 20.046 1.00 71.44 290 THR A C 1
ATOM 2163 O O . THR A 1 290 ? 3.258 -18.428 20.679 1.00 71.44 290 THR A O 1
ATOM 2166 N N . GLY A 1 291 ? 3.975 -17.392 18.823 1.00 60.91 291 GLY A N 1
ATOM 2167 C CA . GLY A 1 291 ? 4.311 -18.621 18.100 1.00 60.91 291 GLY A CA 1
ATOM 2168 C C . GLY A 1 291 ? 3.095 -19.509 17.801 1.00 60.91 291 GLY A C 1
ATOM 2169 O O . GLY A 1 291 ? 3.252 -20.591 17.241 1.00 60.91 291 GLY A O 1
ATOM 2170 N N . SER A 1 292 ? 1.876 -19.069 18.145 1.00 64.75 292 SER A N 1
ATOM 2171 C CA . SER A 1 292 ? 0.624 -19.666 17.680 1.00 64.75 292 SER A CA 1
ATOM 2172 C C . SER A 1 292 ? 0.417 -19.211 16.241 1.00 64.75 292 SER A C 1
ATOM 2174 O O . SER A 1 292 ? -0.306 -18.258 15.953 1.00 64.75 292 SER A O 1
ATOM 2176 N N . THR A 1 293 ? 1.164 -19.848 15.342 1.00 51.88 293 THR A N 1
ATOM 2177 C CA . THR A 1 293 ? 1.322 -19.429 13.956 1.00 51.88 293 THR A CA 1
ATOM 2178 C C . THR A 1 293 ? 0.067 -19.764 13.166 1.00 51.88 293 THR A C 1
ATOM 2180 O O . THR A 1 293 ? -0.215 -20.905 12.801 1.00 51.88 293 THR A O 1
ATOM 2183 N N . ARG A 1 294 ? -0.711 -18.732 12.849 1.00 65.50 294 ARG A N 1
ATOM 2184 C CA . ARG A 1 294 ? -1.498 -18.767 11.620 1.00 65.50 294 ARG A CA 1
ATOM 2185 C C . ARG A 1 294 ? -0.585 -18.292 10.503 1.00 65.50 294 ARG A C 1
ATOM 2187 O O . ARG A 1 294 ? -0.018 -17.205 10.593 1.00 65.50 294 ARG A O 1
ATOM 2194 N N . LEU A 1 295 ? -0.448 -19.104 9.457 1.00 57.75 295 LEU A N 1
ATOM 2195 C CA . LEU A 1 295 ? 0.094 -18.624 8.192 1.00 57.75 295 LEU A CA 1
ATOM 2196 C C . LEU A 1 295 ? -0.898 -17.587 7.657 1.00 57.75 295 LEU A C 1
ATOM 2198 O O . LEU A 1 295 ? -2.022 -17.907 7.261 1.00 57.75 295 LEU A O 1
ATOM 2202 N N . VAL A 1 296 ? -0.509 -16.324 7.734 1.00 61.00 296 VAL A N 1
ATOM 2203 C CA . VAL A 1 296 ? -1.216 -15.207 7.124 1.00 61.00 296 VAL A CA 1
ATOM 2204 C C . VAL A 1 296 ? -0.729 -15.103 5.716 1.00 61.00 296 VAL A C 1
ATOM 2206 O O . VAL A 1 296 ? 0.463 -15.030 5.474 1.00 61.00 296 VAL A O 1
ATOM 2209 N N . VAL A 1 297 ? -1.658 -15.028 4.793 1.00 53.75 297 VAL A N 1
ATOM 2210 C CA . VAL A 1 297 ? -1.342 -14.511 3.485 1.00 53.75 297 VAL A CA 1
ATOM 2211 C C . VAL A 1 297 ? -1.245 -12.990 3.634 1.00 53.75 297 VAL A C 1
ATOM 2213 O O . VAL A 1 297 ? -2.270 -12.342 3.814 1.00 53.75 297 VAL A O 1
ATOM 2216 N N . SER A 1 298 ? -0.028 -12.458 3.697 1.00 59.94 298 SER A N 1
ATOM 2217 C CA . SER A 1 298 ? 0.257 -11.036 3.861 1.00 59.94 298 SER A CA 1
ATOM 2218 C C . SER A 1 298 ? 0.605 -10.413 2.516 1.00 59.94 298 SER A C 1
ATOM 2220 O O . SER A 1 298 ? 1.274 -11.030 1.684 1.00 59.94 298 SER A O 1
ATOM 2222 N N . SER A 1 299 ? 0.180 -9.167 2.326 1.00 57.72 299 SER A N 1
ATOM 2223 C CA . SER A 1 299 ? 0.679 -8.297 1.258 1.00 57.72 299 SER A CA 1
ATOM 2224 C C . SER A 1 299 ? 2.075 -7.728 1.573 1.00 57.72 299 SER A C 1
ATOM 2226 O O . SER A 1 299 ? 2.796 -7.291 0.675 1.00 57.72 299 SER A O 1
ATOM 2228 N N . ALA A 1 300 ? 2.503 -7.761 2.840 1.00 59.31 300 ALA A N 1
ATOM 2229 C CA . ALA A 1 300 ? 3.799 -7.286 3.321 1.00 59.31 300 ALA A CA 1
ATOM 2230 C C . ALA A 1 300 ? 4.813 -8.434 3.397 1.00 59.31 300 ALA A C 1
ATOM 2232 O O . ALA A 1 300 ? 5.273 -8.837 4.466 1.00 59.31 300 ALA A O 1
ATOM 2233 N N . CYS A 1 301 ? 5.147 -8.990 2.238 1.00 63.66 301 CYS A N 1
ATOM 2234 C CA . CYS A 1 301 ? 6.233 -9.955 2.134 1.00 63.66 301 CYS A CA 1
ATOM 2235 C C . CYS A 1 301 ? 7.554 -9.300 2.516 1.00 63.66 301 CYS A C 1
ATOM 2237 O O . CYS A 1 301 ? 7.758 -8.122 2.224 1.00 63.66 301 CYS A O 1
ATOM 2239 N N . GLY A 1 302 ? 8.429 -10.057 3.190 1.00 68.06 302 GLY A N 1
ATOM 2240 C CA . GLY A 1 302 ? 9.794 -9.606 3.460 1.00 68.06 302 GLY A CA 1
ATOM 2241 C C . GLY A 1 302 ? 10.463 -9.104 2.180 1.00 68.06 302 GLY A C 1
ATOM 2242 O O . GLY A 1 302 ? 10.051 -9.491 1.085 1.00 68.06 302 GLY A O 1
ATOM 2243 N N . GLU A 1 303 ? 11.459 -8.227 2.331 1.00 79.94 303 GLU A N 1
ATOM 2244 C CA . GLU A 1 303 ? 12.184 -7.631 1.203 1.00 79.94 303 GLU A CA 1
ATOM 2245 C C . GLU A 1 303 ? 12.536 -8.713 0.175 1.00 79.94 303 GLU A C 1
ATOM 2247 O O . GLU A 1 303 ? 13.213 -9.695 0.498 1.00 79.94 303 GLU A O 1
ATOM 2252 N N . LEU A 1 304 ? 12.011 -8.567 -1.046 1.00 87.88 304 LEU A N 1
ATOM 2253 C CA . LEU A 1 304 ? 12.298 -9.506 -2.121 1.00 87.88 304 LEU A CA 1
ATOM 2254 C C . LEU A 1 304 ? 13.800 -9.457 -2.403 1.00 87.88 304 LEU A C 1
ATOM 2256 O O . LEU A 1 304 ? 14.405 -8.388 -2.440 1.00 87.88 304 LEU A O 1
ATOM 2260 N N . SER A 1 305 ? 14.425 -10.612 -2.601 1.00 92.75 305 SER A N 1
ATOM 2261 C CA . SER A 1 305 ? 15.833 -10.664 -2.989 1.00 92.75 305 SER A CA 1
ATOM 2262 C C . SER A 1 305 ? 16.001 -10.380 -4.486 1.00 92.75 305 SER A C 1
ATOM 2264 O O . SER A 1 305 ? 15.058 -10.496 -5.270 1.00 92.75 305 SER A O 1
ATOM 2266 N N . ALA A 1 306 ? 17.230 -10.092 -4.925 1.00 94.50 306 ALA A N 1
ATOM 2267 C CA . ALA A 1 306 ? 17.562 -10.025 -6.353 1.00 94.50 306 ALA A CA 1
ATOM 2268 C C . ALA A 1 306 ? 17.147 -11.305 -7.110 1.00 94.50 306 ALA A C 1
ATOM 2270 O O . ALA A 1 306 ? 16.635 -11.246 -8.227 1.00 94.50 306 ALA A O 1
ATOM 2271 N N . ALA A 1 307 ? 17.301 -12.473 -6.476 1.00 95.62 307 ALA A N 1
ATOM 2272 C CA . ALA A 1 307 ? 16.898 -13.749 -7.059 1.00 95.62 307 ALA A CA 1
ATOM 2273 C C . ALA A 1 307 ? 15.373 -13.855 -7.242 1.00 95.62 307 ALA A C 1
ATOM 2275 O O . ALA A 1 307 ? 14.920 -14.468 -8.209 1.00 95.62 307 ALA A O 1
ATOM 2276 N N . ASP A 1 308 ? 14.580 -13.241 -6.358 1.00 92.81 308 ASP A N 1
ATOM 2277 C CA . ASP A 1 308 ? 13.119 -13.208 -6.488 1.00 92.81 308 ASP A CA 1
ATOM 2278 C C . ASP A 1 308 ? 12.686 -12.323 -7.661 1.00 92.81 308 ASP A C 1
ATOM 2280 O O . ASP A 1 308 ? 11.818 -12.726 -8.438 1.00 92.81 308 ASP A O 1
ATOM 2284 N N . VAL A 1 309 ? 13.347 -11.172 -7.853 1.00 94.88 309 VAL A N 1
ATOM 2285 C CA . VAL A 1 309 ? 13.134 -10.313 -9.032 1.00 94.88 309 VAL A CA 1
ATOM 2286 C C . VAL A 1 309 ? 13.448 -11.081 -10.308 1.00 94.88 309 VAL A C 1
ATOM 2288 O O . VAL A 1 309 ? 12.618 -11.132 -11.209 1.00 94.88 309 VAL A O 1
ATOM 2291 N N . GLN A 1 310 ? 14.607 -11.739 -10.380 1.00 96.56 310 GLN A N 1
ATOM 2292 C CA . GLN A 1 310 ? 15.002 -12.532 -11.548 1.00 96.56 310 GLN A CA 1
ATOM 2293 C C . GLN A 1 310 ? 14.009 -13.666 -11.835 1.00 96.56 310 GLN A C 1
ATOM 2295 O O . GLN A 1 310 ? 13.645 -13.894 -12.989 1.00 96.56 310 GLN A O 1
ATOM 2300 N N . LYS A 1 311 ? 13.536 -14.360 -10.791 1.00 94.81 311 LYS A N 1
ATOM 2301 C CA . LYS A 1 311 ? 12.563 -15.458 -10.897 1.00 94.81 311 LYS A CA 1
ATOM 2302 C C . LYS A 1 311 ? 11.173 -14.988 -11.336 1.00 94.81 311 LYS A C 1
ATOM 2304 O O . LYS A 1 311 ? 10.404 -15.794 -11.858 1.00 94.81 311 LYS A O 1
ATOM 2309 N N . ALA A 1 312 ? 10.844 -13.708 -11.154 1.00 92.69 312 ALA A N 1
ATOM 2310 C CA . ALA A 1 312 ? 9.597 -13.140 -11.654 1.00 92.69 312 ALA A CA 1
ATOM 2311 C C . ALA A 1 312 ? 9.546 -13.086 -13.190 1.00 92.69 312 ALA A C 1
ATOM 2313 O O . ALA A 1 312 ? 8.454 -12.980 -13.751 1.00 92.69 312 ALA A O 1
ATOM 2314 N N . PHE A 1 313 ? 10.681 -13.214 -13.884 1.00 97.12 313 PHE A N 1
ATOM 2315 C CA . PHE A 1 313 ? 10.735 -13.262 -15.342 1.00 97.12 313 PHE A CA 1
ATOM 2316 C C . PHE A 1 313 ? 10.841 -14.693 -15.870 1.00 97.12 313 PHE A C 1
ATOM 2318 O O . PHE A 1 313 ? 11.516 -15.549 -15.297 1.00 97.12 313 PHE A O 1
ATOM 2325 N N . PHE A 1 314 ? 10.236 -14.931 -17.030 1.00 95.06 314 PHE A N 1
ATOM 2326 C CA . PHE A 1 314 ? 10.486 -16.118 -17.837 1.00 95.06 314 PHE A CA 1
ATOM 2327 C C . PHE A 1 314 ? 11.261 -15.746 -19.102 1.00 95.06 314 PHE A C 1
ATOM 2329 O O . PHE A 1 314 ? 11.087 -14.668 -19.671 1.00 95.06 314 PHE A O 1
ATOM 2336 N N . TYR A 1 315 ? 12.112 -16.664 -19.554 1.00 98.19 315 TYR A N 1
ATOM 2337 C CA . TYR A 1 315 ? 12.875 -16.516 -20.789 1.00 98.19 315 TYR A CA 1
ATOM 2338 C C . TYR A 1 315 ? 12.116 -17.126 -21.969 1.00 98.19 315 TYR A C 1
ATOM 2340 O O . TYR A 1 315 ? 11.634 -18.259 -21.882 1.00 98.19 315 TYR A O 1
ATOM 2348 N N . ASN A 1 316 ? 12.019 -16.397 -23.078 1.00 97.69 316 ASN A N 1
ATOM 2349 C CA . ASN A 1 316 ? 11.366 -16.866 -24.298 1.00 97.69 316 ASN A CA 1
ATOM 2350 C C . ASN A 1 316 ? 12.020 -16.255 -25.546 1.00 97.69 316 ASN A C 1
ATOM 2352 O O . ASN A 1 316 ? 12.741 -15.268 -25.451 1.00 97.69 316 ASN A O 1
ATOM 2356 N N . CYS A 1 317 ? 11.754 -16.820 -26.724 1.00 98.00 317 CYS A N 1
ATOM 2357 C CA . CYS A 1 317 ? 12.193 -16.258 -27.998 1.00 98.00 317 CYS A CA 1
ATOM 2358 C C . CYS A 1 317 ? 11.021 -16.110 -28.966 1.00 98.00 317 CYS A C 1
ATOM 2360 O O . CYS A 1 317 ? 10.144 -16.973 -29.050 1.00 98.00 317 CYS A O 1
ATOM 2362 N N . ASP A 1 318 ? 11.007 -15.007 -29.708 1.00 95.19 318 ASP A N 1
ATOM 2363 C CA . ASP A 1 318 ? 9.984 -14.744 -30.711 1.00 95.19 318 ASP A CA 1
ATOM 2364 C C . ASP A 1 318 ? 10.204 -15.563 -32.002 1.00 95.19 318 ASP A C 1
ATOM 2366 O O . ASP A 1 318 ? 11.157 -16.336 -32.154 1.00 95.19 318 ASP A O 1
ATOM 2370 N N . LYS A 1 319 ? 9.313 -15.381 -32.986 1.00 95.50 319 LYS A N 1
ATOM 2371 C CA . LYS A 1 319 ? 9.403 -16.067 -34.289 1.00 95.50 319 LYS A CA 1
ATOM 2372 C C . LYS A 1 319 ? 10.655 -15.683 -35.091 1.00 95.50 319 LYS A C 1
ATOM 2374 O O . LYS A 1 319 ? 11.078 -16.461 -35.946 1.00 95.50 319 LYS A O 1
ATOM 2379 N N . ASN A 1 320 ? 11.241 -14.519 -34.818 1.00 95.69 320 ASN A N 1
ATOM 2380 C CA . ASN A 1 320 ? 12.467 -14.031 -35.446 1.00 95.69 320 ASN A CA 1
ATOM 2381 C C . ASN A 1 320 ? 13.729 -14.529 -34.726 1.00 95.69 320 ASN A C 1
ATOM 2383 O O . ASN A 1 320 ? 14.835 -14.170 -35.128 1.00 95.69 320 ASN A O 1
ATOM 2387 N N . LYS A 1 321 ? 13.574 -15.387 -33.705 1.00 95.69 321 LYS A N 1
ATOM 2388 C CA . LYS A 1 321 ? 14.647 -15.878 -32.831 1.00 95.69 321 LYS A CA 1
ATOM 2389 C C . LYS A 1 321 ? 15.302 -14.768 -32.003 1.00 95.69 321 LYS A C 1
ATOM 2391 O O . LYS A 1 321 ? 16.441 -14.930 -31.571 1.00 95.69 321 LYS A O 1
ATOM 2396 N N . GLN A 1 322 ? 14.605 -13.656 -31.783 1.00 97.25 322 GLN A N 1
ATOM 2397 C CA . GLN A 1 322 ? 15.013 -12.653 -30.808 1.00 97.25 322 GLN A CA 1
ATOM 2398 C C . GLN A 1 322 ? 14.491 -13.090 -29.442 1.00 97.25 322 GLN A C 1
ATOM 2400 O O . GLN A 1 322 ? 13.286 -13.273 -29.252 1.00 97.25 322 GLN A O 1
ATOM 2405 N N . CYS A 1 323 ? 15.413 -13.322 -28.516 1.00 98.44 323 CYS A N 1
ATOM 2406 C CA . CYS A 1 323 ? 15.090 -13.793 -27.180 1.00 98.44 323 CYS A CA 1
ATOM 2407 C C . CYS A 1 323 ? 14.903 -12.630 -26.207 1.00 98.44 323 CYS A C 1
ATOM 2409 O O . CYS A 1 323 ? 15.382 -11.521 -26.447 1.00 98.44 323 CYS A O 1
ATOM 2411 N N . PHE A 1 324 ? 14.155 -12.865 -25.137 1.00 98.50 324 PHE A N 1
ATOM 2412 C CA . PHE A 1 324 ? 13.814 -11.862 -24.142 1.00 98.50 324 PHE A CA 1
ATOM 2413 C C . PHE A 1 324 ? 13.437 -12.496 -22.802 1.00 98.50 324 PHE A C 1
ATOM 2415 O O . PHE A 1 324 ? 13.023 -13.654 -22.730 1.00 98.50 324 PHE A O 1
ATOM 2422 N N . TYR A 1 325 ? 13.526 -11.685 -21.756 1.00 98.62 325 TYR A N 1
ATOM 2423 C CA . TYR A 1 325 ? 12.994 -11.945 -20.427 1.00 98.62 325 TYR A CA 1
ATOM 2424 C C . TYR A 1 325 ? 11.712 -11.128 -20.261 1.00 98.62 325 TYR A C 1
ATOM 2426 O O . TYR A 1 325 ? 11.736 -9.908 -20.404 1.00 98.62 325 TYR A O 1
ATOM 2434 N N . GLU A 1 326 ? 10.582 -11.772 -19.986 1.00 97.50 326 GLU A N 1
ATOM 2435 C CA . GLU A 1 326 ? 9.286 -11.109 -19.776 1.00 97.50 326 GLU A CA 1
ATOM 2436 C C . GLU A 1 326 ? 8.754 -11.428 -18.384 1.00 97.50 326 GLU A C 1
ATOM 2438 O O . GLU A 1 326 ? 8.932 -12.542 -17.890 1.00 97.50 326 GLU A O 1
ATOM 2443 N N . LEU A 1 327 ? 8.118 -10.448 -17.740 1.00 93.94 327 LEU A N 1
ATOM 2444 C CA . LEU A 1 327 ? 7.469 -10.674 -16.453 1.00 93.94 327 LEU A CA 1
ATOM 2445 C C . LEU A 1 327 ? 6.384 -11.749 -16.569 1.00 93.94 327 LEU A C 1
ATOM 2447 O O . LEU A 1 327 ? 5.525 -11.698 -17.446 1.00 93.94 327 LEU A O 1
ATOM 2451 N N . SER A 1 328 ? 6.399 -12.700 -15.637 1.00 88.62 328 SER A N 1
ATOM 2452 C CA . SER A 1 328 ? 5.448 -13.821 -15.594 1.00 88.62 328 SER A CA 1
ATOM 2453 C C . SER A 1 328 ? 4.014 -13.369 -15.322 1.00 88.62 328 SER A C 1
ATOM 2455 O O . SER A 1 328 ? 3.071 -14.018 -15.770 1.00 88.62 328 SER A O 1
ATOM 2457 N N . ALA A 1 329 ? 3.853 -12.252 -14.612 1.00 83.75 329 ALA A N 1
ATOM 2458 C CA . ALA A 1 329 ? 2.586 -11.568 -14.402 1.00 83.75 329 ALA A CA 1
ATOM 2459 C C . ALA A 1 329 ? 2.755 -10.083 -14.757 1.00 83.75 329 ALA A C 1
ATOM 2461 O O . ALA A 1 329 ? 3.811 -9.512 -14.470 1.00 83.75 329 ALA A O 1
ATOM 2462 N N . PRO A 1 330 ? 1.754 -9.443 -15.383 1.00 86.19 330 PRO A N 1
ATOM 2463 C CA . PRO A 1 330 ? 1.838 -8.021 -15.654 1.00 86.19 330 PRO A CA 1
ATOM 2464 C C . PRO A 1 330 ? 1.786 -7.219 -14.349 1.00 86.19 330 PRO A C 1
ATOM 2466 O O . PRO A 1 330 ? 1.134 -7.614 -13.382 1.00 86.19 330 PRO A O 1
ATOM 2469 N N . ILE A 1 331 ? 2.443 -6.064 -14.344 1.00 92.12 331 ILE A N 1
ATOM 2470 C CA . ILE A 1 331 ? 2.340 -5.093 -13.254 1.00 92.12 331 ILE A CA 1
ATOM 2471 C C . ILE A 1 331 ? 0.962 -4.441 -13.344 1.00 92.12 331 ILE A C 1
ATOM 2473 O O . ILE A 1 331 ? 0.545 -4.044 -14.430 1.00 92.12 331 ILE A O 1
ATOM 2477 N N . VAL A 1 332 ? 0.267 -4.295 -12.223 1.00 87.44 332 VAL A N 1
ATOM 2478 C CA . VAL A 1 332 ? -0.989 -3.541 -12.166 1.00 87.44 332 VAL A CA 1
ATOM 2479 C C . VAL A 1 332 ? -0.745 -2.274 -11.362 1.00 87.44 332 VAL A C 1
ATOM 2481 O O . VAL A 1 332 ? -0.293 -2.342 -10.221 1.00 87.44 332 VAL A O 1
ATOM 2484 N N . ILE A 1 333 ? -1.025 -1.125 -11.971 1.00 91.44 333 ILE A N 1
ATOM 2485 C CA . ILE A 1 333 ? -1.095 0.152 -11.263 1.00 91.44 333 ILE A CA 1
ATOM 2486 C C . ILE A 1 333 ? -2.572 0.479 -11.093 1.00 91.44 333 ILE A C 1
ATOM 2488 O O . ILE A 1 333 ? -3.312 0.527 -12.075 1.00 91.44 333 ILE A O 1
ATOM 2492 N N . ASP A 1 334 ? -2.970 0.688 -9.843 1.00 88.12 334 ASP A N 1
ATOM 2493 C CA . ASP A 1 334 ? -4.303 1.140 -9.466 1.00 88.12 334 ASP A CA 1
ATOM 2494 C C . ASP A 1 334 ? -4.170 2.322 -8.503 1.00 88.12 334 ASP A C 1
ATOM 2496 O O . ASP A 1 334 ? -3.692 2.194 -7.367 1.00 88.12 334 ASP A O 1
ATOM 2500 N N . THR A 1 335 ? -4.542 3.498 -8.996 1.00 91.12 335 THR A N 1
ATOM 2501 C CA . THR A 1 335 ? -4.469 4.755 -8.256 1.00 91.12 335 THR A CA 1
ATOM 2502 C C . THR A 1 335 ? -5.696 5.012 -7.383 1.00 91.12 335 THR A C 1
ATOM 2504 O O . THR A 1 335 ? -5.616 5.840 -6.476 1.00 91.12 335 THR A O 1
ATOM 2507 N N . SER A 1 336 ? -6.793 4.261 -7.550 1.00 82.19 336 SER A N 1
ATOM 2508 C CA . SER A 1 336 ? -8.022 4.430 -6.751 1.00 82.19 336 SER A CA 1
ATOM 2509 C C . SER A 1 336 ? -7.818 4.133 -5.260 1.00 82.19 336 SER A C 1
ATOM 2511 O O . SER A 1 336 ? -8.509 4.674 -4.396 1.00 82.19 336 SER A O 1
ATOM 2513 N N . HIS A 1 337 ? -6.808 3.323 -4.943 1.00 78.00 337 HIS A N 1
ATOM 2514 C CA . HIS A 1 337 ? -6.447 2.930 -3.584 1.00 78.00 337 HIS A CA 1
ATOM 2515 C C . HIS A 1 337 ? -5.362 3.811 -2.936 1.00 78.00 337 HIS A C 1
ATOM 2517 O O . HIS A 1 337 ? -4.944 3.522 -1.809 1.00 78.00 337 HIS A O 1
ATOM 2523 N N . LEU A 1 338 ? -4.891 4.873 -3.610 1.00 83.38 338 LEU A N 1
ATOM 2524 C CA . LEU A 1 338 ? -3.884 5.791 -3.055 1.00 83.38 338 LEU A CA 1
ATOM 2525 C C . LEU A 1 338 ? -4.406 6.543 -1.824 1.00 83.38 338 LEU A C 1
ATOM 2527 O O . LEU A 1 338 ? -3.725 6.567 -0.799 1.00 83.38 338 LEU A O 1
ATOM 2531 N N . GLU A 1 339 ? -5.626 7.085 -1.895 1.00 76.56 339 GLU A N 1
ATOM 2532 C CA . GLU A 1 339 ? -6.224 7.902 -0.822 1.00 76.56 339 GLU A CA 1
ATOM 2533 C C . GLU A 1 339 ? -6.439 7.129 0.474 1.00 76.56 339 GLU A C 1
ATOM 2535 O O . GLU A 1 339 ? -6.219 7.638 1.571 1.00 76.56 339 GLU A O 1
ATOM 2540 N N . ALA A 1 340 ? -6.840 5.866 0.354 1.00 69.94 340 ALA A N 1
ATOM 2541 C CA . ALA A 1 340 ? -7.075 5.012 1.508 1.00 69.94 340 ALA A CA 1
ATOM 2542 C C . ALA A 1 340 ? -5.767 4.530 2.168 1.00 69.94 340 ALA A C 1
ATOM 2544 O O . ALA A 1 340 ? -5.817 3.803 3.157 1.00 69.94 340 ALA A O 1
ATOM 2545 N N . GLY A 1 341 ? -4.598 4.879 1.610 1.00 67.88 341 GLY A N 1
ATOM 2546 C CA . GLY A 1 341 ? -3.301 4.363 2.057 1.00 67.88 341 GLY A CA 1
ATOM 2547 C C . GLY A 1 341 ? -3.138 2.854 1.845 1.00 67.88 341 GLY A C 1
ATOM 2548 O O . GLY A 1 341 ? -2.232 2.253 2.414 1.00 67.88 341 GLY A O 1
ATOM 2549 N N . LEU A 1 342 ? -4.018 2.244 1.044 1.00 65.06 342 LEU A N 1
ATOM 2550 C CA . LEU A 1 342 ? -4.044 0.803 0.782 1.00 65.06 342 LEU A CA 1
ATOM 2551 C C . LEU A 1 342 ? -3.105 0.417 -0.365 1.00 65.06 342 LEU A C 1
ATOM 2553 O O . LEU A 1 342 ? -2.654 -0.723 -0.448 1.00 65.06 342 LEU A O 1
ATOM 2557 N N . SER A 1 343 ? -2.797 1.362 -1.255 1.00 79.88 343 SER A N 1
ATOM 2558 C CA . SER A 1 343 ? -1.822 1.156 -2.321 1.00 79.88 343 SER A CA 1
ATOM 2559 C C . SER A 1 343 ? -0.393 1.265 -1.782 1.00 79.88 343 SER A C 1
ATOM 2561 O O . SER A 1 343 ? -0.049 2.239 -1.112 1.00 79.88 343 SER A O 1
ATOM 2563 N N . LYS A 1 344 ? 0.487 0.326 -2.156 1.00 79.19 344 LYS A N 1
ATOM 2564 C CA . LYS A 1 344 ? 1.942 0.431 -1.909 1.00 79.19 344 LYS A CA 1
ATOM 2565 C C . LYS A 1 344 ? 2.590 1.621 -2.615 1.00 79.19 344 LYS A C 1
ATOM 2567 O O . LYS A 1 344 ? 3.692 2.026 -2.265 1.00 79.19 344 LYS A O 1
ATOM 2572 N N . LEU A 1 345 ? 1.890 2.201 -3.587 1.00 88.38 345 LEU A N 1
ATOM 2573 C CA . LEU A 1 345 ? 2.303 3.432 -4.246 1.00 88.38 345 LEU A CA 1
ATOM 2574 C C . LEU A 1 345 ? 1.996 4.676 -3.394 1.00 88.38 345 LEU A C 1
ATOM 2576 O O . LEU A 1 345 ? 2.366 5.784 -3.784 1.00 88.38 345 LEU A O 1
ATOM 2580 N N . SER A 1 346 ? 1.353 4.519 -2.229 1.00 85.12 346 SER A N 1
ATOM 2581 C CA . SER A 1 346 ? 1.175 5.602 -1.261 1.00 85.12 346 SER A CA 1
ATOM 2582 C C . SER A 1 346 ? 2.538 6.111 -0.782 1.00 85.12 346 SER A C 1
ATOM 2584 O O . SER A 1 346 ? 3.405 5.344 -0.366 1.00 85.12 346 SER A O 1
ATOM 2586 N N . GLY A 1 347 ? 2.762 7.419 -0.917 1.00 86.50 347 GLY A N 1
ATOM 2587 C CA . GLY A 1 347 ? 4.061 8.056 -0.678 1.00 86.50 347 GLY A CA 1
ATOM 2588 C C . GLY A 1 347 ? 5.053 7.963 -1.847 1.00 86.50 347 GLY A C 1
ATOM 2589 O O . GLY A 1 347 ? 6.109 8.589 -1.783 1.00 86.50 347 GLY A O 1
ATOM 2590 N N . LYS A 1 348 ? 4.726 7.226 -2.919 1.00 93.25 348 LYS A N 1
ATOM 2591 C CA . LYS A 1 348 ? 5.462 7.235 -4.200 1.00 93.25 348 LYS A CA 1
ATOM 2592 C C . LYS A 1 348 ? 4.778 8.113 -5.238 1.00 93.25 348 LYS A C 1
ATOM 2594 O O . LYS A 1 348 ? 5.455 8.788 -6.006 1.00 93.25 348 LYS A O 1
ATOM 2599 N N . LEU A 1 349 ? 3.449 8.076 -5.258 1.00 95.44 349 LEU A N 1
ATOM 2600 C CA . LEU A 1 349 ? 2.596 8.982 -6.013 1.00 95.44 349 LEU A CA 1
ATOM 2601 C C . LEU A 1 349 ? 1.973 10.002 -5.056 1.00 95.44 349 LEU A C 1
ATOM 2603 O O . LEU A 1 349 ? 1.756 9.713 -3.874 1.00 95.44 349 LEU A O 1
ATOM 2607 N N . ALA A 1 350 ? 1.684 11.194 -5.569 1.00 93.62 350 ALA A N 1
ATOM 2608 C CA . ALA A 1 350 ? 1.088 12.280 -4.810 1.00 93.62 350 ALA A CA 1
ATOM 2609 C C . ALA A 1 350 ? -0.362 11.939 -4.421 1.00 93.62 350 ALA A C 1
ATOM 2611 O O . ALA A 1 350 ? -1.288 12.210 -5.183 1.00 93.62 350 ALA A O 1
ATOM 2612 N N . ALA A 1 351 ? -0.562 11.350 -3.240 1.00 89.69 351 ALA A N 1
ATOM 2613 C CA . ALA A 1 351 ? -1.888 11.146 -2.651 1.00 89.69 351 ALA A CA 1
ATOM 2614 C C . ALA A 1 351 ? -2.624 12.489 -2.441 1.00 89.69 351 ALA A C 1
ATOM 2616 O O . ALA A 1 351 ? -2.005 13.555 -2.398 1.00 89.69 351 ALA A O 1
ATOM 2617 N N . GLY A 1 352 ? -3.945 12.443 -2.320 1.00 88.06 352 GLY A N 1
ATOM 2618 C CA . GLY A 1 352 ? -4.866 13.581 -2.352 1.00 88.06 352 GLY A CA 1
ATOM 2619 C C . GLY A 1 352 ? -5.286 14.017 -3.760 1.00 88.06 352 GLY A C 1
ATOM 2620 O O . GLY A 1 352 ? -5.988 15.019 -3.900 1.00 88.06 352 GLY A O 1
ATOM 2621 N N . ASN A 1 353 ? -4.830 13.323 -4.805 1.00 93.12 353 ASN A N 1
ATOM 2622 C CA . ASN A 1 353 ? -4.975 13.746 -6.198 1.00 93.12 353 ASN A CA 1
ATOM 2623 C C . ASN A 1 353 ? -5.639 12.663 -7.047 1.00 93.12 353 ASN A C 1
ATOM 2625 O O . ASN A 1 353 ? -5.744 11.508 -6.649 1.00 93.12 353 ASN A O 1
ATOM 2629 N N . PHE A 1 354 ? -6.088 13.042 -8.239 1.00 92.88 354 PHE A N 1
ATOM 2630 C CA . PHE A 1 354 ? -6.831 12.158 -9.132 1.00 92.88 354 PHE A CA 1
ATOM 2631 C C . PHE A 1 354 ? -6.412 12.343 -10.590 1.00 92.88 354 PHE A C 1
ATOM 2633 O O . PHE A 1 354 ? -5.674 13.265 -10.944 1.00 92.88 354 PHE A O 1
ATOM 2640 N N . ASN A 1 355 ? -6.883 11.443 -11.456 1.00 94.31 355 ASN A N 1
ATOM 2641 C CA . ASN A 1 355 ? -6.638 11.473 -12.902 1.00 94.31 355 ASN A CA 1
ATOM 2642 C C . ASN A 1 355 ? -5.144 11.504 -13.259 1.00 94.31 355 ASN A C 1
ATOM 2644 O O . ASN A 1 355 ? -4.700 12.278 -14.120 1.00 94.31 355 ASN A O 1
ATOM 2648 N N . PHE A 1 356 ? -4.377 10.647 -12.580 1.00 96.94 356 PHE A N 1
ATOM 2649 C CA . PHE A 1 356 ? -2.949 10.485 -12.806 1.00 96.94 356 PHE A CA 1
ATOM 2650 C C . PHE A 1 356 ? -2.682 10.042 -14.243 1.00 96.94 356 PHE A C 1
ATOM 2652 O O . PHE A 1 356 ? -3.246 9.054 -14.712 1.00 96.94 356 PHE A O 1
ATOM 2659 N N . ARG A 1 357 ? -1.798 10.749 -14.947 1.00 97.56 357 ARG A N 1
ATOM 2660 C CA . ARG A 1 357 ? -1.498 10.495 -16.361 1.00 97.56 357 ARG A CA 1
ATOM 2661 C C . ARG A 1 357 ? -0.021 10.621 -16.682 1.00 97.56 357 ARG A C 1
ATOM 2663 O O . ARG A 1 357 ? 0.667 11.490 -16.155 1.00 97.56 357 ARG A O 1
ATOM 2670 N N . HIS A 1 358 ? 0.458 9.791 -17.599 1.00 98.12 358 HIS A N 1
ATOM 2671 C CA . HIS A 1 358 ? 1.852 9.792 -18.046 1.00 98.12 358 HIS A CA 1
ATOM 2672 C C . HIS A 1 358 ? 2.240 11.119 -18.718 1.00 98.12 358 HIS A C 1
ATOM 2674 O O . HIS A 1 358 ? 1.482 11.675 -19.517 1.00 98.12 358 HIS A O 1
ATOM 2680 N N . ILE A 1 359 ? 3.464 11.589 -18.472 1.00 98.25 359 ILE A N 1
ATOM 2681 C CA . ILE A 1 359 ? 4.160 12.614 -19.274 1.00 98.25 359 ILE A CA 1
ATOM 2682 C C . ILE A 1 359 ? 5.277 11.951 -20.077 1.00 98.25 359 ILE A C 1
ATOM 2684 O O . ILE A 1 359 ? 5.323 12.087 -21.305 1.00 98.25 359 ILE A O 1
ATOM 2688 N N . THR A 1 360 ? 6.170 11.262 -19.364 1.00 98.25 360 THR A N 1
ATOM 2689 C CA . THR A 1 360 ? 7.248 10.428 -19.897 1.00 98.25 360 THR A CA 1
ATOM 2690 C C . THR A 1 360 ? 7.535 9.274 -18.942 1.00 98.25 360 THR A C 1
ATOM 2692 O O . THR A 1 360 ? 7.292 9.360 -17.738 1.00 98.25 360 THR A O 1
ATOM 2695 N N . LEU A 1 361 ? 8.099 8.208 -19.496 1.00 98.25 361 LEU A N 1
ATOM 2696 C CA . LEU A 1 361 ? 8.583 7.042 -18.772 1.00 98.25 361 LEU A CA 1
ATOM 2697 C C . LEU A 1 361 ? 10.067 6.829 -19.083 1.00 98.25 361 LEU A C 1
ATOM 2699 O O . LEU A 1 361 ? 10.483 6.977 -20.229 1.00 98.25 361 LEU A O 1
ATOM 2703 N N . SER A 1 362 ? 10.853 6.422 -18.094 1.00 98.38 362 SER A N 1
ATOM 2704 C CA . SER A 1 362 ? 12.172 5.815 -18.308 1.00 98.38 362 SER A CA 1
ATOM 2705 C C . SER A 1 362 ? 12.304 4.531 -17.500 1.00 98.38 362 SER A C 1
ATOM 2707 O O . SER A 1 362 ? 11.634 4.364 -16.482 1.00 98.38 362 SER A O 1
ATOM 2709 N N . VAL A 1 363 ? 13.192 3.639 -17.933 1.00 98.31 363 VAL A N 1
ATOM 2710 C CA . VAL A 1 363 ? 13.502 2.389 -17.227 1.00 98.31 363 VAL A CA 1
ATOM 2711 C C . VAL A 1 363 ? 14.983 2.371 -16.864 1.00 98.31 363 VAL A C 1
ATOM 2713 O O . VAL A 1 363 ? 15.826 2.703 -17.698 1.00 98.31 363 VAL A O 1
ATOM 2716 N N . ASN A 1 364 ? 15.291 1.975 -15.631 1.00 97.88 364 ASN A N 1
ATOM 2717 C CA . ASN A 1 364 ? 16.647 1.752 -15.138 1.00 97.88 364 ASN A CA 1
ATOM 2718 C C . ASN A 1 364 ? 16.771 0.318 -14.608 1.00 97.88 364 ASN A C 1
ATOM 2720 O O . ASN A 1 364 ? 16.010 -0.096 -13.741 1.00 97.88 364 ASN A O 1
ATOM 2724 N N . LEU A 1 365 ? 17.718 -0.440 -15.145 1.00 97.94 365 LEU A N 1
ATOM 2725 C CA . LEU A 1 365 ? 18.061 -1.793 -14.729 1.00 97.94 365 LEU A CA 1
ATOM 2726 C C . LEU A 1 365 ? 19.173 -1.694 -13.690 1.00 97.94 365 LEU A C 1
ATOM 2728 O O . LEU A 1 365 ? 20.271 -1.210 -13.980 1.00 97.94 365 LEU A O 1
ATOM 2732 N N . VAL A 1 366 ? 18.869 -2.119 -12.469 1.00 97.19 366 VAL A N 1
ATOM 2733 C CA . VAL A 1 366 ? 19.751 -1.954 -11.317 1.00 97.19 366 VAL A CA 1
ATOM 2734 C C . VAL A 1 366 ? 20.506 -3.249 -11.050 1.00 97.19 366 VAL A C 1
ATOM 2736 O O . VAL A 1 366 ? 19.929 -4.332 -11.102 1.00 97.19 366 VAL A O 1
ATOM 2739 N N . GLY A 1 367 ? 21.795 -3.123 -10.751 1.00 96.12 367 GLY A N 1
ATOM 2740 C CA . GLY A 1 367 ? 22.686 -4.225 -10.399 1.00 96.12 367 GLY A CA 1
ATOM 2741 C C . GLY A 1 367 ? 24.122 -3.951 -10.837 1.00 96.12 367 GLY A C 1
ATOM 2742 O O . GLY A 1 367 ? 24.363 -3.071 -11.664 1.00 96.12 367 GLY A O 1
ATOM 2743 N N . THR A 1 368 ? 25.086 -4.690 -10.291 1.00 95.25 368 THR A N 1
ATOM 2744 C CA . THR A 1 368 ? 26.510 -4.504 -10.623 1.00 95.25 368 THR A CA 1
ATOM 2745 C C . THR A 1 368 ? 26.915 -5.410 -11.784 1.00 95.25 368 THR A C 1
ATOM 2747 O O . THR A 1 368 ? 26.899 -6.630 -11.650 1.00 95.25 368 THR A O 1
ATOM 2750 N N . GLY A 1 369 ? 27.328 -4.845 -12.921 1.00 94.56 369 GLY A N 1
ATOM 2751 C CA . GLY A 1 369 ? 27.724 -5.621 -14.096 1.00 94.56 369 GLY A CA 1
ATOM 2752 C C . GLY A 1 369 ? 26.552 -6.198 -14.889 1.00 94.56 369 GLY A C 1
ATOM 2753 O O . GLY A 1 369 ? 26.732 -7.200 -15.573 1.00 94.56 369 GLY A O 1
ATOM 2754 N N . VAL A 1 370 ? 25.360 -5.587 -14.816 1.00 96.44 370 VAL A N 1
ATOM 2755 C CA . VAL A 1 370 ? 24.189 -5.969 -15.640 1.00 96.44 370 VAL A CA 1
ATOM 2756 C C . VAL A 1 370 ? 24.507 -5.863 -17.135 1.00 96.44 370 VAL A C 1
ATOM 2758 O O . VAL A 1 370 ? 24.002 -6.653 -17.934 1.00 96.44 370 VAL A O 1
ATOM 2761 N N . TYR A 1 371 ? 25.365 -4.910 -17.508 1.00 96.19 371 TYR A N 1
ATOM 2762 C CA . TYR A 1 371 ? 25.870 -4.731 -18.864 1.00 96.19 371 TYR A CA 1
ATOM 2763 C C . TYR A 1 371 ? 27.366 -5.068 -18.93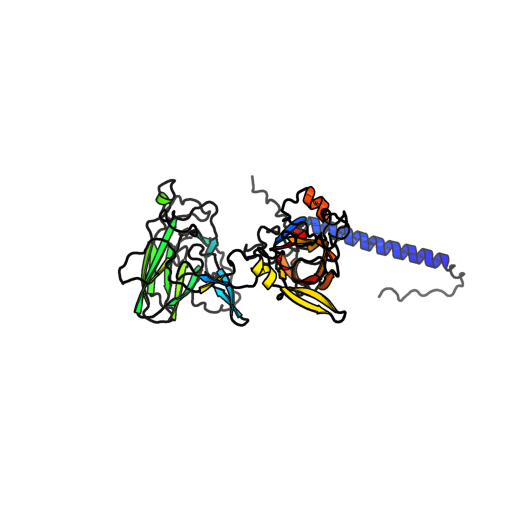8 1.00 96.19 371 TYR A C 1
ATOM 2765 O O . TYR A 1 371 ? 28.194 -4.408 -18.310 1.00 96.19 371 TYR A O 1
ATOM 2773 N N . ASP A 1 372 ? 27.737 -6.068 -19.736 1.00 95.12 372 ASP A N 1
ATOM 2774 C CA . ASP A 1 372 ? 29.127 -6.497 -19.903 1.00 95.12 372 ASP A CA 1
ATOM 2775 C C . ASP A 1 372 ? 29.900 -5.582 -20.871 1.00 95.12 372 ASP A C 1
ATOM 2777 O O . ASP A 1 372 ? 29.912 -5.767 -22.094 1.00 95.12 372 ASP A O 1
ATOM 2781 N N . CYS A 1 373 ? 30.610 -4.599 -20.311 1.00 92.69 373 CYS A N 1
ATOM 2782 C CA . CYS A 1 373 ? 31.503 -3.732 -21.081 1.00 92.69 373 CYS A CA 1
ATOM 2783 C C . CYS A 1 373 ? 32.745 -4.432 -21.645 1.00 92.69 373 CYS A C 1
ATOM 2785 O O . CYS A 1 373 ? 33.352 -3.905 -22.579 1.00 92.69 373 CYS A O 1
ATOM 2787 N N . ALA A 1 374 ? 33.143 -5.599 -21.128 1.00 92.00 374 ALA A N 1
ATOM 2788 C CA . ALA A 1 374 ? 34.236 -6.358 -21.733 1.00 92.00 374 ALA A CA 1
ATOM 2789 C C . ALA A 1 374 ? 33.794 -6.970 -23.071 1.00 92.00 374 ALA A C 1
ATOM 2791 O O . ALA A 1 374 ? 34.579 -7.014 -24.021 1.00 92.00 374 ALA A O 1
ATOM 2792 N N . ALA A 1 375 ? 32.526 -7.377 -23.164 1.00 89.81 375 ALA A N 1
ATOM 2793 C CA . ALA A 1 375 ? 31.922 -7.863 -24.398 1.00 89.81 375 ALA A CA 1
ATOM 2794 C C . ALA A 1 375 ? 31.591 -6.731 -25.398 1.00 89.81 375 ALA A C 1
ATOM 2796 O O . ALA A 1 375 ? 31.621 -6.971 -26.607 1.00 89.81 375 ALA A O 1
ATOM 2797 N N . ASN A 1 376 ? 31.351 -5.494 -24.932 1.00 87.56 376 ASN A N 1
ATOM 2798 C CA . ASN A 1 376 ? 31.166 -4.306 -25.783 1.00 87.56 376 ASN A CA 1
ATOM 2799 C C . ASN A 1 376 ? 32.103 -3.138 -25.395 1.00 87.56 376 ASN A C 1
ATOM 2801 O O . ASN A 1 376 ? 31.673 -2.192 -24.728 1.00 87.56 376 ASN A O 1
ATOM 2805 N N . PRO A 1 377 ? 33.378 -3.154 -25.829 1.00 81.12 377 PRO A N 1
ATOM 2806 C CA . PRO A 1 377 ? 34.418 -2.255 -25.323 1.00 81.12 377 PRO A CA 1
ATOM 2807 C C . PRO A 1 377 ? 34.380 -0.837 -25.927 1.00 81.12 377 PRO A C 1
ATOM 2809 O O . PRO A 1 377 ? 35.423 -0.214 -26.145 1.00 81.12 377 PRO A O 1
ATOM 2812 N N . THR A 1 378 ? 33.204 -0.288 -26.236 1.00 83.94 378 THR A N 1
ATOM 2813 C CA . THR A 1 378 ? 33.110 1.102 -26.694 1.00 83.94 378 THR A CA 1
ATOM 2814 C C . THR A 1 378 ? 33.330 2.070 -25.531 1.00 83.94 378 THR A C 1
ATOM 2816 O O . THR A 1 378 ? 32.921 1.825 -24.399 1.00 83.94 378 THR A O 1
ATOM 2819 N N . GLN A 1 379 ? 33.918 3.238 -25.810 1.00 72.06 379 GLN A N 1
ATOM 2820 C CA . GLN A 1 379 ? 34.084 4.302 -24.807 1.00 72.06 379 GLN A CA 1
ATOM 2821 C C . GLN A 1 379 ? 32.740 4.746 -24.196 1.00 72.06 379 GLN A C 1
ATOM 2823 O O . GLN A 1 379 ? 32.693 5.217 -23.064 1.00 72.06 379 GLN A O 1
ATOM 2828 N N . SER A 1 380 ? 31.641 4.565 -24.934 1.00 76.19 380 SER A N 1
ATOM 2829 C CA . SER A 1 380 ? 30.285 4.847 -24.471 1.00 76.19 380 SER A CA 1
ATOM 2830 C C . SER A 1 380 ? 29.742 3.822 -23.475 1.00 76.19 380 SER A C 1
ATOM 2832 O O . SER A 1 380 ? 28.743 4.127 -22.834 1.00 76.19 380 SER A O 1
ATOM 2834 N N . CYS A 1 381 ? 30.361 2.646 -23.329 1.00 82.50 381 CYS A N 1
ATOM 2835 C CA . CYS A 1 381 ? 29.854 1.594 -22.452 1.00 82.50 381 CYS A CA 1
ATOM 2836 C C . CYS A 1 381 ? 29.805 2.042 -20.990 1.00 82.50 381 CYS A C 1
ATOM 2838 O O . CYS A 1 381 ? 28.761 1.985 -20.356 1.00 82.50 381 CYS A O 1
ATOM 2840 N N . TYR A 1 382 ? 30.903 2.610 -20.491 1.00 75.38 382 TYR A N 1
ATOM 2841 C CA . TYR A 1 382 ? 30.996 3.078 -19.106 1.00 75.38 382 TYR A CA 1
ATOM 2842 C C . TYR A 1 382 ? 30.212 4.367 -18.825 1.00 75.38 382 TYR A C 1
ATOM 2844 O O . TYR A 1 382 ? 30.032 4.731 -17.669 1.00 75.38 382 TYR A O 1
ATOM 2852 N N . ALA A 1 383 ? 29.785 5.084 -19.867 1.00 77.06 383 ALA A N 1
ATOM 2853 C CA . ALA A 1 383 ? 29.041 6.332 -19.718 1.00 77.06 383 ALA A CA 1
ATOM 2854 C C . ALA A 1 383 ? 27.526 6.122 -19.850 1.00 77.06 383 ALA A C 1
ATOM 2856 O O . ALA A 1 383 ? 26.758 6.708 -19.092 1.00 77.06 383 ALA A O 1
ATOM 2857 N N . ASN A 1 384 ? 27.107 5.304 -20.822 1.00 81.50 384 ASN A N 1
ATOM 2858 C CA . ASN A 1 384 ? 25.733 5.224 -21.317 1.00 81.50 384 ASN A CA 1
ATOM 2859 C C . ASN A 1 384 ? 25.351 3.767 -21.639 1.00 81.50 384 ASN A C 1
ATOM 2861 O O . ASN A 1 384 ? 24.853 3.484 -22.734 1.00 81.50 384 ASN A O 1
ATOM 2865 N N . ALA A 1 385 ? 25.639 2.828 -20.734 1.00 91.94 385 ALA A N 1
ATOM 2866 C CA . ALA A 1 385 ? 25.185 1.450 -20.885 1.00 91.94 385 ALA A CA 1
ATOM 2867 C C . ALA A 1 385 ? 23.653 1.424 -20.984 1.00 91.94 385 ALA A C 1
ATOM 2869 O O . ALA A 1 385 ? 22.953 1.900 -20.085 1.00 91.94 385 ALA A O 1
ATOM 2870 N N . VAL A 1 386 ? 23.142 0.900 -22.100 1.00 95.62 386 VAL A N 1
ATOM 2871 C CA . VAL A 1 386 ? 21.707 0.772 -22.353 1.00 95.62 386 VAL A CA 1
ATOM 2872 C C . VAL A 1 386 ? 21.372 -0.614 -22.877 1.00 95.62 386 VAL A C 1
ATOM 2874 O O . VAL A 1 386 ? 22.118 -1.180 -23.674 1.00 95.62 386 VAL A O 1
ATOM 2877 N N . LEU A 1 387 ? 20.230 -1.132 -22.444 1.00 96.75 387 LEU A N 1
ATOM 2878 C CA . LEU A 1 387 ? 19.657 -2.392 -22.906 1.00 96.75 387 LEU A CA 1
ATOM 2879 C C . LEU A 1 387 ? 18.288 -2.139 -23.522 1.00 96.75 387 LEU A C 1
ATOM 2881 O O . LEU A 1 387 ? 17.590 -1.198 -23.141 1.00 96.75 387 LEU A O 1
ATOM 2885 N N . ASP A 1 388 ? 17.900 -2.984 -24.468 1.00 97.94 388 ASP A N 1
ATOM 2886 C CA . ASP A 1 388 ? 16.616 -2.841 -25.136 1.00 97.94 388 ASP A CA 1
ATOM 2887 C C . ASP A 1 388 ? 15.493 -3.409 -24.263 1.00 97.94 388 ASP A C 1
ATOM 2889 O O . ASP A 1 388 ? 15.582 -4.524 -23.748 1.00 97.94 388 ASP A O 1
ATOM 2893 N N . TYR A 1 389 ? 14.393 -2.673 -24.142 1.00 98.56 389 TYR A N 1
ATOM 2894 C CA . TYR A 1 389 ? 13.179 -3.141 -23.483 1.00 98.56 389 TYR A CA 1
ATOM 2895 C C . TYR A 1 389 ? 11.946 -2.918 -24.350 1.00 98.56 389 TYR A C 1
ATOM 2897 O O . TYR A 1 389 ? 11.942 -2.170 -25.331 1.00 98.56 389 TYR A O 1
ATOM 2905 N N . SER A 1 390 ? 10.861 -3.589 -24.001 1.00 98.56 390 SER A N 1
ATOM 2906 C CA . SER A 1 390 ? 9.529 -3.246 -24.472 1.00 98.56 390 SER A CA 1
ATOM 2907 C C . SER A 1 390 ? 8.564 -3.249 -23.307 1.00 98.56 390 SER A C 1
ATOM 2909 O O . SER A 1 390 ? 8.752 -3.961 -22.320 1.00 98.56 390 SER A O 1
ATOM 2911 N N . LEU A 1 391 ? 7.568 -2.389 -23.401 1.00 98.44 391 LEU A N 1
ATOM 2912 C CA . LEU A 1 391 ? 6.545 -2.239 -22.391 1.00 98.44 391 LEU A CA 1
ATOM 2913 C C . LEU A 1 391 ? 5.227 -2.083 -23.124 1.00 98.44 391 LEU A C 1
ATOM 2915 O O . LEU A 1 391 ? 5.125 -1.198 -23.965 1.00 98.44 391 LEU A O 1
ATOM 2919 N N . ASP A 1 392 ? 4.245 -2.903 -22.786 1.00 97.75 392 ASP A N 1
ATOM 2920 C CA . ASP A 1 392 ? 2.863 -2.731 -23.225 1.00 97.75 392 ASP A CA 1
ATOM 2921 C C . ASP A 1 392 ? 2.041 -2.206 -22.051 1.00 97.75 392 ASP A C 1
ATOM 2923 O O . ASP A 1 392 ? 2.243 -2.643 -20.920 1.00 97.75 392 ASP A O 1
ATOM 2927 N N . HIS A 1 393 ? 1.123 -1.281 -22.309 1.00 97.44 393 HIS A N 1
ATOM 2928 C CA . HIS A 1 393 ? 0.199 -0.716 -21.329 1.00 97.44 393 HIS A CA 1
ATOM 2929 C C . HIS A 1 393 ? -1.233 -0.881 -21.822 1.00 97.44 393 HIS A C 1
ATOM 2931 O O . HIS A 1 393 ? -1.624 -0.284 -22.827 1.00 97.44 393 HIS A O 1
ATOM 2937 N N . ASP A 1 394 ? -2.012 -1.677 -21.100 1.00 90.56 394 ASP A N 1
ATOM 2938 C CA . ASP A 1 394 ? -3.442 -1.853 -21.315 1.00 90.56 394 ASP A CA 1
ATOM 2939 C C . ASP A 1 394 ? -4.226 -1.094 -20.241 1.00 90.56 394 ASP A C 1
ATOM 2941 O O . ASP A 1 394 ? -4.198 -1.449 -19.061 1.00 90.56 394 ASP A O 1
ATOM 2945 N N . ALA A 1 395 ? -4.904 -0.025 -20.657 1.00 89.12 395 ALA A N 1
ATOM 2946 C CA . ALA A 1 395 ? -5.715 0.831 -19.792 1.00 89.12 395 ALA A CA 1
ATOM 2947 C C . ALA A 1 395 ? -7.203 0.602 -20.072 1.00 89.12 395 ALA A C 1
ATOM 2949 O O . ALA A 1 395 ? -7.933 1.487 -20.539 1.00 89.12 395 ALA A O 1
ATOM 2950 N N . PHE A 1 396 ? -7.637 -0.629 -19.817 1.00 77.19 396 PHE A N 1
ATOM 2951 C CA . PHE A 1 396 ? -9.041 -1.003 -19.837 1.00 77.19 396 PHE A CA 1
ATOM 2952 C C . PHE A 1 396 ? -9.704 -0.606 -18.517 1.00 77.19 396 PHE A C 1
ATOM 2954 O O . PHE A 1 396 ? -9.157 -0.857 -17.450 1.00 77.19 396 PHE A O 1
ATOM 2961 N N . GLN A 1 397 ? -10.895 -0.010 -18.593 1.00 77.44 397 GLN A N 1
ATOM 2962 C CA . GLN A 1 397 ? -11.663 0.421 -17.422 1.00 77.44 397 GLN A CA 1
ATOM 2963 C C . GLN A 1 397 ? -10.911 1.370 -16.465 1.00 77.44 397 GLN A C 1
ATOM 2965 O O . GLN A 1 397 ? -11.092 1.308 -15.253 1.00 77.44 397 GLN A O 1
ATOM 2970 N N . ALA A 1 398 ? -10.114 2.294 -17.002 1.00 81.88 398 ALA A N 1
ATOM 2971 C CA . ALA A 1 398 ? -9.474 3.321 -16.188 1.00 81.88 398 ALA A CA 1
ATOM 2972 C C . ALA A 1 398 ? -10.520 4.316 -15.660 1.00 81.88 398 ALA A C 1
ATOM 2974 O O . ALA A 1 398 ? -11.297 4.881 -16.440 1.00 81.88 398 ALA A O 1
ATOM 2975 N N . GLY A 1 399 ? -10.540 4.517 -14.343 1.00 80.31 399 GLY A N 1
ATOM 2976 C CA . GLY A 1 399 ? -11.410 5.486 -13.690 1.00 80.31 399 GLY A CA 1
ATOM 2977 C C . GLY A 1 399 ? -10.904 6.910 -13.903 1.00 80.31 399 GLY A C 1
ATOM 2978 O O . GLY A 1 399 ? -9.727 7.203 -13.719 1.00 80.31 399 GLY A O 1
ATOM 2979 N N . VAL A 1 400 ? -11.800 7.807 -14.293 1.00 88.00 400 VAL A N 1
ATOM 2980 C CA . VAL A 1 400 ? -11.557 9.246 -14.360 1.00 88.00 400 VAL A CA 1
ATOM 2981 C C . VAL A 1 400 ? -12.555 9.911 -13.429 1.00 88.00 400 VAL A C 1
ATOM 2983 O O . VAL A 1 400 ? -13.765 9.799 -13.619 1.00 88.00 400 VAL A O 1
ATOM 2986 N N . VAL A 1 401 ? -12.039 10.584 -12.410 1.00 86.38 401 VAL A N 1
ATOM 2987 C CA . VAL A 1 401 ? -12.833 11.325 -11.433 1.00 86.38 401 VAL A CA 1
ATOM 2988 C C . VAL A 1 401 ? -13.289 12.633 -12.075 1.00 86.38 401 VAL A C 1
ATOM 2990 O O . VAL A 1 401 ? -12.465 13.435 -12.533 1.00 86.38 401 VAL A O 1
ATOM 2993 N N . GLY A 1 402 ? -14.605 12.813 -12.158 1.00 83.06 402 GLY A N 1
ATOM 2994 C CA . GLY A 1 402 ? -15.247 14.046 -12.595 1.00 83.06 402 GLY A CA 1
ATOM 2995 C C . GLY A 1 402 ? -15.192 15.141 -11.529 1.00 83.06 402 GLY A C 1
ATOM 2996 O O . GLY A 1 402 ? -14.765 14.929 -10.398 1.00 83.06 402 GLY A O 1
ATOM 2997 N N . TRP A 1 403 ? -15.649 16.341 -11.886 1.00 78.06 403 TRP A N 1
ATOM 2998 C CA . TRP A 1 403 ? -15.752 17.471 -10.950 1.00 78.06 403 TRP A CA 1
ATOM 2999 C C . TRP A 1 403 ? -16.769 17.231 -9.824 1.00 78.06 403 TRP A C 1
ATOM 3001 O O . TRP A 1 403 ? -16.674 17.830 -8.757 1.00 78.06 403 TRP A O 1
ATOM 3011 N N . ASP A 1 404 ? -17.749 16.365 -10.067 1.00 80.56 404 ASP A N 1
ATOM 3012 C CA . ASP A 1 404 ? -18.777 15.922 -9.127 1.00 80.56 404 ASP A CA 1
ATOM 3013 C C . ASP A 1 404 ? -18.270 14.820 -8.182 1.00 80.56 404 ASP A C 1
ATOM 3015 O O . ASP A 1 404 ? -19.034 14.310 -7.365 1.00 80.56 404 ASP A O 1
ATOM 3019 N N . ASN A 1 405 ? -16.976 14.482 -8.264 1.00 81.19 405 ASN A N 1
ATOM 3020 C CA . ASN A 1 405 ? -16.332 13.336 -7.623 1.00 81.19 405 ASN A CA 1
ATOM 3021 C C . ASN A 1 405 ? -16.897 11.973 -8.057 1.00 81.19 405 ASN A C 1
ATOM 3023 O O . ASN A 1 405 ? -16.551 10.954 -7.459 1.00 81.19 405 ASN A O 1
ATOM 3027 N N . GLU A 1 406 ? -17.719 11.924 -9.107 1.00 83.56 406 GLU A N 1
ATOM 3028 C CA . GLU A 1 406 ? -18.164 10.661 -9.680 1.00 83.56 406 GLU A CA 1
ATOM 3029 C C . GLU A 1 406 ? -17.050 10.063 -10.539 1.00 83.56 406 GLU A C 1
ATOM 3031 O O . GLU A 1 406 ? -16.373 10.750 -11.310 1.00 83.56 406 GLU A O 1
ATOM 3036 N N . VAL A 1 407 ? -16.852 8.752 -10.418 1.00 81.31 407 VAL A N 1
ATOM 3037 C CA . VAL A 1 407 ? -15.858 8.030 -11.215 1.00 81.31 407 VAL A CA 1
ATOM 3038 C C . VAL A 1 407 ? -16.511 7.552 -12.503 1.00 81.31 407 VAL A C 1
ATOM 3040 O O . VAL A 1 407 ? -17.391 6.691 -12.496 1.00 81.31 407 VAL A O 1
ATOM 3043 N N . GLN A 1 408 ? -16.038 8.067 -13.632 1.00 82.69 408 GLN A N 1
ATOM 3044 C CA . GLN A 1 408 ? -16.411 7.574 -14.952 1.00 82.69 408 GLN A CA 1
ATOM 3045 C C . GLN A 1 408 ? -15.329 6.649 -15.490 1.00 82.69 408 GLN A C 1
ATOM 3047 O O . GLN A 1 408 ? -14.148 6.976 -15.499 1.00 82.69 408 GLN A O 1
ATOM 3052 N N . VAL A 1 409 ? -15.737 5.478 -15.959 1.00 77.81 409 VAL A N 1
ATOM 3053 C CA . VAL A 1 409 ? -14.816 4.442 -16.419 1.00 77.81 409 VAL A CA 1
ATOM 3054 C C . VAL A 1 409 ? -14.646 4.530 -17.933 1.00 77.81 409 VAL A C 1
ATOM 3056 O O . VAL A 1 409 ? -15.621 4.449 -18.682 1.00 77.81 409 VAL A O 1
ATOM 3059 N N . PHE A 1 410 ? -13.401 4.643 -18.394 1.00 78.88 410 PHE A N 1
ATOM 3060 C CA . PHE A 1 410 ? -13.057 4.742 -19.811 1.00 78.88 410 PHE A CA 1
ATOM 3061 C C . PHE A 1 410 ? -12.148 3.597 -20.255 1.00 78.88 410 PHE A C 1
ATOM 3063 O O . PHE A 1 410 ? -11.343 3.063 -19.496 1.00 78.88 410 PHE A O 1
ATOM 3070 N N . ASN A 1 411 ? -12.258 3.222 -21.527 1.00 83.44 411 ASN A N 1
ATOM 3071 C CA . ASN A 1 411 ? -11.351 2.272 -22.156 1.00 83.44 411 ASN A CA 1
ATOM 3072 C C . ASN A 1 411 ? -10.390 3.024 -23.084 1.00 83.44 411 ASN A C 1
ATOM 3074 O O . ASN A 1 411 ? -10.796 3.498 -24.146 1.00 83.44 411 ASN A O 1
ATOM 3078 N N . PHE A 1 412 ? -9.120 3.107 -22.693 1.00 87.44 412 PHE A N 1
ATOM 3079 C CA . PHE A 1 412 ? -8.066 3.756 -23.478 1.00 87.44 412 PHE A CA 1
ATOM 3080 C C . PHE A 1 412 ? -7.337 2.778 -24.418 1.00 87.44 412 PHE A C 1
ATOM 3082 O O . PHE A 1 412 ? -6.384 3.172 -25.102 1.00 87.44 412 PHE A O 1
ATOM 3089 N N . GLY A 1 413 ? -7.761 1.510 -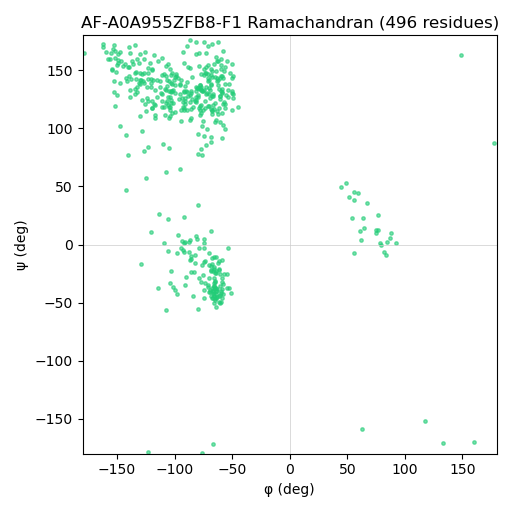24.446 1.00 87.19 413 GLY A N 1
ATOM 3090 C CA . GLY A 1 413 ? -7.149 0.429 -25.215 1.00 87.19 413 GLY A CA 1
ATOM 3091 C C . GLY A 1 413 ? -5.715 0.128 -24.783 1.00 87.19 413 GLY A C 1
ATOM 3092 O O . GLY A 1 413 ? -5.281 0.514 -23.698 1.00 87.19 413 GLY A O 1
ATOM 3093 N N . SER A 1 414 ? -4.956 -0.502 -25.676 1.00 93.44 414 SER A N 1
ATOM 3094 C CA . SER A 1 414 ? -3.543 -0.827 -25.479 1.00 93.44 414 SER A CA 1
ATOM 3095 C C . SER A 1 414 ? -2.616 0.165 -26.188 1.00 93.44 414 SER A C 1
ATOM 3097 O O . SER A 1 414 ? -2.871 0.544 -27.333 1.00 93.44 414 SER A O 1
ATOM 3099 N N . ALA A 1 415 ? -1.496 0.507 -25.561 1.00 96.00 415 ALA A N 1
ATOM 3100 C CA . ALA A 1 415 ? -0.362 1.186 -26.183 1.00 96.00 415 ALA A CA 1
ATOM 3101 C C . ALA A 1 415 ? 0.925 0.394 -25.921 1.00 96.00 415 ALA A C 1
ATOM 3103 O O . ALA A 1 415 ? 0.975 -0.406 -24.991 1.00 96.00 415 ALA A O 1
ATOM 3104 N N . ALA A 1 416 ? 1.958 0.613 -26.735 1.00 97.75 416 ALA A N 1
ATOM 3105 C CA . ALA A 1 416 ? 3.222 -0.104 -26.609 1.00 97.75 416 ALA A CA 1
ATOM 3106 C C . ALA A 1 416 ? 4.426 0.802 -26.874 1.00 97.75 416 ALA A C 1
ATOM 3108 O O . ALA A 1 416 ? 4.430 1.604 -27.812 1.00 97.75 416 ALA A O 1
ATOM 3109 N N . ILE A 1 417 ? 5.470 0.607 -26.078 1.00 98.19 417 ILE A N 1
ATOM 3110 C CA . ILE A 1 417 ? 6.827 1.093 -26.305 1.00 98.19 417 ILE A CA 1
ATOM 3111 C C . ILE A 1 417 ? 7.652 -0.110 -26.765 1.00 98.19 417 ILE A C 1
ATOM 3113 O O . ILE A 1 417 ? 7.855 -1.056 -26.008 1.00 98.19 417 ILE A O 1
ATOM 3117 N N . ASN A 1 418 ? 8.149 -0.070 -28.001 1.00 97.94 418 ASN A N 1
ATOM 3118 C CA . ASN A 1 418 ? 8.894 -1.175 -28.608 1.00 97.94 418 ASN A CA 1
ATOM 3119 C C . ASN A 1 418 ? 10.382 -0.829 -28.733 1.00 97.94 418 ASN A C 1
ATOM 3121 O O . ASN A 1 418 ? 10.714 0.254 -29.212 1.00 97.94 418 ASN A O 1
ATOM 3125 N N . HIS A 1 419 ? 11.261 -1.760 -28.346 1.00 97.06 419 HIS A N 1
ATOM 3126 C CA . HIS A 1 419 ? 12.729 -1.632 -28.417 1.00 97.06 419 HIS A CA 1
ATOM 3127 C C . HIS A 1 419 ? 13.266 -0.273 -27.921 1.00 97.06 419 HIS A C 1
ATOM 3129 O O . HIS A 1 419 ? 14.032 0.422 -28.590 1.00 97.06 419 HIS A O 1
ATOM 3135 N N . ALA A 1 420 ? 12.811 0.138 -26.742 1.00 97.75 420 ALA A N 1
ATOM 3136 C CA . ALA A 1 420 ? 13.277 1.336 -26.063 1.00 97.75 420 ALA A CA 1
ATOM 3137 C C . ALA A 1 420 ? 14.584 1.090 -25.306 1.00 97.75 420 ALA A C 1
ATOM 3139 O O . ALA A 1 420 ? 14.937 -0.048 -25.039 1.00 97.75 420 ALA A O 1
ATOM 3140 N N . LYS A 1 421 ? 15.282 2.164 -24.923 1.00 97.56 421 LYS A N 1
ATOM 3141 C CA . LYS A 1 421 ? 16.547 2.077 -24.188 1.00 97.56 421 LYS A CA 1
ATOM 3142 C C . LYS A 1 421 ? 16.296 2.171 -22.687 1.00 97.56 421 LYS A C 1
ATOM 3144 O O . LYS A 1 421 ? 15.849 3.213 -22.214 1.00 97.56 421 LYS A O 1
ATOM 3149 N N . ALA A 1 422 ? 16.597 1.108 -21.956 1.00 97.75 422 ALA A N 1
ATOM 3150 C CA . ALA A 1 422 ? 16.681 1.107 -20.503 1.00 97.75 422 ALA A CA 1
ATOM 3151 C C . ALA A 1 422 ? 18.119 1.425 -20.088 1.00 97.75 422 ALA A C 1
ATOM 3153 O O . ALA A 1 422 ? 19.055 0.892 -20.680 1.00 97.75 422 ALA A O 1
ATOM 3154 N N . LEU A 1 423 ? 18.298 2.278 -19.083 1.00 96.81 423 LEU A N 1
ATOM 3155 C CA . LEU A 1 423 ? 19.608 2.534 -18.485 1.00 96.81 423 LEU A CA 1
ATOM 3156 C C . LEU A 1 423 ? 20.098 1.284 -17.749 1.00 96.81 423 LEU A C 1
ATOM 3158 O O . LEU A 1 423 ? 19.300 0.590 -17.133 1.00 96.81 423 LEU A O 1
ATOM 3162 N N . ALA A 1 424 ? 21.401 1.025 -17.774 1.00 95.94 424 ALA A N 1
ATOM 3163 C CA . ALA A 1 424 ? 22.063 0.022 -16.940 1.00 95.94 424 ALA A CA 1
ATOM 3164 C C . ALA A 1 424 ? 23.202 0.693 -16.157 1.00 95.94 424 ALA A C 1
ATOM 3166 O O . ALA A 1 424 ? 24.372 0.353 -16.303 1.00 95.94 424 ALA A O 1
ATOM 3167 N N . ALA A 1 425 ? 22.860 1.729 -15.384 1.00 82.75 425 ALA A N 1
ATOM 3168 C CA . ALA A 1 425 ? 23.821 2.655 -14.773 1.00 82.75 425 ALA A CA 1
ATOM 3169 C C . ALA A 1 425 ? 24.468 2.142 -13.469 1.00 82.75 425 ALA A C 1
ATOM 3171 O O . ALA A 1 425 ? 25.137 2.913 -12.782 1.00 82.75 425 ALA A O 1
ATOM 3172 N N . GLU A 1 426 ? 24.228 0.877 -13.107 1.00 90.25 426 GLU A N 1
ATOM 3173 C CA . GLU A 1 426 ? 24.739 0.213 -11.894 1.00 90.25 426 GLU A CA 1
ATOM 3174 C C . GLU A 1 426 ? 24.426 0.944 -10.577 1.00 90.25 426 GLU A C 1
ATOM 3176 O O . GLU A 1 426 ? 25.100 0.768 -9.563 1.00 90.25 426 GLU A O 1
ATOM 3181 N N . ARG A 1 427 ? 23.389 1.786 -10.571 1.00 92.75 427 ARG A N 1
ATOM 3182 C CA . ARG A 1 427 ? 22.939 2.513 -9.384 1.00 92.75 427 ARG A CA 1
ATOM 3183 C C . ARG A 1 427 ? 21.433 2.715 -9.383 1.00 92.75 427 ARG A C 1
ATOM 3185 O O . ARG A 1 427 ? 20.794 2.721 -10.435 1.00 92.75 427 ARG A O 1
ATOM 3192 N N . TYR A 1 428 ? 20.894 2.931 -8.191 1.00 95.31 428 TYR A N 1
ATOM 3193 C CA . TYR A 1 428 ? 19.504 3.320 -7.997 1.00 95.31 428 TYR A CA 1
ATOM 3194 C C . TYR A 1 428 ? 19.323 4.807 -8.322 1.00 95.31 428 TYR A C 1
ATOM 3196 O O . TYR A 1 428 ? 20.110 5.642 -7.877 1.00 95.31 428 TYR A O 1
ATOM 3204 N N . ILE A 1 429 ? 18.261 5.131 -9.058 1.00 95.44 429 ILE A N 1
ATOM 3205 C CA . ILE A 1 429 ? 17.743 6.495 -9.184 1.00 95.44 429 ILE A CA 1
ATOM 3206 C C . ILE A 1 429 ? 16.892 6.782 -7.944 1.00 95.44 429 ILE A C 1
ATOM 3208 O O . ILE A 1 429 ? 16.082 5.943 -7.541 1.00 95.44 429 ILE A O 1
ATOM 3212 N N . THR A 1 430 ? 17.071 7.950 -7.330 1.00 92.69 430 THR A N 1
ATOM 3213 C CA . THR A 1 430 ? 16.336 8.363 -6.123 1.00 92.69 430 THR A CA 1
ATOM 3214 C C . THR A 1 430 ? 15.489 9.610 -6.374 1.00 92.69 430 THR A C 1
ATOM 3216 O O . THR A 1 430 ? 15.678 10.324 -7.360 1.00 92.69 430 THR A O 1
ATOM 3219 N N . VAL A 1 431 ? 14.526 9.864 -5.483 1.00 90.75 431 VAL A N 1
ATOM 3220 C CA . VAL A 1 431 ? 13.719 11.093 -5.459 1.00 90.75 431 VAL A CA 1
ATOM 3221 C C . VAL A 1 431 ? 14.103 11.892 -4.205 1.00 90.75 431 VAL A C 1
ATOM 3223 O O . VAL A 1 431 ? 14.131 11.305 -3.121 1.00 90.75 431 VAL A O 1
ATOM 3226 N N . PRO A 1 432 ? 14.407 13.202 -4.311 1.00 93.25 432 PRO A N 1
ATOM 3227 C CA . PRO A 1 432 ? 14.434 14.013 -5.533 1.00 93.25 432 PRO A CA 1
ATOM 3228 C C . PRO A 1 432 ? 15.570 13.611 -6.489 1.00 93.25 432 PRO A C 1
ATOM 3230 O O . PRO A 1 432 ? 16.656 13.242 -6.049 1.00 93.25 432 PRO A O 1
ATOM 3233 N N . ILE A 1 433 ? 15.325 13.716 -7.800 1.00 94.06 433 ILE A N 1
ATOM 3234 C CA . ILE A 1 433 ? 16.295 13.301 -8.826 1.00 94.06 433 ILE A CA 1
ATOM 3235 C C . ILE A 1 433 ? 17.512 14.230 -8.800 1.00 94.06 433 ILE A C 1
ATOM 3237 O O . ILE A 1 433 ? 17.418 15.423 -9.101 1.00 94.06 433 ILE A O 1
ATOM 3241 N N . GLY A 1 434 ? 18.677 13.668 -8.471 1.00 93.38 434 GLY A N 1
ATOM 3242 C CA . GLY A 1 434 ? 19.947 14.387 -8.496 1.00 93.38 434 GLY A CA 1
ATOM 3243 C C . GLY A 1 434 ? 20.361 14.793 -9.914 1.00 93.38 434 GLY A C 1
ATOM 3244 O O . GLY A 1 434 ? 20.013 14.145 -10.900 1.00 93.38 434 GLY A O 1
ATOM 3245 N N . SER A 1 435 ? 21.175 15.844 -10.041 1.00 94.06 435 SER A N 1
ATOM 3246 C CA . SER A 1 435 ? 21.630 16.348 -11.350 1.00 94.06 435 SER A CA 1
ATOM 3247 C C . SER A 1 435 ? 22.368 15.297 -12.189 1.00 94.06 435 SER A C 1
ATOM 3249 O O . SER A 1 435 ? 22.237 15.282 -13.412 1.00 94.06 435 SER A O 1
ATOM 3251 N N . ALA A 1 436 ? 23.110 14.394 -11.542 1.00 92.25 436 ALA A N 1
ATOM 3252 C CA . ALA A 1 436 ? 23.799 13.297 -12.212 1.00 92.25 436 ALA A CA 1
ATOM 3253 C C . ALA A 1 436 ? 22.824 12.263 -12.802 1.00 92.25 436 ALA A C 1
ATOM 3255 O O . ALA A 1 436 ? 23.085 11.747 -13.883 1.00 92.25 436 ALA A O 1
ATOM 3256 N N . ASP A 1 437 ? 21.718 11.962 -12.120 1.00 94.62 437 ASP A N 1
ATOM 3257 C CA . ASP A 1 437 ? 20.679 11.050 -12.617 1.00 94.62 437 ASP A CA 1
ATOM 3258 C C . ASP A 1 437 ? 19.841 11.710 -13.707 1.00 94.62 437 ASP A C 1
ATOM 3260 O O . ASP A 1 437 ? 19.559 11.098 -14.734 1.00 94.62 437 ASP A O 1
ATOM 3264 N N . LEU A 1 438 ? 19.532 12.998 -13.548 1.00 95.19 438 LEU A N 1
ATOM 3265 C CA . LEU A 1 438 ? 18.855 13.781 -14.576 1.00 95.19 438 LEU A CA 1
ATOM 3266 C C . LEU A 1 438 ? 19.660 13.819 -15.886 1.00 95.19 438 LEU A C 1
ATOM 3268 O O . LEU A 1 438 ? 19.084 13.726 -16.970 1.00 95.19 438 LEU A O 1
ATOM 3272 N N . ALA A 1 439 ? 20.991 13.912 -15.808 1.00 94.25 439 ALA A N 1
ATOM 3273 C CA . ALA A 1 439 ? 21.864 13.844 -16.980 1.00 94.25 439 ALA A CA 1
ATO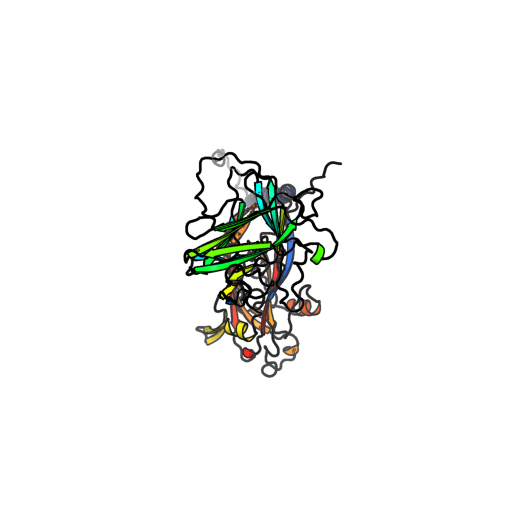M 3274 C C . ALA A 1 439 ? 21.826 12.471 -17.682 1.00 94.25 439 ALA A C 1
ATOM 3276 O O . ALA A 1 439 ? 21.962 12.414 -18.902 1.00 94.25 439 ALA A O 1
ATOM 3277 N N . LEU A 1 440 ? 21.617 11.374 -16.942 1.00 93.06 440 LEU A N 1
ATOM 3278 C CA . LEU A 1 440 ? 21.433 10.037 -17.520 1.00 93.06 440 LEU A CA 1
ATOM 3279 C C . LEU A 1 440 ? 20.046 9.878 -18.154 1.00 93.06 440 LEU A C 1
ATOM 3281 O O . LEU A 1 440 ? 19.929 9.406 -19.282 1.00 93.06 440 LEU A O 1
ATOM 3285 N N . LEU A 1 441 ? 18.996 10.311 -17.454 1.00 95.06 441 LEU A N 1
ATOM 3286 C CA . LEU A 1 441 ? 17.612 10.208 -17.926 1.00 95.06 441 LEU A CA 1
ATOM 3287 C C . LEU A 1 441 ? 17.356 11.074 -19.166 1.00 95.06 441 LEU A C 1
ATOM 3289 O O . LEU A 1 441 ? 16.648 10.660 -20.078 1.00 95.06 441 LEU A O 1
ATOM 3293 N N . SER A 1 442 ? 17.987 12.248 -19.245 1.00 94.81 442 SER A N 1
ATOM 3294 C CA . SER A 1 442 ? 17.857 13.170 -20.385 1.00 94.81 442 SER A CA 1
ATOM 3295 C C . SER A 1 442 ? 18.601 12.724 -21.651 1.00 94.81 442 SER A C 1
ATOM 3297 O O . SER A 1 442 ? 18.578 13.429 -22.665 1.00 94.81 442 SER A O 1
ATOM 3299 N N . GLN A 1 443 ? 19.258 11.561 -21.637 1.00 93.75 443 GLN A N 1
ATOM 3300 C CA . GLN A 1 443 ? 19.927 11.042 -22.822 1.00 93.75 443 GLN A CA 1
ATOM 3301 C C . GLN A 1 443 ? 18.927 10.709 -23.942 1.00 93.75 443 GLN A C 1
ATOM 3303 O O . GLN A 1 443 ? 17.835 10.190 -23.683 1.00 93.75 443 GLN A O 1
ATOM 3308 N N . PRO A 1 444 ? 19.295 10.937 -25.219 1.00 93.94 444 PRO A N 1
ATOM 3309 C CA . PRO A 1 444 ? 18.401 10.681 -26.339 1.00 93.94 444 PRO A CA 1
ATOM 3310 C C . PRO A 1 444 ? 17.878 9.239 -26.385 1.00 93.94 444 PRO A C 1
ATOM 3312 O O . PRO A 1 444 ? 18.621 8.276 -26.606 1.00 93.94 444 PRO A O 1
ATOM 3315 N N . GLY A 1 445 ? 16.558 9.114 -26.253 1.00 92.75 445 GLY A N 1
ATOM 3316 C CA . GLY A 1 445 ? 15.838 7.852 -26.376 1.00 92.75 445 GLY A CA 1
ATOM 3317 C C . GLY A 1 445 ? 15.733 7.027 -25.095 1.00 92.75 445 GLY A C 1
ATOM 3318 O O . GLY A 1 445 ? 15.218 5.915 -25.201 1.00 92.75 445 GLY A O 1
ATOM 3319 N N . VAL A 1 446 ? 16.180 7.542 -23.944 1.00 96.56 446 VAL A N 1
ATOM 3320 C CA . VAL A 1 446 ? 15.915 6.948 -22.620 1.00 96.56 446 VAL A CA 1
ATOM 3321 C C . VAL A 1 446 ? 14.513 7.330 -22.147 1.00 96.56 446 VAL A C 1
ATOM 3323 O O . VAL A 1 446 ? 13.685 6.450 -21.928 1.00 96.56 446 VAL A O 1
ATOM 3326 N N . GLU A 1 447 ? 14.211 8.630 -22.094 1.00 97.62 447 GLU A N 1
ATOM 3327 C CA . GLU A 1 447 ? 12.852 9.113 -21.832 1.00 97.62 447 GLU A CA 1
ATOM 3328 C C . GLU A 1 447 ? 11.914 8.827 -23.014 1.00 97.62 447 GLU A C 1
ATOM 3330 O O . GLU A 1 447 ? 12.202 9.159 -24.170 1.00 97.62 447 GLU A O 1
ATOM 3335 N N . LYS A 1 448 ? 10.764 8.228 -22.699 1.00 98.19 448 LYS A N 1
ATOM 3336 C CA . LYS A 1 448 ? 9.743 7.753 -23.635 1.00 98.19 448 LYS A CA 1
ATOM 3337 C C . LYS A 1 448 ? 8.417 8.494 -23.453 1.00 98.19 448 LYS A C 1
ATOM 3339 O O . LYS A 1 448 ? 7.770 8.324 -22.417 1.00 98.19 448 LYS A O 1
ATOM 3344 N N . PRO A 1 449 ? 8.014 9.368 -24.400 1.00 97.88 449 PRO A N 1
ATOM 3345 C CA . PRO A 1 449 ? 6.759 10.116 -24.333 1.00 97.88 449 PRO A CA 1
ATOM 3346 C C . PRO A 1 449 ? 5.553 9.374 -24.933 1.00 97.88 449 PRO A C 1
ATOM 3348 O O . PRO A 1 449 ? 4.473 9.951 -25.002 1.00 97.88 449 PRO A O 1
ATOM 3351 N N . GLU A 1 450 ? 5.706 8.139 -25.408 1.00 97.81 450 GLU A N 1
ATOM 3352 C CA . GLU A 1 450 ? 4.687 7.399 -26.165 1.00 97.81 450 GLU A CA 1
ATOM 3353 C C . GLU A 1 450 ? 3.388 7.173 -25.372 1.00 97.81 450 GLU A C 1
ATOM 3355 O O . GLU A 1 450 ? 2.318 7.052 -25.964 1.00 97.81 450 GLU A O 1
ATOM 3360 N N . TYR A 1 451 ? 3.457 7.168 -24.038 1.00 97.94 451 TYR A N 1
ATOM 3361 C CA . TYR A 1 451 ? 2.283 7.071 -23.164 1.00 97.94 451 TYR A CA 1
ATOM 3362 C C . TYR A 1 451 ? 1.698 8.412 -22.740 1.00 97.94 451 TYR A C 1
ATOM 3364 O O . TYR A 1 451 ? 0.709 8.427 -22.014 1.00 97.94 451 TYR A O 1
ATOM 3372 N N . ARG A 1 452 ? 2.253 9.544 -23.186 1.00 97.81 452 ARG A N 1
ATOM 3373 C CA . ARG A 1 452 ? 1.822 10.876 -22.749 1.00 97.81 452 ARG A CA 1
ATOM 3374 C C . ARG A 1 452 ? 0.302 11.050 -22.833 1.00 97.81 452 ARG A C 1
ATOM 3376 O O . ARG A 1 452 ? -0.298 10.880 -23.890 1.00 97.81 452 ARG A O 1
ATOM 3383 N N . GLY A 1 453 ? -0.298 11.450 -21.715 1.00 94.69 453 GLY A N 1
ATOM 3384 C CA . GLY A 1 453 ? -1.733 11.697 -21.578 1.00 94.69 453 GLY A CA 1
ATOM 3385 C C . GLY A 1 453 ? -2.579 10.453 -21.301 1.00 94.69 453 GLY A C 1
ATOM 3386 O O . GLY A 1 453 ? -3.753 10.607 -20.978 1.00 94.69 453 GLY A O 1
ATOM 3387 N N . ARG A 1 454 ? -2.013 9.242 -21.376 1.00 96.75 454 ARG A N 1
ATOM 3388 C CA . ARG A 1 454 ? -2.696 8.015 -20.942 1.00 96.75 454 ARG A CA 1
ATOM 3389 C C . ARG A 1 454 ? -2.760 7.962 -19.412 1.00 96.75 454 ARG A C 1
ATOM 3391 O O . ARG A 1 454 ? -1.823 8.455 -18.775 1.00 96.75 454 ARG A O 1
ATOM 3398 N N . PRO A 1 455 ? -3.811 7.368 -18.821 1.00 96.62 455 PRO A N 1
ATOM 3399 C CA . PRO A 1 455 ? -3.879 7.181 -17.374 1.00 96.62 455 PRO A CA 1
ATOM 3400 C C . PRO A 1 455 ? -2.701 6.333 -16.875 1.00 96.62 455 PRO A C 1
ATOM 3402 O O . PRO A 1 455 ? -2.186 5.495 -17.617 1.00 96.62 455 PRO A O 1
ATOM 3405 N N . LEU A 1 456 ? -2.266 6.549 -15.632 1.00 97.06 456 LEU A N 1
ATOM 3406 C CA . LEU A 1 456 ? -1.313 5.643 -14.984 1.00 97.06 456 LEU A CA 1
ATOM 3407 C C . LEU A 1 456 ? -1.956 4.290 -14.660 1.00 97.06 456 LEU A C 1
ATOM 3409 O O . LEU A 1 456 ? -1.250 3.284 -14.654 1.00 97.06 456 LEU A O 1
ATOM 3413 N N . ASP A 1 457 ? -3.268 4.254 -14.431 1.00 93.19 457 ASP A N 1
ATOM 3414 C CA . ASP A 1 457 ? -3.988 3.011 -14.174 1.00 93.19 457 ASP A CA 1
ATOM 3415 C C . ASP A 1 457 ? -3.870 2.027 -15.338 1.00 93.19 457 ASP A C 1
ATOM 3417 O O . ASP A 1 457 ? -3.846 2.403 -16.518 1.00 93.19 457 ASP A O 1
ATOM 3421 N N . GLY A 1 458 ? -3.823 0.745 -14.997 1.00 89.12 458 GLY A N 1
ATOM 3422 C CA . GLY A 1 458 ? -3.887 -0.345 -15.959 1.00 89.12 458 GLY A CA 1
ATOM 3423 C C . GLY A 1 458 ? -2.837 -1.421 -15.738 1.00 89.12 458 GLY A C 1
ATOM 3424 O O . GLY A 1 458 ? -2.132 -1.466 -14.728 1.00 89.12 458 GLY A O 1
ATOM 3425 N N . SER A 1 459 ? -2.758 -2.311 -16.721 1.00 89.00 459 SER A N 1
ATOM 3426 C CA . SER A 1 459 ? -1.868 -3.463 -16.723 1.00 89.00 459 SER A CA 1
ATOM 3427 C C . SER A 1 459 ? -0.663 -3.207 -17.624 1.00 89.00 459 SER A C 1
ATOM 3429 O O . SER A 1 459 ? -0.813 -2.787 -18.771 1.00 89.00 459 SER A O 1
ATOM 3431 N N . TYR A 1 460 ? 0.536 -3.471 -17.115 1.00 96.12 460 TYR A N 1
ATOM 3432 C CA . TYR A 1 460 ? 1.798 -3.253 -17.804 1.00 96.12 460 TYR A CA 1
ATOM 3433 C C . TYR A 1 460 ? 2.543 -4.568 -17.998 1.00 96.12 460 TYR A C 1
ATOM 3435 O O . TYR A 1 460 ? 2.908 -5.245 -17.034 1.00 96.12 460 TYR A O 1
ATOM 3443 N N . ARG A 1 461 ? 2.825 -4.917 -19.251 1.00 94.69 461 ARG A N 1
ATOM 3444 C CA . ARG A 1 461 ? 3.644 -6.082 -19.597 1.00 94.69 461 ARG A CA 1
ATOM 3445 C C . ARG A 1 461 ? 5.038 -5.614 -19.964 1.00 94.69 461 ARG A C 1
ATOM 3447 O O . ARG A 1 461 ? 5.217 -4.941 -20.973 1.00 94.69 461 ARG A O 1
ATOM 3454 N N . PHE A 1 462 ? 6.016 -5.971 -19.145 1.00 98.19 462 PHE A N 1
ATOM 3455 C CA . PHE A 1 462 ? 7.395 -5.536 -19.318 1.00 98.19 462 PHE A CA 1
ATOM 3456 C C . PHE A 1 462 ? 8.287 -6.671 -19.821 1.00 98.19 462 PHE A C 1
ATOM 3458 O O . PHE A 1 462 ? 8.219 -7.802 -19.333 1.00 98.19 462 PHE A O 1
ATOM 3465 N N . ARG A 1 463 ? 9.138 -6.337 -20.790 1.00 98.44 463 ARG A N 1
ATOM 3466 C CA . ARG A 1 463 ? 10.071 -7.241 -21.453 1.00 98.44 463 ARG A CA 1
ATOM 3467 C C . ARG A 1 463 ? 11.448 -6.597 -21.567 1.00 98.44 463 ARG A C 1
ATOM 3469 O O . ARG A 1 463 ? 11.555 -5.473 -22.045 1.00 98.44 463 ARG A O 1
ATOM 3476 N N . ILE A 1 464 ? 12.497 -7.336 -21.226 1.00 98.56 464 ILE A N 1
ATOM 3477 C CA . ILE A 1 464 ? 13.898 -6.981 -21.480 1.00 98.56 464 ILE A CA 1
ATOM 3478 C C . ILE A 1 464 ? 14.406 -7.880 -22.603 1.00 98.56 464 ILE A C 1
ATOM 3480 O O . ILE A 1 464 ? 14.335 -9.104 -22.500 1.00 98.56 464 ILE A O 1
ATOM 3484 N N . TRP A 1 465 ? 14.901 -7.293 -23.686 1.00 98.50 465 TRP A N 1
ATOM 3485 C CA . TRP A 1 465 ? 15.430 -8.061 -24.807 1.00 98.50 465 TRP A CA 1
ATOM 3486 C C . TRP A 1 465 ? 16.816 -8.605 -24.479 1.00 98.50 465 TRP A C 1
ATOM 3488 O O . TRP A 1 465 ? 17.685 -7.895 -23.973 1.00 98.50 465 TRP A O 1
ATOM 3498 N N . ASP A 1 466 ? 17.006 -9.887 -24.774 1.00 98.12 466 ASP A N 1
ATOM 3499 C CA . ASP A 1 466 ? 18.277 -10.560 -24.579 1.00 98.12 466 ASP A CA 1
ATOM 3500 C C . ASP A 1 466 ? 19.304 -10.039 -25.589 1.00 98.12 466 ASP A C 1
ATOM 3502 O O . ASP A 1 466 ? 18.996 -9.777 -26.757 1.00 98.12 466 ASP A O 1
ATOM 3506 N N . SER A 1 467 ? 20.542 -9.882 -25.139 1.00 96.44 467 SER A N 1
ATOM 3507 C CA . SER A 1 467 ? 21.646 -9.427 -25.977 1.00 96.44 467 SER A CA 1
ATOM 3508 C C . SER A 1 467 ? 22.958 -10.040 -25.493 1.00 96.44 467 SER A C 1
ATOM 3510 O O . SER A 1 467 ? 23.064 -10.388 -24.318 1.00 96.44 467 SER A O 1
ATOM 3512 N N . PRO A 1 468 ? 24.002 -10.117 -26.340 1.00 96.25 468 PRO A N 1
ATOM 3513 C CA . PRO A 1 468 ? 25.302 -10.648 -25.925 1.00 96.25 468 PRO A CA 1
ATOM 3514 C C . PRO A 1 468 ? 25.965 -9.901 -24.758 1.00 96.25 468 PRO A C 1
ATOM 3516 O O . PRO A 1 468 ? 26.949 -10.393 -24.218 1.00 96.25 468 PRO A O 1
ATOM 3519 N N . TYR A 1 469 ? 25.468 -8.711 -24.407 1.00 95.50 469 TYR A N 1
ATOM 3520 C CA . TYR A 1 469 ? 26.024 -7.850 -23.365 1.00 95.50 469 TYR A CA 1
ATOM 3521 C C . TYR A 1 469 ? 25.181 -7.849 -22.084 1.00 95.50 469 TYR A C 1
ATOM 3523 O O . TYR A 1 469 ? 25.585 -7.234 -21.105 1.00 95.50 469 TYR A O 1
ATOM 3531 N N . LEU A 1 470 ? 24.017 -8.507 -22.068 1.00 97.06 470 LEU A N 1
ATOM 3532 C CA . LEU A 1 470 ? 23.183 -8.625 -20.873 1.00 97.06 470 LEU A CA 1
ATOM 3533 C C . LEU A 1 470 ? 23.709 -9.750 -19.973 1.00 97.06 470 LEU A C 1
ATOM 3535 O O . LEU A 1 470 ? 23.744 -10.912 -20.373 1.00 97.06 470 LEU A O 1
ATOM 3539 N N . VAL A 1 471 ? 24.038 -9.425 -18.723 1.00 97.75 471 VAL A N 1
ATOM 3540 C CA . VAL A 1 471 ? 24.394 -10.409 -17.691 1.00 97.75 471 VAL A CA 1
ATOM 3541 C C . VAL A 1 471 ? 23.222 -10.561 -16.721 1.00 97.75 471 VAL A C 1
ATOM 3543 O O . VAL A 1 471 ? 23.185 -9.945 -15.659 1.00 97.75 471 VAL A O 1
ATOM 3546 N N . TRP A 1 472 ? 22.244 -11.396 -17.086 1.00 98.00 472 TRP A N 1
ATOM 3547 C CA . TRP A 1 472 ? 20.968 -11.532 -16.360 1.00 98.00 472 TRP A CA 1
ATOM 3548 C C . TRP A 1 472 ? 21.113 -11.768 -14.850 1.00 98.00 472 TRP A C 1
ATOM 3550 O O . TRP A 1 472 ? 20.416 -11.150 -14.052 1.00 98.00 472 TRP A O 1
ATOM 3560 N N . ASN A 1 473 ? 22.061 -12.619 -14.446 1.00 97.94 473 ASN A N 1
ATOM 3561 C CA . ASN A 1 473 ? 22.269 -12.975 -13.038 1.00 97.94 473 ASN A CA 1
ATOM 3562 C C . ASN A 1 473 ? 22.752 -11.804 -12.165 1.00 97.94 473 ASN A C 1
ATOM 3564 O O . ASN A 1 473 ? 22.780 -11.947 -10.945 1.00 97.94 473 ASN A O 1
ATOM 3568 N N . GLN A 1 474 ? 23.144 -10.680 -12.772 1.00 97.69 474 GLN A N 1
ATOM 3569 C CA . GLN A 1 474 ? 23.521 -9.456 -12.067 1.00 97.69 474 GLN A CA 1
ATOM 3570 C C . GLN A 1 474 ? 22.355 -8.477 -11.892 1.00 97.69 474 GLN A C 1
ATOM 3572 O O . GLN A 1 474 ? 22.535 -7.444 -11.258 1.00 97.69 474 GLN A O 1
ATOM 3577 N N . LEU A 1 475 ? 21.174 -8.762 -12.454 1.00 97.88 475 LEU A N 1
ATOM 3578 C CA . LEU A 1 475 ? 19.998 -7.913 -12.276 1.00 97.88 475 LEU A CA 1
ATOM 3579 C C . LEU A 1 475 ? 19.492 -8.019 -10.834 1.00 97.88 475 LEU A C 1
ATOM 3581 O O . LEU A 1 475 ? 19.103 -9.098 -10.391 1.00 97.88 475 LEU A O 1
ATOM 3585 N N . GLU A 1 476 ? 19.472 -6.903 -10.117 1.00 97.19 476 GLU A N 1
ATOM 3586 C CA . GLU A 1 476 ? 18.994 -6.817 -8.735 1.00 97.19 476 GLU A CA 1
ATOM 3587 C C . GLU A 1 476 ? 17.581 -6.241 -8.636 1.00 97.19 476 GLU A C 1
ATOM 3589 O O . GLU A 1 476 ? 16.807 -6.669 -7.782 1.00 97.19 476 GLU A O 1
ATOM 3594 N N . ASP A 1 477 ? 17.253 -5.270 -9.491 1.00 97.12 477 ASP A N 1
ATOM 3595 C CA . ASP A 1 477 ? 15.955 -4.593 -9.528 1.00 97.12 477 ASP A CA 1
ATOM 3596 C C . ASP A 1 477 ? 15.717 -3.924 -10.898 1.00 97.12 477 ASP A C 1
ATOM 3598 O O . ASP A 1 477 ? 16.636 -3.745 -11.702 1.00 97.12 477 ASP A O 1
ATOM 3602 N N . VAL A 1 478 ? 14.475 -3.527 -11.165 1.00 97.94 478 VAL A N 1
ATOM 3603 C CA . VAL A 1 478 ? 14.078 -2.696 -12.306 1.00 97.94 478 VAL A CA 1
ATOM 3604 C C . VAL A 1 478 ? 13.320 -1.489 -11.772 1.00 97.94 478 VAL A C 1
ATOM 3606 O O . VAL A 1 478 ? 12.278 -1.638 -11.149 1.00 97.94 478 VAL A O 1
ATOM 3609 N N . GLN A 1 479 ? 13.801 -0.281 -12.045 1.00 98.00 479 GLN A N 1
ATOM 3610 C CA . GLN A 1 479 ? 13.114 0.946 -11.663 1.00 98.00 479 GLN A CA 1
ATOM 3611 C C . GLN A 1 479 ? 12.377 1.565 -12.851 1.00 98.00 479 GLN A C 1
ATOM 3613 O O . GLN A 1 479 ? 12.956 1.761 -13.924 1.00 98.00 479 GLN A O 1
ATOM 3618 N N . PHE A 1 480 ? 11.123 1.950 -12.629 1.00 98.12 480 PHE A N 1
ATOM 3619 C CA . PHE A 1 480 ? 10.333 2.769 -13.543 1.00 98.12 480 PHE A CA 1
ATOM 3620 C C . PHE A 1 480 ? 10.349 4.213 -13.044 1.00 98.12 480 PHE A C 1
ATOM 3622 O O . PHE A 1 480 ? 9.818 4.518 -11.977 1.00 98.12 480 PHE A O 1
ATOM 3629 N N . VAL A 1 481 ? 10.966 5.109 -13.813 1.00 98.19 481 VAL A N 1
ATOM 3630 C CA . VAL A 1 481 ? 10.972 6.548 -13.530 1.00 98.19 481 VAL A CA 1
ATOM 3631 C C . VAL A 1 481 ? 9.830 7.184 -14.310 1.00 98.19 481 VAL A C 1
ATOM 3633 O O . VAL A 1 481 ? 9.888 7.305 -15.536 1.00 98.19 481 VAL A O 1
ATOM 3636 N N . LEU A 1 482 ? 8.777 7.557 -13.593 1.00 98.12 482 LEU A N 1
ATOM 3637 C CA . LEU A 1 482 ? 7.537 8.091 -14.135 1.00 98.12 482 LEU A CA 1
ATOM 3638 C C . LEU A 1 482 ? 7.488 9.594 -13.903 1.00 98.12 482 LEU A C 1
ATOM 3640 O O . LEU A 1 482 ? 7.426 10.034 -12.759 1.00 98.12 482 LEU A O 1
ATOM 3644 N N . LYS A 1 483 ? 7.441 10.382 -14.977 1.00 98.25 483 LYS A N 1
ATOM 3645 C CA . LYS A 1 483 ? 6.935 11.755 -14.895 1.00 98.25 483 LYS A CA 1
ATOM 3646 C C . LYS A 1 483 ? 5.450 11.712 -15.184 1.00 98.25 483 LYS A C 1
ATOM 3648 O O . LYS A 1 483 ? 5.049 11.193 -16.230 1.00 98.25 483 LYS A O 1
ATOM 3653 N N . TYR A 1 484 ? 4.643 12.254 -14.289 1.00 98.31 484 TYR A N 1
ATOM 3654 C CA . TYR A 1 484 ? 3.193 12.164 -14.379 1.00 98.31 484 TYR A CA 1
ATOM 3655 C C . TYR A 1 484 ? 2.530 13.496 -14.039 1.00 98.31 484 TYR A C 1
ATOM 3657 O O . TYR A 1 484 ? 3.127 14.353 -13.395 1.00 98.31 484 TYR A O 1
ATOM 3665 N N . ARG A 1 485 ? 1.298 13.676 -14.517 1.00 97.44 485 ARG A N 1
ATOM 3666 C CA . ARG A 1 485 ? 0.403 14.762 -14.105 1.00 97.44 485 ARG A CA 1
ATOM 3667 C C . ARG A 1 485 ? -0.763 14.225 -13.322 1.00 97.44 485 ARG A C 1
ATOM 3669 O O . ARG A 1 485 ? -1.110 13.058 -13.479 1.00 97.44 485 ARG A O 1
ATOM 3676 N N . TYR A 1 486 ? -1.399 15.098 -12.568 1.00 96.38 486 TYR A N 1
ATOM 3677 C CA . TYR A 1 486 ? -2.598 14.806 -11.804 1.00 96.38 486 TYR A CA 1
ATOM 3678 C C . TYR A 1 486 ? -3.431 16.075 -11.646 1.00 96.38 486 TYR A C 1
ATOM 3680 O O . TYR A 1 486 ? -2.967 17.186 -11.904 1.00 96.38 486 TYR A O 1
ATOM 3688 N N . TRP A 1 487 ? -4.673 15.901 -11.221 1.00 93.31 487 TRP A N 1
ATOM 3689 C CA . TRP A 1 487 ? -5.529 16.993 -10.786 1.00 93.31 487 TRP A CA 1
ATOM 3690 C C . TRP A 1 487 ? -5.600 17.010 -9.263 1.00 93.31 487 TRP A C 1
ATOM 3692 O O . TRP A 1 487 ? -5.810 15.974 -8.633 1.00 93.31 487 TRP A O 1
ATOM 3702 N N . SER A 1 488 ? -5.406 18.193 -8.686 1.00 90.75 488 SER A N 1
ATOM 3703 C CA . SER A 1 488 ? -5.616 18.458 -7.261 1.00 90.75 488 SER A CA 1
ATOM 3704 C C . SER A 1 488 ? -6.929 19.186 -7.055 1.00 90.75 488 SER A C 1
ATOM 3706 O O . SER A 1 488 ? -7.208 20.152 -7.767 1.00 90.75 488 SER A O 1
ATOM 3708 N N . ASN A 1 489 ? -7.686 18.796 -6.031 1.00 84.12 489 ASN A N 1
ATOM 3709 C CA . ASN A 1 489 ? -8.824 19.586 -5.573 1.00 84.12 489 ASN A CA 1
ATOM 3710 C C . ASN A 1 489 ? -8.323 20.826 -4.826 1.00 84.12 489 ASN A C 1
ATOM 3712 O O . ASN A 1 489 ? -7.605 20.713 -3.831 1.00 84.12 489 ASN A O 1
ATOM 3716 N N . ILE A 1 490 ? -8.728 22.017 -5.269 1.00 78.88 490 ILE A N 1
ATOM 3717 C CA . ILE A 1 490 ? -8.557 23.235 -4.479 1.00 78.88 490 ILE A CA 1
ATOM 3718 C C . ILE A 1 490 ? -9.778 23.332 -3.574 1.00 78.88 490 ILE A C 1
ATOM 3720 O O . ILE A 1 490 ? -10.874 23.652 -4.025 1.00 78.88 490 ILE A O 1
ATOM 3724 N N . VAL A 1 491 ? -9.593 23.066 -2.284 1.00 75.00 491 VAL A N 1
ATOM 3725 C CA . VAL A 1 491 ? -10.615 23.380 -1.284 1.00 75.00 491 VAL A CA 1
ATOM 3726 C C . VAL A 1 491 ? -10.535 24.887 -1.030 1.00 75.00 491 VAL A C 1
ATOM 3728 O O . VAL A 1 491 ? -9.511 25.348 -0.513 1.00 75.00 491 VAL A O 1
ATOM 3731 N N . PRO A 1 492 ? -11.553 25.690 -1.401 1.00 68.69 492 PRO A N 1
ATOM 3732 C CA . PRO A 1 492 ? -11.557 27.103 -1.058 1.00 68.69 492 PRO A CA 1
ATOM 3733 C C . PRO A 1 492 ? -11.496 27.209 0.462 1.00 68.69 492 PRO A C 1
ATOM 3735 O O . PRO A 1 492 ? -12.264 26.535 1.150 1.00 68.69 492 PRO A O 1
ATOM 3738 N N . GLN A 1 493 ? -10.604 28.043 0.999 1.00 68.75 493 GLN A N 1
ATOM 3739 C CA . GLN A 1 493 ? -10.680 28.367 2.418 1.00 68.75 493 GLN A CA 1
ATOM 3740 C C . GLN A 1 493 ? -12.037 29.027 2.655 1.00 68.75 493 GLN A C 1
ATOM 3742 O O . GLN A 1 493 ? -12.255 30.174 2.263 1.00 68.75 493 GLN A O 1
ATOM 3747 N N . THR A 1 494 ? -12.969 28.300 3.268 1.00 67.19 494 THR A N 1
ATOM 3748 C CA . THR A 1 494 ? -14.132 28.928 3.878 1.00 67.19 494 THR A CA 1
ATOM 3749 C C . THR A 1 494 ? -13.563 29.889 4.899 1.00 67.19 494 THR A C 1
ATOM 3751 O O . THR A 1 494 ? -12.897 29.449 5.834 1.00 67.19 494 THR A O 1
ATOM 3754 N N . SER A 1 495 ? -13.742 31.192 4.680 1.00 65.06 495 SER A N 1
ATOM 3755 C CA . SER A 1 495 ? -13.400 32.194 5.677 1.00 65.06 495 SER A CA 1
ATOM 3756 C C . SER A 1 495 ? -14.177 31.833 6.936 1.00 65.06 495 SER A C 1
ATOM 3758 O O . SER A 1 495 ? -15.385 32.072 7.004 1.00 65.06 495 SER A O 1
ATOM 3760 N N . GLU A 1 496 ? -13.518 31.181 7.890 1.00 57.59 496 GLU A N 1
ATOM 3761 C CA . GLU A 1 496 ? -14.074 31.016 9.219 1.00 57.59 496 GLU A CA 1
ATOM 3762 C C . GLU A 1 496 ? -14.376 32.426 9.720 1.00 57.59 496 GLU A C 1
ATOM 3764 O O . GLU A 1 496 ? -13.519 33.311 9.686 1.00 57.59 496 GLU A O 1
ATOM 3769 N N . ASN A 1 497 ? -15.651 32.651 10.035 1.00 50.81 497 ASN A N 1
ATOM 3770 C CA . ASN A 1 497 ? -16.184 33.949 10.413 1.00 50.81 497 ASN A CA 1
ATOM 3771 C C . ASN A 1 497 ? -15.316 34.578 11.513 1.00 50.81 497 ASN A C 1
ATOM 3773 O O . ASN A 1 497 ? -15.259 34.052 12.625 1.00 50.81 497 ASN A O 1
ATOM 3777 N N . ASN A 1 498 ? -14.683 35.709 11.189 1.00 43.62 498 ASN A N 1
ATOM 3778 C CA . ASN A 1 498 ? -14.267 36.694 12.189 1.00 43.62 498 ASN A CA 1
ATOM 3779 C C . ASN A 1 498 ? -15.492 37.321 12.857 1.00 43.62 498 ASN A C 1
ATOM 3781 O O . ASN A 1 498 ? -16.462 37.629 12.120 1.00 43.62 498 ASN A O 1
#

Solvent-accessible surface area (backbone atoms only — not comparable to full-atom values): 27929 Å² total; per-residue (Å²): 139,90,88,81,85,79,88,75,78,96,63,94,65,81,76,73,53,72,67,58,54,52,51,53,53,48,55,52,51,52,52,58,50,50,53,50,51,52,50,51,48,51,48,56,57,48,46,46,68,80,50,45,56,44,86,44,73,54,74,31,70,43,39,37,44,81,47,48,56,43,70,77,52,65,31,77,41,70,29,49,29,70,42,57,48,36,24,30,65,73,33,61,46,78,40,74,62,93,88,41,80,40,82,46,36,34,41,78,39,64,59,56,62,83,35,60,45,31,62,43,70,42,78,56,87,93,62,76,36,70,76,55,64,100,87,47,78,89,76,62,20,44,23,34,28,27,37,41,82,38,82,62,55,86,80,82,86,71,83,74,83,86,66,89,62,67,65,30,23,37,32,34,76,46,77,47,61,48,84,38,29,32,34,42,30,30,32,35,20,34,23,32,88,85,70,45,79,52,94,64,88,54,37,38,24,30,38,37,33,27,41,70,84,68,44,76,69,34,76,47,74,46,61,45,31,73,56,82,50,93,47,56,80,42,35,42,40,74,78,44,70,52,67,41,68,31,86,55,63,39,48,30,36,44,36,40,26,26,34,48,93,91,54,64,74,8,18,30,34,44,23,44,42,42,46,42,84,48,63,84,91,58,76,78,76,82,80,61,69,68,74,52,62,43,75,32,72,29,66,78,56,72,85,65,48,36,67,52,48,54,65,44,38,45,80,51,61,51,96,86,68,55,38,30,38,31,50,73,63,62,44,73,42,64,67,87,35,27,73,78,60,72,25,74,52,42,86,52,46,78,61,78,50,42,60,45,18,32,50,32,39,32,42,37,42,22,26,73,60,32,55,37,44,86,76,45,77,51,84,54,34,87,77,62,34,62,45,44,26,33,39,36,41,36,21,63,65,34,68,38,64,46,98,85,68,48,72,46,71,41,72,72,48,74,50,74,47,73,75,36,37,22,38,41,76,52,54,84,83,58,85,80,71,48,73,73,54,49,60,58,49,69,36,93,59,31,52,38,54,89,53,48,74,37,61,58,34,29,40,33,45,48,33,41,50,61,50,96,36,58,34,70,92,29,40,42,40,41,35,42,39,37,33,32,32,30,36,34,76,59,77,75,79,71,78,75,82,126